Protein AF-A0A1V5NNB0-F1 (afdb_monomer)

Structure (mmCIF, N/CA/C/O backbone):
data_AF-A0A1V5NNB0-F1
#
_entry.id   AF-A0A1V5NNB0-F1
#
loop_
_atom_site.group_PDB
_atom_site.id
_atom_site.type_symbol
_atom_site.label_atom_id
_atom_site.label_alt_id
_atom_site.label_comp_id
_atom_site.label_asym_id
_atom_site.label_entity_id
_atom_site.label_seq_id
_atom_site.pdbx_PDB_ins_code
_atom_site.Cartn_x
_atom_site.Cartn_y
_atom_site.Cartn_z
_atom_site.occupancy
_atom_site.B_iso_or_equiv
_atom_site.auth_seq_id
_atom_site.auth_comp_id
_atom_site.auth_asym_id
_atom_site.auth_atom_id
_atom_site.pdbx_PDB_model_num
ATOM 1 N N . MET A 1 1 ? -24.017 -7.285 4.206 1.00 85.38 1 MET A N 1
ATOM 2 C CA . MET A 1 1 ? -22.818 -6.507 3.854 1.00 85.38 1 MET A CA 1
ATOM 3 C C . MET A 1 1 ? -21.627 -7.205 4.463 1.00 85.38 1 MET A C 1
ATOM 5 O O . MET A 1 1 ? -21.495 -7.181 5.685 1.00 85.38 1 MET A O 1
ATOM 9 N N . ARG A 1 2 ? -20.822 -7.849 3.623 1.00 92.88 2 ARG A N 1
ATOM 10 C CA . ARG A 1 2 ? -19.530 -8.406 4.016 1.00 92.88 2 ARG A CA 1
ATOM 11 C C . ARG A 1 2 ? -18.474 -7.315 3.900 1.00 92.88 2 ARG A C 1
ATOM 13 O O . ARG A 1 2 ? -18.692 -6.285 3.254 1.00 92.88 2 ARG A O 1
ATOM 20 N N . LYS A 1 3 ? -17.352 -7.498 4.588 1.00 95.81 3 LYS A N 1
ATOM 21 C CA . LYS A 1 3 ? -16.285 -6.494 4.645 1.00 95.81 3 LYS A CA 1
ATOM 22 C C . LYS A 1 3 ? -14.949 -7.146 4.348 1.00 95.81 3 LYS A C 1
ATOM 24 O O . LYS A 1 3 ? -14.578 -8.117 5.007 1.00 95.81 3 LYS A O 1
ATOM 29 N N . HIS A 1 4 ? -14.269 -6.604 3.351 1.00 97.38 4 HIS A N 1
ATOM 30 C CA . HIS A 1 4 ? -13.020 -7.115 2.814 1.00 97.38 4 HIS A CA 1
ATOM 31 C C . HIS A 1 4 ? -11.938 -6.049 2.960 1.00 97.38 4 HIS A C 1
ATOM 33 O O . HIS A 1 4 ? -12.233 -4.857 2.851 1.00 97.38 4 HIS A O 1
ATOM 39 N N . ALA A 1 5 ? -10.696 -6.457 3.193 1.00 98.12 5 ALA A N 1
ATOM 40 C CA . ALA A 1 5 ? -9.580 -5.531 3.254 1.00 98.12 5 ALA A CA 1
ATOM 41 C C . ALA A 1 5 ? -8.303 -6.090 2.625 1.00 98.12 5 ALA A C 1
ATOM 43 O O . ALA A 1 5 ? -8.012 -7.277 2.760 1.00 98.12 5 ALA A O 1
ATOM 44 N N . LEU A 1 6 ? -7.539 -5.201 1.991 1.00 98.50 6 LEU A N 1
ATOM 45 C CA . LEU A 1 6 ? -6.146 -5.411 1.611 1.00 98.50 6 LEU A CA 1
ATOM 46 C C . LEU A 1 6 ? -5.277 -4.420 2.379 1.00 98.50 6 LEU A C 1
ATOM 48 O O . LEU A 1 6 ? -5.518 -3.215 2.317 1.00 98.50 6 LEU A O 1
ATOM 52 N N . LEU A 1 7 ? -4.268 -4.918 3.084 1.00 98.56 7 LEU A N 1
ATOM 53 C CA . LEU A 1 7 ? -3.353 -4.108 3.875 1.00 98.56 7 LEU A CA 1
ATOM 54 C C . LEU A 1 7 ? -1.922 -4.299 3.411 1.00 98.56 7 LEU A C 1
ATOM 56 O O . LEU A 1 7 ? -1.435 -5.419 3.323 1.00 98.56 7 LEU A O 1
ATOM 60 N N . ILE A 1 8 ? -1.239 -3.197 3.152 1.00 98.62 8 ILE A N 1
ATOM 61 C CA . ILE A 1 8 ? 0.119 -3.190 2.626 1.00 98.62 8 ILE A CA 1
ATOM 62 C C . ILE A 1 8 ? 0.973 -2.364 3.578 1.00 98.62 8 ILE A C 1
ATOM 64 O O . ILE A 1 8 ? 0.665 -1.204 3.847 1.00 98.62 8 ILE A O 1
ATOM 68 N N . GLY A 1 9 ? 2.030 -2.970 4.108 1.00 97.06 9 GLY A N 1
ATOM 69 C CA . GLY A 1 9 ? 2.993 -2.297 4.976 1.00 97.06 9 GLY A CA 1
ATOM 70 C C . GLY A 1 9 ? 4.410 -2.604 4.528 1.00 97.06 9 GLY A C 1
ATOM 71 O O . GLY A 1 9 ? 4.769 -3.775 4.420 1.00 97.06 9 GLY A O 1
ATOM 72 N N . ILE A 1 10 ? 5.212 -1.573 4.264 1.00 95.44 10 ILE A N 1
ATOM 73 C CA . ILE A 1 10 ? 6.567 -1.747 3.725 1.00 95.44 10 ILE A CA 1
ATOM 74 C C . ILE A 1 10 ? 7.571 -1.003 4.596 1.00 95.44 10 ILE A C 1
ATOM 76 O O . ILE A 1 10 ? 7.711 0.219 4.510 1.00 95.44 10 ILE A O 1
ATOM 80 N N . ASP A 1 11 ? 8.295 -1.763 5.417 1.00 91.06 11 ASP A N 1
ATOM 81 C CA . ASP A 1 11 ? 9.476 -1.263 6.120 1.00 91.06 11 ASP A CA 1
ATOM 82 C C . ASP A 1 11 ? 10.709 -1.359 5.226 1.00 91.06 11 ASP A C 1
ATOM 84 O O . ASP A 1 11 ? 11.511 -0.422 5.158 1.00 91.06 11 ASP A O 1
ATOM 88 N N . GLN A 1 12 ? 10.839 -2.497 4.536 1.00 90.38 12 GLN A N 1
ATOM 89 C CA . GLN A 1 12 ? 12.017 -2.812 3.748 1.00 90.38 12 GLN A CA 1
ATOM 90 C C . GLN A 1 12 ? 11.765 -2.708 2.246 1.00 90.38 12 GLN A C 1
ATOM 92 O O . GLN A 1 12 ? 10.934 -3.437 1.709 1.00 90.38 12 GLN A O 1
ATOM 97 N N . TYR A 1 13 ? 12.531 -1.850 1.578 1.00 88.81 13 TYR A N 1
ATOM 98 C CA . TYR A 1 13 ? 12.573 -1.726 0.119 1.00 88.81 13 TYR A CA 1
ATOM 99 C C . TYR A 1 13 ? 13.801 -2.467 -0.404 1.00 88.81 13 TYR A C 1
ATOM 101 O O . TYR A 1 13 ? 14.886 -2.320 0.165 1.00 88.81 13 TYR A O 1
ATOM 109 N N . GLU A 1 14 ? 13.635 -3.240 -1.478 1.00 89.94 14 GLU A N 1
ATOM 110 C CA . GLU A 1 14 ? 14.703 -4.000 -2.137 1.00 89.94 14 GLU A CA 1
ATOM 111 C C . GLU A 1 14 ? 15.848 -3.078 -2.581 1.00 89.94 14 GLU A C 1
ATOM 113 O O . GLU A 1 14 ? 17.023 -3.374 -2.353 1.00 89.94 14 GLU A O 1
ATOM 118 N N . ASP A 1 15 ? 15.511 -1.923 -3.163 1.00 84.69 15 ASP A N 1
ATOM 119 C CA . ASP A 1 15 ? 16.493 -0.909 -3.526 1.00 84.69 15 ASP A CA 1
ATOM 120 C C . ASP A 1 15 ? 16.943 -0.124 -2.283 1.00 84.69 15 ASP A C 1
ATOM 122 O O . ASP A 1 15 ? 16.218 0.703 -1.722 1.00 84.69 15 ASP A O 1
ATOM 126 N N . LEU A 1 16 ? 18.192 -0.353 -1.868 1.00 84.31 16 LEU A N 1
ATOM 127 C CA . LEU A 1 16 ? 18.811 0.335 -0.735 1.00 84.31 16 LEU A CA 1
ATOM 128 C C . LEU A 1 16 ? 19.005 1.842 -0.967 1.00 84.31 16 LEU A C 1
ATOM 130 O O . LEU A 1 16 ? 19.399 2.526 -0.021 1.00 84.31 16 LEU A O 1
ATOM 134 N N . GLY A 1 17 ? 18.752 2.374 -2.164 1.00 81.31 17 GLY A N 1
ATOM 135 C CA . GLY A 1 17 ? 18.638 3.813 -2.398 1.00 81.31 17 GLY A CA 1
ATOM 136 C C . GLY A 1 17 ? 17.450 4.437 -1.662 1.00 81.31 17 GLY A C 1
ATOM 137 O O . GLY A 1 17 ? 17.543 5.585 -1.238 1.00 81.31 17 GLY A O 1
ATOM 138 N N . ILE A 1 18 ? 16.390 3.656 -1.421 1.00 85.75 18 ILE A N 1
ATOM 139 C CA . ILE A 1 18 ? 15.206 4.083 -0.673 1.00 85.75 18 ILE A CA 1
ATOM 140 C C . ILE A 1 18 ? 15.476 3.947 0.830 1.00 85.75 18 ILE A C 1
ATOM 142 O O . ILE A 1 18 ? 15.945 2.912 1.329 1.00 85.75 18 ILE A O 1
ATOM 146 N N . GLN A 1 19 ? 15.187 5.002 1.588 1.00 85.31 19 GLN A N 1
ATOM 147 C CA . GLN A 1 19 ? 15.266 4.970 3.042 1.00 85.31 19 GLN A CA 1
ATOM 148 C C . GLN A 1 19 ? 14.300 3.923 3.614 1.00 85.31 19 GLN A C 1
ATOM 150 O O . GLN A 1 19 ? 13.126 3.882 3.274 1.00 85.31 19 GLN A O 1
ATOM 155 N N . GLN A 1 20 ? 14.786 3.082 4.521 1.00 87.56 20 GLN A N 1
ATOM 156 C CA . GLN A 1 20 ? 13.976 2.023 5.124 1.00 87.56 20 GLN A CA 1
ATOM 157 C C . GLN A 1 20 ? 13.136 2.596 6.276 1.00 87.56 20 GLN A C 1
ATOM 159 O O . GLN A 1 20 ? 13.621 3.447 7.033 1.00 87.56 20 GLN A O 1
ATOM 164 N N . LEU A 1 21 ? 11.900 2.123 6.417 1.00 88.00 21 LEU A N 1
ATOM 165 C CA . LEU A 1 21 ? 10.987 2.482 7.506 1.00 88.00 21 LEU A CA 1
ATOM 166 C C . LEU A 1 21 ? 11.071 1.437 8.632 1.00 88.00 21 LEU A C 1
ATOM 168 O O . LEU A 1 21 ? 11.787 0.438 8.520 1.00 88.00 21 LEU A O 1
ATOM 172 N N . ARG A 1 22 ? 10.428 1.697 9.777 1.00 87.88 22 ARG A N 1
ATOM 173 C CA . ARG A 1 22 ? 10.499 0.791 10.949 1.00 87.88 22 ARG A CA 1
ATOM 174 C C . ARG A 1 22 ? 9.150 0.450 11.569 1.00 87.88 22 ARG A C 1
ATOM 176 O O . ARG A 1 22 ? 9.131 -0.277 12.578 1.00 87.88 22 ARG A O 1
ATOM 183 N N . GLY A 1 23 ? 8.076 1.036 11.046 1.00 89.56 23 GLY A N 1
ATOM 184 C CA . GLY A 1 23 ? 6.738 0.921 11.604 1.00 89.56 23 GLY A CA 1
ATOM 185 C C . GLY A 1 23 ? 5.614 0.685 10.607 1.00 89.56 23 GLY A C 1
ATOM 186 O O . GLY A 1 23 ? 4.521 0.372 11.058 1.00 89.56 23 GLY A O 1
ATOM 187 N N . ALA A 1 24 ? 5.852 0.752 9.301 1.00 93.88 24 ALA A N 1
ATOM 188 C CA . ALA A 1 24 ? 4.821 0.548 8.291 1.00 93.88 24 ALA A CA 1
ATOM 189 C C . ALA A 1 24 ? 4.280 -0.893 8.290 1.00 93.88 24 ALA A C 1
ATOM 191 O O . ALA A 1 24 ? 3.073 -1.115 8.186 1.00 93.88 24 ALA A O 1
ATOM 192 N N . GLU A 1 25 ? 5.148 -1.886 8.494 1.00 95.25 25 GLU A N 1
ATOM 193 C CA . GLU A 1 25 ? 4.726 -3.289 8.634 1.00 95.25 25 GLU A CA 1
ATOM 194 C C . GLU A 1 25 ? 3.919 -3.546 9.913 1.00 95.25 25 GLU A C 1
ATOM 196 O O . GLU A 1 25 ? 2.987 -4.358 9.918 1.00 95.25 25 GLU A O 1
ATOM 201 N N . ASN A 1 26 ? 4.262 -2.852 11.003 1.00 94.12 26 ASN A N 1
ATOM 202 C CA . ASN A 1 26 ? 3.499 -2.916 12.249 1.00 94.12 26 ASN A CA 1
ATOM 203 C C . ASN A 1 26 ? 2.159 -2.194 12.112 1.00 94.12 26 ASN A C 1
ATOM 205 O O . ASN A 1 26 ? 1.161 -2.669 12.647 1.00 94.12 26 ASN A O 1
ATOM 209 N N . ASP A 1 27 ? 2.131 -1.077 11.389 1.00 95.88 27 ASP A N 1
ATOM 210 C CA . ASP A 1 27 ? 0.919 -0.321 11.110 1.00 95.88 27 ASP A CA 1
ATOM 211 C C . ASP A 1 27 ? -0.090 -1.189 10.339 1.00 95.88 27 ASP A C 1
ATOM 213 O O . ASP A 1 27 ? -1.230 -1.344 10.782 1.00 95.88 27 ASP A O 1
ATOM 217 N N . ALA A 1 28 ? 0.349 -1.849 9.259 1.00 96.88 28 ALA A N 1
ATOM 218 C CA . ALA A 1 28 ? -0.485 -2.785 8.502 1.00 96.88 28 ALA A CA 1
ATOM 219 C C . ALA A 1 28 ? -0.984 -3.955 9.367 1.00 96.88 28 ALA A C 1
ATOM 221 O O . ALA A 1 28 ? -2.166 -4.288 9.326 1.00 96.88 28 ALA A O 1
ATOM 222 N N . HIS A 1 29 ? -0.122 -4.537 10.206 1.00 95.38 29 HIS A N 1
ATOM 223 C CA . HIS A 1 29 ? -0.515 -5.618 11.116 1.00 95.38 29 HIS A CA 1
ATOM 224 C C . HIS A 1 29 ? -1.604 -5.191 12.109 1.00 95.38 29 HIS A C 1
ATOM 226 O O . HIS A 1 29 ? -2.564 -5.922 12.339 1.00 95.38 29 HIS A O 1
ATOM 232 N N . GLU A 1 30 ? -1.471 -4.012 12.707 1.00 95.62 30 GLU A N 1
ATOM 233 C CA . GLU A 1 30 ? -2.428 -3.508 13.696 1.00 95.62 30 GLU A CA 1
ATOM 234 C C . GLU A 1 30 ? -3.762 -3.138 13.075 1.00 95.62 30 GLU A C 1
ATOM 236 O O . GLU A 1 30 ? -4.814 -3.437 13.641 1.00 95.62 30 GLU A O 1
ATOM 241 N N . MET A 1 31 ? -3.725 -2.531 11.892 1.00 98.12 31 MET A N 1
ATOM 242 C CA . MET A 1 31 ? -4.930 -2.287 11.121 1.00 98.12 31 MET A CA 1
ATOM 243 C C . MET A 1 31 ? -5.629 -3.598 10.757 1.00 98.12 31 MET A C 1
ATOM 245 O O . MET A 1 31 ? -6.831 -3.712 10.985 1.00 98.12 31 MET A O 1
ATOM 249 N N . ALA A 1 32 ? -4.895 -4.611 10.283 1.00 97.69 32 ALA A N 1
ATOM 250 C CA . ALA A 1 32 ? -5.462 -5.912 9.924 1.00 97.69 32 ALA A CA 1
ATOM 251 C C . ALA A 1 32 ? -6.123 -6.559 11.144 1.00 97.69 32 ALA A C 1
ATOM 253 O O . ALA A 1 32 ? -7.301 -6.917 11.113 1.00 97.69 32 ALA A O 1
ATOM 254 N N . PHE A 1 33 ? -5.390 -6.612 12.259 1.00 96.06 33 PHE A N 1
ATOM 255 C CA . PHE A 1 33 ? -5.876 -7.183 13.506 1.00 96.06 33 PHE A CA 1
ATOM 256 C C . PHE A 1 33 ? -7.131 -6.465 14.019 1.00 96.06 33 PHE A C 1
ATOM 258 O O . PHE A 1 33 ? -8.103 -7.121 14.400 1.00 96.06 33 PHE A O 1
ATOM 265 N N . MET A 1 34 ? -7.149 -5.130 13.995 1.00 97.88 34 MET A N 1
ATOM 266 C CA . MET A 1 34 ? -8.308 -4.332 14.400 1.00 97.88 34 MET A CA 1
ATOM 267 C C . MET A 1 34 ? -9.505 -4.567 13.464 1.00 97.88 34 MET A C 1
ATOM 269 O O . MET A 1 34 ? -10.622 -4.792 13.945 1.00 97.88 34 MET A O 1
ATOM 273 N N . LEU A 1 35 ? -9.293 -4.574 12.144 1.00 97.94 35 LEU A N 1
ATOM 274 C CA . LEU A 1 35 ? -10.362 -4.787 11.168 1.00 97.94 35 LEU A CA 1
ATOM 275 C C . LEU A 1 35 ? -10.993 -6.179 11.320 1.00 97.94 35 LEU A C 1
ATOM 277 O O . LEU A 1 35 ? -12.221 -6.289 11.374 1.00 97.94 35 LEU A O 1
ATOM 281 N N . GLU A 1 36 ? -10.187 -7.229 11.478 1.00 96.31 36 GLU A N 1
ATOM 282 C CA . GLU A 1 36 ? -10.666 -8.597 11.713 1.00 96.31 36 GLU A CA 1
ATOM 283 C C . GLU A 1 36 ? -11.372 -8.737 13.068 1.00 96.31 36 GLU A C 1
ATOM 285 O O . GLU A 1 36 ? -12.526 -9.167 13.167 1.00 96.31 36 GLU A O 1
ATOM 290 N N . ARG A 1 37 ? -10.676 -8.395 14.158 1.00 95.25 37 ARG A N 1
ATOM 291 C CA . ARG A 1 37 ? -11.103 -8.758 15.517 1.00 95.25 37 ARG A CA 1
ATOM 292 C C . ARG A 1 37 ? -12.173 -7.832 16.054 1.00 95.25 37 ARG A C 1
ATOM 294 O O . ARG A 1 37 ? -13.122 -8.316 16.682 1.00 95.25 37 ARG A O 1
ATOM 301 N N . THR A 1 38 ? -12.027 -6.537 15.807 1.00 94.56 38 THR A N 1
ATOM 302 C CA . THR A 1 38 ? -12.906 -5.501 16.347 1.00 94.56 38 THR A CA 1
ATOM 303 C C . THR A 1 38 ? -14.008 -5.188 15.353 1.00 94.56 38 THR A C 1
ATOM 305 O O . THR A 1 38 ? -15.183 -5.338 15.686 1.00 94.56 38 THR A O 1
ATOM 308 N N . CYS A 1 39 ? -13.649 -4.852 14.114 1.00 95.75 39 CYS A N 1
ATOM 309 C CA . CYS A 1 39 ? -14.629 -4.481 13.097 1.00 95.75 39 CYS A CA 1
ATOM 310 C C . CYS A 1 39 ? -15.305 -5.680 12.427 1.00 95.75 39 CYS A C 1
ATOM 312 O O . CYS A 1 39 ? -16.295 -5.466 11.740 1.00 95.75 39 CYS A O 1
ATOM 314 N N . LYS A 1 40 ? -14.867 -6.927 12.640 1.00 95.75 40 LYS A N 1
ATOM 315 C CA . LYS A 1 40 ? -15.477 -8.131 12.035 1.00 95.75 40 LYS A CA 1
ATOM 316 C C . LYS A 1 40 ? -15.432 -8.115 10.504 1.00 95.75 40 LYS A C 1
ATOM 318 O O . LYS A 1 40 ? -16.435 -8.390 9.849 1.00 95.75 40 LYS A O 1
ATOM 323 N N . PHE A 1 41 ? -14.295 -7.724 9.934 1.00 96.38 41 PHE A N 1
ATOM 324 C CA . PHE A 1 41 ? -14.021 -7.972 8.521 1.00 96.38 41 PHE A CA 1
ATOM 325 C C . PHE A 1 41 ? -13.858 -9.476 8.296 1.00 96.38 41 PHE A C 1
ATOM 327 O O . PHE A 1 41 ? -13.273 -10.169 9.125 1.00 96.38 41 PHE A O 1
ATOM 334 N N . GLU A 1 42 ? -14.438 -9.975 7.208 1.00 94.31 42 GLU A N 1
ATOM 335 C CA . GLU A 1 42 ? -14.508 -11.410 6.911 1.00 94.31 42 GLU A CA 1
ATOM 336 C C . GLU A 1 42 ? -13.271 -11.885 6.158 1.00 94.31 42 GLU A C 1
ATOM 338 O O . GLU A 1 42 ? -12.745 -12.952 6.459 1.00 94.31 42 GLU A O 1
ATOM 343 N N . GLN A 1 43 ? -12.799 -11.073 5.210 1.00 94.50 43 GLN A N 1
ATOM 344 C CA . GLN A 1 43 ? -11.626 -11.371 4.403 1.00 94.50 43 GLN A CA 1
ATOM 345 C C . GLN A 1 43 ? -10.618 -10.239 4.550 1.00 94.50 43 GLN A C 1
ATOM 347 O O . GLN A 1 43 ? -10.844 -9.133 4.063 1.00 94.50 43 GLN A O 1
ATOM 352 N N . VAL A 1 44 ? -9.509 -10.512 5.223 1.00 96.19 44 VAL A N 1
ATOM 353 C CA . VAL A 1 44 ? -8.437 -9.544 5.435 1.00 96.19 44 VAL A CA 1
ATOM 354 C C . VAL A 1 44 ? -7.151 -10.158 4.917 1.00 96.19 44 VAL A C 1
ATOM 356 O O . VAL A 1 44 ? -6.693 -11.187 5.405 1.00 96.19 44 VAL A O 1
ATOM 359 N N . GLU A 1 45 ? -6.602 -9.547 3.876 1.00 97.31 45 GLU A N 1
ATOM 360 C CA . GLU A 1 45 ? -5.334 -9.943 3.285 1.00 97.31 45 GLU A CA 1
ATOM 361 C C . GLU A 1 45 ? -4.281 -8.890 3.612 1.00 97.31 45 GLU A C 1
ATOM 363 O O . GLU A 1 45 ? -4.547 -7.689 3.542 1.00 97.31 45 GLU A O 1
ATOM 368 N N . MET A 1 46 ? -3.087 -9.330 3.997 1.00 97.50 46 MET A N 1
ATOM 369 C CA . MET A 1 46 ? -2.002 -8.442 4.389 1.00 97.50 46 MET A CA 1
ATOM 370 C C . MET A 1 46 ? -0.719 -8.833 3.665 1.00 97.50 46 MET A C 1
ATOM 372 O O . MET A 1 46 ? -0.298 -9.981 3.748 1.00 97.50 46 MET A O 1
ATOM 376 N N . LEU A 1 47 ? -0.083 -7.855 3.025 1.00 96.62 47 LEU A N 1
ATOM 377 C CA . LEU A 1 47 ? 1.201 -7.983 2.349 1.00 96.62 47 LEU A CA 1
ATOM 378 C C . LEU A 1 47 ? 2.253 -7.162 3.100 1.00 96.62 47 LEU A C 1
ATOM 380 O O . LEU A 1 47 ? 2.044 -5.980 3.393 1.00 96.62 47 LEU A O 1
ATOM 384 N N . ARG A 1 48 ? 3.387 -7.789 3.424 1.00 89.56 48 ARG A N 1
ATOM 385 C CA . ARG A 1 48 ? 4.517 -7.146 4.114 1.00 89.56 48 ARG A CA 1
ATOM 386 C C . ARG A 1 48 ? 5.848 -7.574 3.518 1.00 89.56 48 ARG A C 1
ATOM 388 O O . ARG A 1 48 ? 5.958 -8.661 2.950 1.00 89.56 48 ARG A O 1
ATOM 395 N N . GLY A 1 49 ? 6.871 -6.736 3.681 1.00 80.69 49 GLY A N 1
ATOM 396 C CA . GLY A 1 49 ? 8.206 -7.003 3.153 1.00 80.69 49 GLY A CA 1
ATOM 397 C C . GLY A 1 49 ? 8.155 -7.397 1.674 1.00 80.69 49 GLY A C 1
ATOM 398 O O . GLY A 1 49 ? 7.530 -6.713 0.871 1.00 80.69 49 GLY A O 1
ATOM 399 N N . ARG A 1 50 ? 8.752 -8.543 1.330 1.00 83.19 50 ARG A N 1
ATOM 400 C CA . ARG A 1 50 ? 8.849 -9.046 -0.054 1.00 83.19 50 ARG A CA 1
ATOM 401 C C . ARG A 1 50 ? 7.506 -9.329 -0.731 1.00 83.19 50 ARG A C 1
ATOM 403 O O . ARG A 1 50 ? 7.428 -9.266 -1.951 1.00 83.19 50 ARG A O 1
ATOM 410 N N . GLU A 1 51 ? 6.464 -9.639 0.038 1.00 88.38 51 GLU A N 1
ATOM 411 C CA . GLU A 1 51 ? 5.124 -9.921 -0.501 1.00 88.38 51 GLU A CA 1
ATOM 412 C C . GLU A 1 51 ? 4.418 -8.644 -0.971 1.00 88.38 51 GLU A C 1
ATOM 414 O O . GLU A 1 51 ? 3.549 -8.695 -1.837 1.00 88.38 51 GLU A O 1
ATOM 419 N N . ALA A 1 52 ? 4.812 -7.485 -0.434 1.00 94.25 52 ALA A N 1
ATOM 420 C CA . ALA A 1 52 ? 4.318 -6.170 -0.833 1.00 94.25 52 ALA A CA 1
ATOM 421 C C . ALA A 1 52 ? 5.028 -5.635 -2.096 1.00 94.25 52 ALA A C 1
ATOM 423 O O . ALA A 1 52 ? 5.273 -4.434 -2.221 1.00 94.25 52 ALA A O 1
ATOM 424 N N . CYS A 1 53 ? 5.386 -6.534 -3.015 1.00 92.38 53 CYS A N 1
ATOM 425 C CA . CYS A 1 53 ? 5.882 -6.215 -4.350 1.00 92.38 53 CYS A CA 1
ATOM 426 C C . CYS A 1 53 ? 4.724 -5.926 -5.315 1.00 92.38 53 CYS A C 1
ATOM 428 O O . CYS A 1 53 ? 3.573 -6.285 -5.044 1.00 92.38 53 CYS A O 1
ATOM 430 N N . PHE A 1 54 ? 5.013 -5.312 -6.462 1.00 88.69 54 PHE A N 1
ATOM 431 C CA . PHE A 1 54 ? 3.987 -4.924 -7.435 1.00 88.69 54 PHE A CA 1
ATOM 432 C C . PHE A 1 54 ? 3.085 -6.082 -7.865 1.00 88.69 54 PHE A C 1
ATOM 434 O O . PHE A 1 54 ? 1.861 -5.971 -7.778 1.00 88.69 54 PHE A O 1
ATOM 441 N N . SER A 1 55 ? 3.661 -7.229 -8.232 1.00 84.19 55 SER A N 1
ATOM 442 C CA . SER A 1 55 ? 2.861 -8.410 -8.577 1.00 84.19 55 SER A CA 1
ATOM 443 C C . SER A 1 55 ? 2.040 -8.932 -7.401 1.00 84.19 55 SER A C 1
ATOM 445 O O . SER A 1 55 ? 0.880 -9.276 -7.587 1.00 84.19 55 SER A O 1
ATOM 447 N N . GLY A 1 56 ? 2.603 -8.945 -6.188 1.00 87.88 56 GLY A N 1
ATOM 448 C CA . GLY A 1 56 ? 1.893 -9.417 -4.999 1.00 87.88 56 GLY A CA 1
ATOM 449 C C . GLY A 1 56 ? 0.648 -8.581 -4.701 1.00 87.88 56 GLY A C 1
ATOM 450 O O . GLY A 1 56 ? -0.417 -9.133 -4.419 1.00 87.88 56 GLY A O 1
ATOM 451 N N . VAL A 1 57 ? 0.760 -7.256 -4.844 1.00 93.12 57 VAL A N 1
ATOM 452 C CA . VAL A 1 57 ? -0.360 -6.320 -4.681 1.00 93.12 57 VAL A CA 1
ATOM 453 C C . VAL A 1 57 ? -1.441 -6.546 -5.739 1.00 93.12 57 VAL A C 1
ATOM 455 O O . VAL A 1 57 ? -2.619 -6.615 -5.386 1.00 93.12 57 VAL A O 1
ATOM 458 N N . LEU A 1 58 ? -1.069 -6.693 -7.016 1.00 88.94 58 LEU A N 1
ATOM 459 C CA . LEU A 1 58 ? -2.043 -6.945 -8.085 1.00 88.94 58 LEU A CA 1
ATOM 460 C C . LEU A 1 58 ? -2.754 -8.291 -7.915 1.00 88.94 58 LEU A C 1
ATOM 462 O O . LEU A 1 58 ? -3.980 -8.346 -8.014 1.00 88.94 58 LEU A O 1
ATOM 466 N N . ASP A 1 59 ? -2.012 -9.347 -7.585 1.00 89.00 59 ASP A N 1
ATOM 467 C CA . ASP A 1 59 ? -2.583 -10.676 -7.368 1.00 89.00 59 ASP A CA 1
ATOM 468 C C . ASP A 1 59 ? -3.564 -10.675 -6.181 1.00 89.00 59 ASP A C 1
ATOM 470 O O . ASP A 1 59 ? -4.601 -11.342 -6.221 1.00 89.00 59 ASP A O 1
ATOM 474 N N . ALA A 1 60 ? -3.261 -9.924 -5.116 1.00 92.50 60 ALA A N 1
ATOM 475 C CA . ALA A 1 60 ? -4.148 -9.769 -3.963 1.00 92.50 60 ALA A CA 1
ATOM 476 C C . ALA A 1 60 ? -5.431 -9.004 -4.318 1.00 92.50 60 ALA A C 1
ATOM 478 O O . ALA A 1 60 ? -6.530 -9.424 -3.950 1.00 92.50 60 ALA A O 1
ATOM 479 N N . LEU A 1 61 ? -5.313 -7.912 -5.082 1.00 90.31 61 LEU A N 1
ATOM 480 C CA . LEU A 1 61 ? -6.470 -7.170 -5.588 1.00 90.31 61 LEU A CA 1
ATOM 481 C C . LEU A 1 61 ? -7.365 -8.064 -6.457 1.00 90.31 61 LEU A C 1
ATOM 483 O O . LEU A 1 61 ? -8.581 -8.064 -6.267 1.00 90.31 61 LEU A O 1
ATOM 487 N N . GLU A 1 62 ? -6.784 -8.876 -7.344 1.00 88.50 62 GLU A N 1
ATOM 488 C CA . GLU A 1 62 ? -7.542 -9.808 -8.185 1.00 88.50 62 GLU A CA 1
ATOM 489 C C . GLU A 1 62 ? -8.237 -10.903 -7.359 1.00 88.50 62 GLU A C 1
ATOM 491 O O . GLU A 1 62 ? -9.413 -11.205 -7.581 1.00 88.50 62 GLU A O 1
ATOM 496 N N . ARG A 1 63 ? -7.546 -11.488 -6.369 1.00 89.25 63 ARG A N 1
ATOM 497 C CA . ARG A 1 63 ? -8.147 -12.480 -5.459 1.00 89.25 63 ARG A CA 1
ATOM 498 C C . ARG A 1 63 ? -9.347 -11.908 -4.714 1.00 89.25 63 ARG A C 1
ATOM 500 O O . ARG A 1 63 ? -10.384 -12.570 -4.639 1.00 89.25 63 ARG A O 1
ATOM 507 N N . LEU A 1 64 ? -9.217 -10.696 -4.178 1.00 90.00 64 LEU A N 1
ATOM 508 C CA . LEU A 1 64 ? -10.280 -10.037 -3.421 1.00 90.00 64 LEU A CA 1
ATOM 509 C C . LEU A 1 64 ? -11.450 -9.633 -4.321 1.00 90.00 64 LEU A C 1
ATOM 511 O O . LEU A 1 64 ? -12.598 -9.803 -3.907 1.00 90.00 64 LEU A O 1
ATOM 515 N N . ALA A 1 65 ? -11.181 -9.207 -5.562 1.00 87.69 65 ALA A N 1
ATOM 516 C CA . ALA A 1 65 ? -12.205 -8.879 -6.556 1.00 87.69 65 ALA A CA 1
ATOM 517 C C . ALA A 1 65 ? -13.229 -10.009 -6.730 1.00 87.69 65 ALA A C 1
ATOM 519 O O . ALA A 1 65 ? -14.433 -9.764 -6.706 1.00 87.69 65 ALA A O 1
ATOM 520 N N . ARG A 1 66 ? -12.758 -11.262 -6.825 1.00 85.38 66 ARG A N 1
ATOM 521 C CA . ARG A 1 66 ? -13.599 -12.452 -7.069 1.00 85.38 66 ARG A CA 1
ATOM 522 C C . ARG A 1 66 ? -14.606 -12.747 -5.951 1.00 85.38 66 ARG A C 1
ATOM 524 O O . ARG A 1 66 ? -15.558 -13.490 -6.175 1.00 85.38 66 ARG A O 1
ATOM 531 N N . GLY A 1 67 ? -14.377 -12.230 -4.743 1.00 81.44 67 GLY A N 1
ATOM 532 C CA . GLY A 1 67 ? -15.228 -12.481 -3.577 1.00 81.44 67 GLY A CA 1
ATOM 533 C C . GLY A 1 67 ? -16.244 -11.380 -3.279 1.00 81.44 67 GLY A C 1
ATOM 534 O O . GLY A 1 67 ? -17.165 -11.619 -2.493 1.00 81.44 67 GLY A O 1
ATOM 535 N N . LEU A 1 68 ? -16.079 -10.196 -3.870 1.00 91.19 68 LEU A N 1
ATOM 536 C CA . LEU A 1 68 ? -16.858 -9.003 -3.547 1.00 91.19 68 LEU A CA 1
ATOM 537 C C . LEU A 1 68 ? -18.244 -9.030 -4.194 1.00 91.19 68 LEU A C 1
ATOM 539 O O . LEU A 1 68 ? -18.417 -9.487 -5.315 1.00 91.19 68 LEU A O 1
ATOM 543 N N . GLN A 1 69 ? -19.240 -8.514 -3.478 1.00 91.31 69 GLN A N 1
ATOM 544 C CA . GLN A 1 69 ? -20.595 -8.284 -3.976 1.00 91.31 69 GLN A CA 1
ATOM 545 C C . GLN A 1 69 ? -20.983 -6.814 -3.840 1.00 91.31 69 GLN A C 1
ATOM 547 O O . GLN A 1 69 ? -20.393 -6.056 -3.076 1.00 91.31 69 GLN A O 1
ATOM 552 N N . ARG A 1 70 ? -22.040 -6.423 -4.554 1.00 90.06 70 ARG A N 1
ATOM 553 C CA . ARG A 1 70 ? -22.539 -5.043 -4.669 1.00 90.06 70 ARG A CA 1
ATOM 554 C C . ARG A 1 70 ? -22.636 -4.253 -3.365 1.00 90.06 70 ARG A C 1
ATOM 556 O O . ARG A 1 70 ? -22.262 -3.080 -3.349 1.00 90.06 70 ARG A O 1
ATOM 563 N N . ASP A 1 71 ? -23.127 -4.885 -2.305 1.00 89.94 71 ASP A N 1
ATOM 564 C CA . ASP A 1 71 ? -23.372 -4.237 -1.012 1.00 89.94 71 ASP A CA 1
ATOM 565 C C . ASP A 1 71 ? -22.212 -4.399 -0.022 1.00 89.94 71 ASP A C 1
ATOM 567 O O . ASP A 1 71 ? -22.350 -4.010 1.137 1.00 89.94 71 ASP A O 1
ATOM 571 N N . ASP A 1 72 ? -21.094 -4.992 -0.446 1.00 93.75 72 ASP A N 1
ATOM 572 C CA . ASP A 1 72 ? -19.915 -5.174 0.393 1.00 93.75 72 ASP A CA 1
ATOM 573 C C . ASP A 1 72 ? -19.111 -3.868 0.522 1.00 93.75 72 ASP A C 1
ATOM 575 O O . ASP A 1 72 ? -19.242 -2.929 -0.272 1.00 93.75 72 ASP A O 1
ATOM 579 N N . LEU A 1 73 ? -18.282 -3.810 1.564 1.00 95.12 73 LEU A N 1
ATOM 580 C CA . LEU A 1 73 ? -17.301 -2.751 1.784 1.00 95.12 73 LEU A CA 1
ATOM 581 C C . LEU A 1 73 ? -15.903 -3.312 1.540 1.00 95.12 73 LEU A C 1
ATOM 583 O O . LEU A 1 73 ? -15.518 -4.296 2.175 1.00 95.12 73 LEU A O 1
ATOM 587 N N . PHE A 1 74 ? -15.132 -2.641 0.692 1.00 97.12 74 PHE A N 1
ATOM 588 C CA . PHE A 1 74 ? -13.712 -2.914 0.516 1.00 97.12 74 PHE A CA 1
ATOM 589 C C . PHE A 1 74 ? -12.859 -1.799 1.135 1.00 97.12 74 PHE A C 1
ATOM 591 O O . PHE A 1 74 ? -13.124 -0.616 0.919 1.00 97.12 74 PHE A O 1
ATOM 598 N N . VAL A 1 75 ? -11.834 -2.174 1.903 1.00 98.25 75 VAL A N 1
ATOM 599 C CA . VAL A 1 75 ? -10.840 -1.253 2.472 1.00 98.25 75 VAL A CA 1
ATOM 600 C C . VAL A 1 75 ? -9.456 -1.594 1.930 1.00 98.25 75 VAL A C 1
ATOM 602 O O . VAL A 1 75 ? -8.946 -2.686 2.147 1.00 98.25 75 VAL A O 1
ATOM 605 N N . PHE A 1 76 ? -8.815 -0.638 1.276 1.00 98.44 76 PHE A N 1
ATOM 606 C CA . PHE A 1 76 ? -7.404 -0.698 0.921 1.00 98.44 76 PHE A CA 1
ATOM 607 C C . PHE A 1 76 ? -6.622 0.164 1.906 1.00 98.44 76 PHE A C 1
ATOM 609 O O . PHE A 1 76 ? -6.887 1.359 2.012 1.00 98.44 76 PHE A O 1
ATOM 616 N N . TYR A 1 77 ? -5.666 -0.414 2.619 1.00 98.62 77 TYR A N 1
ATOM 617 C CA . TYR A 1 77 ? -4.782 0.306 3.528 1.00 98.62 77 TYR A CA 1
ATOM 618 C C . TYR A 1 77 ? -3.337 0.185 3.051 1.00 98.62 77 TYR A C 1
ATOM 620 O O . TYR A 1 77 ? -2.854 -0.920 2.812 1.00 98.62 77 TYR A O 1
ATOM 628 N N . PHE A 1 78 ? -2.636 1.310 2.955 1.00 98.00 78 PHE A N 1
ATOM 629 C CA . PHE A 1 78 ? -1.227 1.361 2.585 1.00 98.00 78 PHE A CA 1
ATOM 630 C C . PHE A 1 78 ? -0.436 2.168 3.612 1.00 98.00 78 PHE A C 1
ATOM 632 O O . PHE A 1 78 ? -0.802 3.303 3.906 1.00 98.00 78 PHE A O 1
ATOM 639 N N . SER A 1 79 ? 0.668 1.610 4.108 1.00 96.31 79 SER A N 1
ATOM 640 C CA . SER A 1 79 ? 1.666 2.308 4.917 1.00 96.31 79 SER A CA 1
ATOM 641 C C . SER A 1 79 ? 3.043 2.117 4.299 1.00 96.31 79 SER A C 1
ATOM 643 O O . SER A 1 79 ? 3.495 0.989 4.089 1.00 96.31 79 SER A O 1
ATOM 645 N N . GLY A 1 80 ? 3.709 3.224 3.987 1.00 93.25 80 GLY A N 1
ATOM 646 C CA . GLY A 1 80 ? 4.976 3.190 3.270 1.00 93.25 80 GLY A CA 1
ATOM 647 C C . GLY A 1 80 ? 5.411 4.563 2.778 1.00 93.25 80 GLY A C 1
ATOM 648 O O . GLY A 1 80 ? 4.999 5.601 3.301 1.00 93.25 80 GLY A O 1
ATOM 649 N N . HIS A 1 81 ? 6.266 4.563 1.764 1.00 91.19 81 HIS A N 1
ATOM 650 C CA . HIS A 1 81 ? 6.755 5.767 1.112 1.00 91.19 81 HIS A CA 1
ATOM 651 C C . HIS A 1 81 ? 5.843 6.200 -0.028 1.00 91.19 81 HIS A C 1
ATOM 653 O O . HIS A 1 81 ? 5.263 5.375 -0.733 1.00 91.19 81 HIS A O 1
ATOM 659 N N . GLY A 1 82 ? 5.758 7.516 -0.211 1.00 89.56 82 GLY A N 1
ATOM 660 C CA . GLY A 1 82 ? 5.096 8.143 -1.348 1.00 89.56 82 GLY A CA 1
ATOM 661 C C . GLY A 1 82 ? 6.077 9.027 -2.112 1.00 89.56 82 GLY A C 1
ATOM 662 O O . GLY A 1 82 ? 6.989 9.591 -1.506 1.00 89.56 82 GLY A O 1
ATOM 663 N N . TYR A 1 83 ? 5.891 9.159 -3.423 1.00 87.94 83 TYR A N 1
ATOM 664 C CA . TYR A 1 83 ? 6.721 10.001 -4.286 1.00 87.94 83 TYR A CA 1
ATOM 665 C C . TYR A 1 83 ? 5.866 10.814 -5.256 1.00 87.94 83 TYR A C 1
ATOM 667 O O . TYR A 1 83 ? 5.039 10.261 -5.978 1.00 87.94 83 TYR A O 1
ATOM 675 N N . ASP A 1 84 ? 6.091 12.125 -5.302 1.00 86.62 84 ASP A N 1
ATOM 676 C CA . ASP A 1 84 ? 5.452 13.005 -6.278 1.00 86.62 84 ASP A CA 1
ATOM 677 C C . ASP A 1 84 ? 6.247 13.001 -7.585 1.00 86.62 84 ASP A C 1
ATOM 679 O O . ASP A 1 84 ? 7.316 13.602 -7.692 1.00 86.62 84 ASP A O 1
ATOM 683 N N . HIS A 1 85 ? 5.696 12.347 -8.605 1.00 84.56 85 HIS A N 1
ATOM 684 C CA . HIS A 1 85 ? 6.263 12.319 -9.944 1.00 84.56 85 HIS A CA 1
ATOM 685 C C . HIS A 1 85 ? 5.594 13.353 -10.854 1.00 84.56 85 HIS A C 1
ATOM 687 O O . HIS A 1 85 ? 4.369 13.394 -10.980 1.00 84.56 85 HIS A O 1
ATOM 693 N N . ALA A 1 86 ? 6.395 14.121 -11.598 1.00 75.06 86 ALA A N 1
ATOM 694 C CA . ALA A 1 86 ? 5.907 15.206 -12.456 1.00 75.06 86 ALA A CA 1
ATOM 695 C C . ALA A 1 86 ? 4.824 14.762 -13.467 1.00 75.06 86 ALA A C 1
ATOM 697 O O . ALA A 1 86 ? 3.806 15.430 -13.625 1.00 75.06 86 ALA A O 1
ATOM 698 N N . GLN A 1 87 ? 5.031 13.624 -14.140 1.00 77.19 87 GLN A N 1
ATOM 699 C CA . GLN A 1 87 ? 4.103 13.090 -15.154 1.00 77.19 87 GLN A CA 1
ATOM 700 C C . GLN A 1 87 ? 3.127 12.012 -14.637 1.00 77.19 87 GLN A C 1
ATOM 702 O O . GLN A 1 87 ? 1.939 12.019 -14.976 1.00 77.19 87 GLN A O 1
ATOM 707 N N . GLN A 1 88 ? 3.613 11.060 -13.834 1.00 76.88 88 GLN A N 1
ATOM 708 C CA . GLN A 1 88 ? 2.816 9.942 -13.334 1.00 76.88 88 GLN A CA 1
ATOM 709 C C . GLN A 1 88 ? 1.965 10.266 -12.099 1.00 76.88 88 GLN A C 1
ATOM 711 O O . GLN A 1 88 ? 1.075 9.486 -11.770 1.00 76.88 88 GLN A O 1
ATOM 716 N N . GLY A 1 89 ? 2.159 11.437 -11.487 1.00 87.31 89 GLY A N 1
ATOM 717 C CA . GLY A 1 89 ? 1.384 11.852 -10.328 1.00 87.31 89 GLY A CA 1
ATOM 718 C C . GLY A 1 89 ? 1.964 11.335 -9.014 1.00 87.31 89 GLY A C 1
ATOM 719 O O . GLY A 1 89 ? 3.161 11.070 -8.924 1.00 87.31 89 GLY A O 1
ATOM 720 N N . HIS A 1 90 ? 1.127 11.217 -7.988 1.00 90.81 90 HIS A N 1
ATOM 721 C CA . HIS A 1 90 ? 1.545 10.693 -6.692 1.00 90.81 90 HIS A CA 1
ATOM 722 C C . HIS A 1 90 ? 1.608 9.168 -6.722 1.00 90.81 90 HIS A C 1
ATOM 724 O O . HIS A 1 90 ? 0.639 8.495 -7.083 1.00 90.81 90 HIS A O 1
ATOM 730 N N . LEU A 1 91 ? 2.764 8.631 -6.351 1.00 92.25 91 LEU A N 1
ATOM 731 C CA . LEU A 1 91 ? 3.094 7.215 -6.416 1.00 92.25 91 LEU A CA 1
ATOM 732 C C . LEU A 1 91 ? 3.220 6.648 -5.007 1.00 92.25 91 LEU A C 1
ATOM 734 O O . LEU A 1 91 ? 3.913 7.229 -4.176 1.00 92.25 91 LEU A O 1
ATOM 738 N N . LEU A 1 92 ? 2.617 5.489 -4.764 1.00 94.56 92 LEU A N 1
ATOM 739 C CA . LEU A 1 92 ? 2.897 4.662 -3.595 1.00 94.56 92 LEU A CA 1
ATOM 740 C C . LEU A 1 92 ? 4.032 3.700 -3.959 1.00 94.56 92 LEU A C 1
ATOM 742 O O . LEU A 1 92 ? 3.948 2.999 -4.973 1.00 94.56 92 LEU A O 1
ATOM 746 N N . LEU A 1 93 ? 5.105 3.700 -3.171 1.00 94.44 93 LEU A N 1
ATOM 747 C CA . LEU A 1 93 ? 6.277 2.871 -3.450 1.00 94.44 93 LEU A CA 1
ATOM 748 C C . LEU A 1 93 ? 6.087 1.473 -2.864 1.00 94.44 93 LEU A C 1
ATOM 750 O O . LEU A 1 93 ? 5.671 1.327 -1.718 1.00 94.44 93 LEU A O 1
ATOM 754 N N . LEU A 1 94 ? 6.406 0.453 -3.650 1.00 95.69 94 LEU A N 1
ATOM 755 C CA . LEU A 1 94 ? 6.301 -0.957 -3.290 1.00 95.69 94 LEU A CA 1
ATOM 756 C C . LEU A 1 94 ? 7.675 -1.540 -2.951 1.00 95.69 94 LEU A C 1
ATOM 758 O O . LEU A 1 94 ? 8.702 -0.889 -3.140 1.00 95.69 94 LEU A O 1
ATOM 762 N N . HIS A 1 95 ? 7.704 -2.767 -2.432 1.00 94.50 95 HIS A N 1
ATOM 763 C CA . HIS A 1 95 ? 8.946 -3.415 -2.007 1.00 94.50 95 HIS A CA 1
ATOM 764 C C . HIS A 1 95 ? 10.029 -3.427 -3.098 1.00 94.50 95 HIS A C 1
ATOM 766 O O . HIS A 1 95 ? 11.185 -3.122 -2.819 1.00 94.50 95 HIS A O 1
ATOM 772 N N . ASP A 1 96 ? 9.644 -3.750 -4.329 1.00 90.62 96 ASP A N 1
ATOM 773 C CA . ASP A 1 96 ? 10.501 -3.905 -5.508 1.00 90.62 96 ASP A CA 1
ATOM 774 C C . ASP A 1 96 ? 10.627 -2.618 -6.344 1.00 90.62 96 ASP A C 1
ATOM 776 O O . ASP A 1 96 ? 11.163 -2.634 -7.457 1.00 90.62 96 ASP A O 1
ATOM 780 N N . THR A 1 97 ? 10.168 -1.480 -5.807 1.00 88.75 97 THR A N 1
ATOM 781 C CA . THR A 1 97 ? 10.379 -0.174 -6.429 1.00 88.75 97 THR A CA 1
ATOM 782 C C . THR A 1 97 ? 11.870 0.110 -6.596 1.00 88.75 97 THR A C 1
ATOM 784 O O . THR A 1 97 ? 12.670 -0.003 -5.666 1.00 88.75 97 THR A O 1
ATOM 787 N N . VAL A 1 98 ? 12.236 0.571 -7.791 1.00 84.44 98 VAL A N 1
ATOM 788 C CA . VAL A 1 98 ? 13.621 0.866 -8.157 1.00 84.44 98 VAL A CA 1
ATOM 789 C C . VAL A 1 98 ? 13.902 2.365 -8.047 1.00 84.44 98 VAL A C 1
ATOM 791 O O . VAL A 1 98 ? 13.444 3.158 -8.870 1.00 84.44 98 VAL A O 1
ATOM 794 N N . HIS A 1 99 ? 14.732 2.756 -7.079 1.00 83.69 99 HIS A N 1
ATOM 795 C CA . HIS A 1 99 ? 15.011 4.158 -6.757 1.00 83.69 99 HIS A CA 1
ATOM 796 C C . HIS A 1 99 ? 15.559 4.939 -7.956 1.00 83.69 99 HIS A C 1
ATOM 798 O O . HIS A 1 99 ? 15.080 6.020 -8.288 1.00 83.69 99 HIS A O 1
ATOM 804 N N . ARG A 1 100 ? 16.540 4.361 -8.662 1.00 77.50 100 ARG A N 1
ATOM 805 C CA . ARG A 1 100 ? 17.216 5.020 -9.796 1.00 77.50 100 ARG A CA 1
ATOM 806 C C . ARG A 1 100 ? 16.294 5.346 -10.976 1.00 77.50 100 ARG A C 1
ATOM 808 O O . ARG A 1 100 ? 16.676 6.166 -11.804 1.00 77.50 100 ARG A O 1
ATOM 815 N N . THR A 1 101 ? 15.133 4.695 -11.088 1.00 76.00 101 THR A N 1
ATOM 816 C CA . THR A 1 101 ? 14.177 4.966 -12.171 1.00 76.00 101 THR A CA 1
ATOM 817 C C . THR A 1 101 ? 13.007 5.832 -11.716 1.00 76.00 101 THR A C 1
ATOM 819 O O . THR A 1 101 ? 12.278 6.327 -12.568 1.00 76.00 101 THR A O 1
ATOM 822 N N . LEU A 1 102 ? 12.856 6.096 -10.410 1.00 78.50 102 LEU A N 1
ATOM 823 C CA . LEU A 1 102 ? 11.731 6.860 -9.863 1.00 78.50 102 LEU A CA 1
ATOM 824 C C . LEU A 1 102 ? 11.563 8.247 -10.472 1.00 78.50 102 LEU A C 1
ATOM 826 O O . LEU A 1 102 ? 10.439 8.699 -10.554 1.00 78.50 102 LEU A O 1
ATOM 830 N N . ALA A 1 103 ? 12.626 8.937 -10.881 1.00 73.31 103 ALA A N 1
ATOM 831 C CA . ALA A 1 103 ? 12.503 10.296 -11.416 1.00 73.31 103 ALA A CA 1
ATOM 832 C C . ALA A 1 103 ? 12.155 10.350 -12.916 1.00 73.31 103 ALA A C 1
ATOM 834 O O . ALA A 1 103 ? 11.671 11.376 -13.389 1.00 73.31 103 ALA A O 1
ATOM 835 N N . SER A 1 104 ? 12.455 9.287 -13.668 1.00 68.88 104 SER A N 1
ATOM 836 C CA . SER A 1 104 ? 12.361 9.267 -15.134 1.00 68.88 104 SER A CA 1
ATOM 837 C C . SER A 1 104 ? 11.333 8.264 -15.645 1.00 68.88 104 SER A C 1
ATOM 839 O O . SER A 1 104 ? 10.476 8.612 -16.450 1.00 68.88 104 SER A O 1
ATOM 841 N N . MET A 1 105 ? 11.408 7.024 -15.164 1.00 70.75 105 MET A N 1
ATOM 842 C CA . MET A 1 105 ? 10.561 5.909 -15.575 1.00 70.75 105 MET A CA 1
ATOM 843 C C . MET A 1 105 ? 10.242 5.030 -14.353 1.00 70.75 105 MET A C 1
ATOM 845 O O . MET A 1 105 ? 10.853 3.970 -14.161 1.00 70.75 105 MET A O 1
ATOM 849 N N . PRO A 1 106 ? 9.335 5.488 -13.470 1.00 74.69 106 PRO A N 1
ATOM 850 C CA . PRO A 1 106 ? 8.909 4.710 -12.316 1.00 74.69 106 PRO A CA 1
ATOM 851 C C . PRO A 1 106 ? 8.436 3.320 -12.737 1.00 74.69 106 PRO A C 1
ATOM 853 O O . PRO A 1 106 ? 7.595 3.190 -13.624 1.00 74.69 106 PRO A O 1
ATOM 856 N N . ASN A 1 107 ? 8.976 2.297 -12.081 1.00 73.69 107 ASN A N 1
ATOM 857 C CA . ASN A 1 107 ? 8.628 0.897 -12.293 1.00 73.69 107 ASN A CA 1
ATOM 858 C C . ASN A 1 107 ? 8.296 0.261 -10.946 1.00 73.69 107 ASN A C 1
ATOM 860 O O . ASN A 1 107 ? 8.899 0.632 -9.938 1.00 73.69 107 ASN A O 1
ATOM 864 N N . GLU A 1 108 ? 7.385 -0.715 -10.957 1.00 85.50 108 GLU A N 1
ATOM 865 C CA . GLU A 1 108 ? 6.954 -1.446 -9.757 1.00 85.50 108 GLU A CA 1
ATOM 866 C C . GLU A 1 108 ? 6.484 -0.483 -8.644 1.00 85.50 108 GLU A C 1
ATOM 868 O O . GLU A 1 108 ? 6.905 -0.540 -7.490 1.00 85.50 108 GLU A O 1
ATOM 873 N N . VAL A 1 109 ? 5.642 0.475 -9.034 1.00 90.44 109 VAL A N 1
ATOM 874 C CA . VAL A 1 109 ? 5.031 1.509 -8.187 1.00 90.44 109 VAL A CA 1
ATOM 875 C C . VAL A 1 109 ? 3.526 1.507 -8.404 1.00 90.44 109 VAL A C 1
ATOM 877 O O . VAL A 1 109 ? 3.044 1.044 -9.438 1.00 90.44 109 VAL A O 1
ATOM 880 N N . LEU A 1 110 ? 2.776 2.088 -7.473 1.00 93.56 110 LEU A N 1
ATOM 881 C CA . LEU A 1 110 ? 1.328 2.206 -7.591 1.00 93.56 110 LEU A CA 1
ATOM 882 C C . LEU A 1 110 ? 0.912 3.683 -7.670 1.00 93.56 110 LEU A C 1
ATOM 884 O O . LEU A 1 110 ? 0.808 4.345 -6.635 1.00 93.56 110 LEU A O 1
ATOM 888 N N . PRO A 1 111 ? 0.668 4.235 -8.875 1.00 92.88 111 PRO A N 1
ATOM 889 C CA . PRO A 1 111 ? 0.105 5.574 -9.006 1.00 92.88 111 PRO A CA 1
ATOM 890 C C . PRO A 1 111 ? -1.270 5.651 -8.334 1.00 92.88 111 PRO A C 1
ATOM 892 O O . PRO A 1 111 ? -2.157 4.855 -8.645 1.00 92.88 111 PRO A O 1
ATOM 895 N N . VAL A 1 112 ? -1.488 6.640 -7.461 1.00 91.81 112 VAL A N 1
ATOM 896 C CA . VAL A 1 112 ? -2.762 6.806 -6.734 1.00 91.81 112 VAL A CA 1
ATOM 897 C C . VAL A 1 112 ? -3.940 6.953 -7.692 1.00 91.81 112 VAL A C 1
ATOM 899 O O . VAL A 1 112 ? -4.995 6.361 -7.475 1.00 91.81 112 VAL A O 1
ATOM 902 N N . ARG A 1 113 ? -3.750 7.663 -8.808 1.00 86.75 113 ARG A N 1
ATOM 903 C CA . ARG A 1 113 ? -4.779 7.818 -9.848 1.00 86.75 113 ARG A CA 1
ATOM 904 C C . ARG A 1 113 ? -5.229 6.489 -10.475 1.00 86.75 113 ARG A C 1
ATOM 906 O O . ARG A 1 113 ? -6.385 6.376 -10.870 1.00 86.75 113 ARG A O 1
ATOM 913 N N . SER A 1 114 ? -4.352 5.484 -10.517 1.00 87.12 114 SER A N 1
ATOM 914 C CA . SER A 1 114 ? -4.642 4.169 -11.101 1.00 87.12 114 SER A CA 1
ATOM 915 C C . SER A 1 114 ? -5.350 3.222 -10.131 1.00 87.12 114 SER A C 1
ATOM 917 O O . SER A 1 114 ? -5.895 2.209 -10.556 1.00 87.12 114 SER A O 1
ATOM 919 N N . LEU A 1 115 ? -5.449 3.554 -8.836 1.00 90.44 115 LEU A N 1
ATOM 920 C CA . LEU A 1 115 ? -6.210 2.751 -7.864 1.00 90.44 115 LEU A CA 1
ATOM 921 C C . LEU A 1 115 ? -7.679 2.560 -8.269 1.00 90.44 115 LEU A C 1
ATOM 923 O O . LEU A 1 115 ? -8.270 1.510 -8.007 1.00 90.44 115 LEU A O 1
ATOM 927 N N . LYS A 1 116 ? -8.262 3.547 -8.957 1.00 86.88 116 LYS A N 1
ATOM 928 C CA . LYS A 1 116 ? -9.616 3.445 -9.513 1.00 86.88 116 LYS A CA 1
ATOM 929 C C . LYS A 1 116 ? -9.702 2.399 -10.629 1.00 86.88 116 LYS A C 1
ATOM 931 O O . LYS A 1 116 ? -10.679 1.662 -10.702 1.00 86.88 116 LYS A O 1
ATOM 936 N N . GLU A 1 117 ? -8.673 2.296 -11.467 1.00 85.12 117 GLU A N 1
ATOM 937 C CA . GLU A 1 117 ? -8.601 1.330 -12.572 1.00 85.12 117 GLU A CA 1
ATOM 938 C C . GLU A 1 117 ? -8.493 -0.096 -12.022 1.00 85.12 117 GLU A C 1
ATOM 940 O O . GLU A 1 117 ? -9.279 -0.962 -12.401 1.00 85.12 117 GLU A O 1
ATOM 945 N N . TYR A 1 118 ? -7.621 -0.316 -11.032 1.00 84.81 118 TYR A N 1
ATOM 946 C CA . TYR A 1 118 ? -7.459 -1.626 -10.388 1.00 84.81 118 TYR A CA 1
ATOM 947 C C . TYR A 1 118 ? -8.705 -2.115 -9.644 1.00 84.81 118 TYR A C 1
ATOM 949 O O . TYR A 1 118 ? -8.871 -3.315 -9.438 1.00 84.81 118 TYR A O 1
ATOM 957 N N . THR A 1 119 ? -9.589 -1.200 -9.251 1.00 85.94 119 THR A N 1
ATOM 958 C CA . THR A 1 119 ? -10.837 -1.533 -8.556 1.00 85.94 119 THR A CA 1
ATOM 959 C C . THR A 1 119 ? -12.064 -1.521 -9.462 1.00 85.94 119 THR A C 1
ATOM 961 O O . THR A 1 119 ? -13.125 -1.938 -9.020 1.00 85.94 119 THR A O 1
ATOM 964 N N . THR A 1 120 ? -11.934 -1.143 -10.740 1.00 82.44 120 THR A N 1
ATOM 965 C CA . THR A 1 120 ? -13.070 -1.060 -11.682 1.00 82.44 120 THR A CA 1
ATOM 966 C C . THR A 1 120 ? -13.770 -2.409 -11.892 1.00 82.44 120 THR A C 1
ATOM 968 O O . THR A 1 120 ? -14.962 -2.448 -12.186 1.00 82.44 120 THR A O 1
ATOM 971 N N . GLY A 1 121 ? -13.046 -3.521 -11.733 1.00 80.44 121 GLY A N 1
ATOM 972 C CA . GLY A 1 121 ? -13.604 -4.874 -11.816 1.00 80.44 121 GLY A CA 1
ATOM 973 C C . GLY A 1 121 ? -14.297 -5.362 -10.540 1.00 80.44 121 GLY A C 1
ATOM 974 O O . GLY A 1 121 ? -14.704 -6.519 -10.491 1.00 80.44 121 GLY A O 1
ATOM 975 N N . PHE A 1 122 ? -14.383 -4.544 -9.488 1.00 89.06 122 PHE A N 1
ATOM 976 C CA . PHE A 1 122 ? -14.990 -4.964 -8.230 1.00 89.06 122 PHE A CA 1
ATOM 977 C C . PHE A 1 122 ? -16.509 -4.815 -8.330 1.00 89.06 122 PHE A C 1
ATOM 979 O O . PHE A 1 122 ? -17.019 -3.790 -8.772 1.00 89.06 122 PHE A O 1
ATOM 986 N N . ASP A 1 123 ? -17.263 -5.797 -7.844 1.00 86.88 123 ASP A N 1
ATOM 987 C CA . ASP A 1 123 ? -18.722 -5.653 -7.809 1.00 86.88 123 ASP A CA 1
ATOM 988 C C . ASP A 1 123 ? -19.182 -4.702 -6.693 1.00 86.88 123 ASP A C 1
ATOM 990 O O . ASP A 1 123 ? -20.261 -4.110 -6.786 1.00 86.88 123 ASP A O 1
ATOM 994 N N . CYS A 1 124 ? -18.384 -4.531 -5.630 1.00 87.62 124 CYS A N 1
ATOM 995 C CA . CYS A 1 124 ? -18.764 -3.736 -4.466 1.00 87.62 124 CYS A CA 1
ATOM 996 C C . CYS A 1 124 ? -18.840 -2.237 -4.754 1.00 87.62 124 CYS A C 1
ATOM 998 O O . CYS A 1 124 ? -17.959 -1.644 -5.377 1.00 87.62 124 CYS A O 1
ATOM 1000 N N . ARG A 1 125 ? -19.871 -1.580 -4.217 1.00 86.12 125 ARG A N 1
ATOM 1001 C CA . ARG A 1 125 ? -20.043 -0.136 -4.390 1.00 86.12 125 ARG A CA 1
ATOM 1002 C C . ARG A 1 125 ? -19.161 0.678 -3.460 1.00 86.12 125 ARG A C 1
ATOM 1004 O O . ARG A 1 125 ? -18.652 1.693 -3.901 1.00 86.12 125 ARG A O 1
ATOM 1011 N N . LYS A 1 126 ? -18.981 0.292 -2.195 1.00 92.50 126 LYS A N 1
ATOM 1012 C CA . LYS A 1 126 ? -18.255 1.129 -1.226 1.00 92.50 126 LYS A CA 1
ATOM 1013 C C . LYS A 1 126 ? -16.787 0.732 -1.142 1.00 92.50 126 LYS A C 1
ATOM 1015 O O . LYS A 1 126 ? -16.479 -0.389 -0.742 1.00 92.50 126 LYS A O 1
ATOM 1020 N N . ILE A 1 127 ? -15.901 1.672 -1.464 1.00 94.69 127 ILE A N 1
ATOM 1021 C CA . ILE A 1 127 ? -14.449 1.478 -1.417 1.00 94.69 127 ILE A CA 1
ATOM 1022 C C . ILE A 1 127 ? -13.817 2.576 -0.568 1.00 94.69 127 ILE A C 1
ATOM 1024 O O . ILE A 1 127 ? -14.070 3.761 -0.783 1.00 94.69 127 ILE A O 1
ATOM 1028 N N . VAL A 1 128 ? -12.971 2.184 0.380 1.00 96.94 128 VAL A N 1
ATOM 1029 C CA . VAL A 1 128 ? -12.185 3.107 1.199 1.00 96.94 128 VAL A CA 1
ATOM 1030 C C . VAL A 1 128 ? -10.704 2.894 0.917 1.00 96.94 128 VAL A C 1
ATOM 1032 O O . VAL A 1 128 ? -10.194 1.802 1.140 1.00 96.94 128 VAL A O 1
ATOM 1035 N N . PHE A 1 129 ? -10.003 3.942 0.491 1.00 97.56 129 PHE A N 1
ATOM 1036 C CA . PHE A 1 129 ? -8.542 3.964 0.425 1.00 97.56 129 PHE A CA 1
ATOM 1037 C C . PHE A 1 129 ? -7.993 4.709 1.640 1.00 97.56 129 PHE A C 1
ATOM 1039 O O . PHE A 1 129 ? -8.306 5.876 1.844 1.00 97.56 129 PHE A O 1
ATOM 1046 N N . MET A 1 130 ? -7.172 4.051 2.448 1.00 98.06 130 MET A N 1
ATOM 1047 C CA . MET A 1 130 ? -6.482 4.625 3.598 1.00 98.06 130 MET A CA 1
ATOM 1048 C C . MET A 1 130 ? -4.985 4.698 3.283 1.00 98.06 130 MET A C 1
ATOM 1050 O O . MET A 1 130 ? -4.331 3.663 3.164 1.00 98.06 130 MET A O 1
ATOM 1054 N N . LEU A 1 131 ? -4.452 5.906 3.112 1.00 96.88 131 LEU A N 1
ATOM 1055 C CA . LEU A 1 131 ? -3.090 6.145 2.634 1.00 96.88 131 LEU A CA 1
ATOM 1056 C C . LEU A 1 131 ? -2.237 6.775 3.743 1.00 96.88 131 LEU A C 1
ATOM 1058 O O . LEU A 1 131 ? -2.344 7.968 4.027 1.00 96.88 131 LEU A O 1
ATOM 1062 N N . ASP A 1 132 ? -1.378 5.968 4.362 1.00 93.81 132 ASP A N 1
ATOM 1063 C CA . ASP A 1 132 ? -0.351 6.377 5.325 1.00 93.81 132 ASP A CA 1
ATOM 1064 C C . ASP A 1 132 ? 1.031 6.466 4.644 1.00 93.81 132 ASP A C 1
ATOM 1066 O O . ASP A 1 132 ? 1.995 5.775 4.993 1.00 93.81 132 ASP A O 1
ATOM 1070 N N . ALA A 1 133 ? 1.082 7.313 3.612 1.00 80.62 133 ALA A N 1
ATOM 1071 C CA . ALA A 1 133 ? 2.256 7.656 2.809 1.00 80.62 133 ALA A CA 1
ATOM 1072 C C . ALA A 1 133 ? 2.524 9.173 2.910 1.00 80.62 133 ALA A C 1
ATOM 1074 O O . ALA A 1 133 ? 1.607 9.906 3.264 1.00 80.62 133 ALA A O 1
ATOM 1075 N N . CYS A 1 134 ? 3.752 9.631 2.612 1.00 71.12 134 CYS A N 1
ATOM 1076 C CA . CYS A 1 134 ? 4.331 10.981 2.872 1.00 71.12 134 CYS A CA 1
ATOM 1077 C C . CYS A 1 134 ? 5.209 11.062 4.131 1.00 71.12 134 CYS A C 1
ATOM 1079 O O . CYS A 1 134 ? 4.946 11.821 5.068 1.00 71.12 134 CYS A O 1
ATOM 1081 N N . ARG A 1 135 ? 6.279 10.259 4.135 1.00 66.69 135 ARG A N 1
ATOM 1082 C CA . ARG A 1 135 ? 7.323 10.229 5.167 1.00 66.69 135 ARG A CA 1
ATOM 1083 C C . ARG A 1 135 ? 8.621 10.843 4.606 1.00 66.69 135 ARG A C 1
ATOM 1085 O O . ARG A 1 135 ? 8.913 10.708 3.423 1.00 66.69 135 ARG A O 1
ATOM 1092 N N . SER A 1 136 ? 9.389 11.533 5.451 1.00 58.84 136 SER A N 1
ATOM 1093 C CA . SER A 1 136 ? 10.654 12.210 5.094 1.00 58.84 136 SER A CA 1
ATOM 1094 C C . SER A 1 136 ? 11.881 11.286 5.058 1.00 58.84 136 SER A C 1
ATOM 1096 O O . SER A 1 136 ? 11.912 10.308 5.805 1.00 58.84 136 SER A O 1
ATOM 1098 N N . PRO A 1 137 ? 12.972 11.742 4.410 1.00 58.47 137 PRO A N 1
ATOM 1099 C CA . PRO A 1 137 ? 13.137 11.796 2.960 1.00 58.47 137 PRO A CA 1
ATOM 1100 C C . PRO A 1 137 ? 13.341 10.393 2.358 1.00 58.47 137 PRO A C 1
ATOM 1102 O O . PRO A 1 137 ? 13.763 9.453 3.023 1.00 58.47 137 PRO A O 1
ATOM 1105 N N . LEU A 1 138 ? 13.051 10.264 1.065 1.00 61.25 138 LEU A N 1
ATOM 1106 C CA . LEU A 1 138 ? 13.257 9.022 0.311 1.00 61.25 138 LEU A CA 1
ATOM 1107 C C . LEU A 1 138 ? 14.743 8.674 0.145 1.00 61.25 138 LEU A C 1
ATOM 1109 O O . LEU A 1 138 ? 15.103 7.500 0.176 1.00 61.25 138 LEU A O 1
ATOM 1113 N N . ASP A 1 139 ? 15.588 9.699 0.000 1.00 59.47 139 ASP A N 1
ATOM 1114 C CA . ASP A 1 139 ? 17.027 9.601 -0.245 1.00 59.47 139 ASP A CA 1
ATOM 1115 C C . ASP A 1 139 ? 17.836 9.483 1.056 1.00 59.47 139 ASP A C 1
ATOM 1117 O O . ASP A 1 139 ? 17.803 10.377 1.902 1.00 59.47 139 ASP A O 1
ATOM 1121 N N . LYS A 1 140 ? 18.698 8.462 1.160 1.00 54.25 140 LYS A N 1
ATOM 1122 C CA . LYS A 1 140 ? 19.628 8.301 2.302 1.00 54.25 140 LYS A CA 1
ATOM 1123 C C . LYS A 1 140 ? 20.700 9.402 2.415 1.00 54.25 140 LYS A C 1
ATOM 1125 O O . LYS A 1 140 ? 21.261 9.582 3.493 1.00 54.25 140 LYS A O 1
ATOM 1130 N N . ASN A 1 141 ? 20.996 10.117 1.322 1.00 43.00 141 ASN A N 1
ATOM 1131 C CA . ASN A 1 141 ? 22.135 11.046 1.209 1.00 43.00 141 ASN A CA 1
ATOM 1132 C C . ASN A 1 141 ? 21.751 12.534 1.101 1.00 43.00 141 ASN A C 1
ATOM 1134 O O . ASN A 1 141 ? 22.636 13.372 0.920 1.00 43.00 141 ASN A O 1
ATOM 1138 N N . ARG A 1 142 ? 20.464 12.894 1.194 1.00 42.12 142 ARG A N 1
ATOM 1139 C CA . ARG A 1 142 ? 20.015 14.296 1.163 1.00 42.12 142 ARG A CA 1
ATOM 1140 C C . ARG A 1 142 ? 19.446 14.732 2.508 1.00 42.12 142 ARG A C 1
ATOM 1142 O O . ARG A 1 142 ? 18.617 14.052 3.104 1.00 42.12 142 ARG A O 1
ATOM 1149 N N . SER A 1 143 ? 19.880 15.903 2.970 1.00 34.66 143 SER A N 1
ATOM 1150 C CA . SER A 1 143 ? 19.308 16.575 4.134 1.00 34.66 143 SER A CA 1
ATOM 1151 C C . SER A 1 143 ? 17.941 17.177 3.795 1.00 34.66 143 SER A C 1
ATOM 1153 O O . SER A 1 143 ? 17.863 18.109 3.005 1.00 34.66 143 SER A O 1
ATOM 1155 N N . VAL A 1 144 ? 16.906 16.612 4.421 1.00 41.75 144 VAL A N 1
ATOM 1156 C CA . VAL A 1 144 ? 15.641 17.205 4.901 1.00 41.75 144 VAL A CA 1
ATOM 1157 C C . VAL A 1 144 ? 15.109 18.436 4.149 1.00 41.75 144 VAL A C 1
ATOM 1159 O O . VAL A 1 144 ? 15.020 19.517 4.721 1.00 41.75 144 VAL A O 1
ATOM 1162 N N . ASP A 1 145 ? 14.615 18.235 2.931 1.00 38.47 145 ASP A N 1
ATOM 1163 C CA . ASP A 1 145 ? 13.376 18.902 2.528 1.00 38.47 145 ASP A CA 1
ATOM 1164 C C . ASP A 1 145 ? 12.268 17.870 2.732 1.00 38.47 145 ASP A C 1
ATOM 1166 O O . ASP A 1 145 ? 12.193 16.859 2.032 1.00 38.47 145 ASP A O 1
ATOM 1170 N N . ALA A 1 146 ? 11.507 18.044 3.813 1.00 47.91 146 ALA A N 1
ATOM 1171 C CA . ALA A 1 146 ? 10.502 17.088 4.249 1.00 47.91 146 ALA A CA 1
ATOM 1172 C C . ALA A 1 146 ? 9.504 16.826 3.113 1.00 47.91 146 ALA A C 1
ATOM 1174 O O . ALA A 1 146 ? 8.823 17.748 2.659 1.00 47.91 146 ALA A O 1
ATOM 1175 N N . VAL A 1 147 ? 9.420 15.573 2.654 1.00 55.53 147 VAL A N 1
ATOM 1176 C CA . VAL A 1 147 ? 8.417 15.152 1.670 1.00 55.53 147 VAL A CA 1
ATOM 1177 C C . VAL A 1 147 ? 7.060 15.230 2.366 1.00 55.53 147 VAL A C 1
ATOM 1179 O O . VAL A 1 147 ? 6.641 14.318 3.077 1.00 55.53 147 VAL A O 1
ATOM 1182 N N . SER A 1 148 ? 6.421 16.387 2.233 1.00 64.81 148 SER A N 1
ATOM 1183 C CA . SER A 1 148 ? 5.044 16.621 2.651 1.00 64.81 148 SER A CA 1
ATOM 1184 C C . SER A 1 148 ? 4.084 16.088 1.592 1.00 64.81 148 SER A C 1
ATOM 1186 O O . SER A 1 148 ? 4.480 15.815 0.457 1.00 64.81 148 SER A O 1
ATOM 1188 N N . LEU A 1 149 ? 2.813 15.935 1.955 1.00 72.81 149 LEU A N 1
ATOM 1189 C CA . LEU A 1 149 ? 1.753 15.677 0.986 1.00 72.81 149 LEU A CA 1
ATOM 1190 C C . LEU A 1 149 ? 1.634 16.890 0.049 1.00 72.81 149 LEU A C 1
ATOM 1192 O O . LEU A 1 149 ? 1.038 17.906 0.410 1.00 72.81 149 LEU A O 1
ATOM 1196 N N . GLY A 1 150 ? 2.271 16.810 -1.118 1.00 81.75 150 GLY A N 1
ATOM 1197 C CA . GLY A 1 150 ? 2.383 17.914 -2.064 1.00 81.75 150 GLY A CA 1
ATOM 1198 C C . GLY A 1 150 ? 1.115 18.153 -2.884 1.00 81.75 150 GLY A C 1
ATOM 1199 O O . GLY A 1 150 ? 0.153 17.386 -2.845 1.00 81.75 150 GLY A O 1
ATOM 1200 N N . ALA A 1 151 ? 1.130 19.219 -3.689 1.00 85.62 151 ALA A N 1
ATOM 1201 C CA . ALA A 1 151 ? 0.011 19.577 -4.568 1.00 85.62 151 ALA A CA 1
ATOM 1202 C C . ALA A 1 151 ? -0.327 18.471 -5.591 1.00 85.62 151 ALA A C 1
ATOM 1204 O O . ALA A 1 151 ? -1.483 18.323 -5.989 1.00 85.62 151 ALA A O 1
ATOM 1205 N N . THR A 1 152 ? 0.669 17.679 -6.005 1.00 86.56 152 THR A N 1
ATOM 1206 C CA . THR A 1 152 ? 0.476 16.521 -6.890 1.00 86.56 152 THR A CA 1
ATOM 1207 C C . THR A 1 152 ? -0.364 15.448 -6.202 1.00 86.56 152 THR A C 1
ATOM 1209 O O . THR A 1 152 ? -1.364 15.004 -6.768 1.00 86.56 152 THR A O 1
ATOM 1212 N N . ALA A 1 153 ? -0.008 15.085 -4.967 1.00 88.31 153 ALA A N 1
ATOM 1213 C CA . ALA A 1 153 ? -0.785 14.159 -4.154 1.00 88.31 153 ALA A CA 1
ATOM 1214 C C . ALA A 1 153 ? -2.196 14.680 -3.885 1.00 88.31 153 ALA A C 1
ATOM 1216 O O . ALA A 1 153 ? -3.162 13.953 -4.106 1.00 88.31 153 ALA A O 1
ATOM 1217 N N . GLU A 1 154 ? -2.332 15.952 -3.496 1.00 92.00 154 GLU A N 1
ATOM 1218 C CA . GLU A 1 154 ? -3.637 16.572 -3.256 1.00 92.00 154 GLU A CA 1
ATOM 1219 C C . GLU A 1 154 ? -4.559 16.452 -4.479 1.00 92.00 154 GLU A C 1
ATOM 1221 O O . GLU A 1 154 ? -5.712 16.027 -4.363 1.00 92.00 154 GLU A O 1
ATOM 1226 N N . ARG A 1 155 ? -4.049 16.794 -5.667 1.00 92.06 155 ARG A N 1
ATOM 1227 C CA . ARG A 1 155 ? -4.797 16.689 -6.923 1.00 92.06 155 ARG A CA 1
ATOM 1228 C C . ARG A 1 155 ? -5.227 15.251 -7.200 1.00 92.06 155 ARG A C 1
ATOM 1230 O O . ARG A 1 155 ? -6.393 15.016 -7.510 1.00 92.06 155 ARG A O 1
ATOM 1237 N N . ASP A 1 156 ? -4.304 14.300 -7.110 1.00 91.94 156 ASP A N 1
ATOM 1238 C CA . ASP A 1 156 ? -4.570 12.912 -7.487 1.00 91.94 156 ASP A CA 1
ATOM 1239 C C . ASP A 1 156 ? -5.519 12.218 -6.499 1.00 91.94 156 ASP A C 1
ATOM 1241 O O . ASP A 1 156 ? -6.382 11.449 -6.922 1.00 91.94 156 ASP A O 1
ATOM 1245 N N . ILE A 1 157 ? -5.440 12.551 -5.207 1.00 93.38 157 ILE A N 1
ATOM 1246 C CA . ILE A 1 157 ? -6.393 12.102 -4.181 1.00 93.38 157 ILE A CA 1
ATOM 1247 C C . ILE A 1 157 ? -7.798 12.627 -4.485 1.00 93.38 157 ILE A C 1
ATOM 1249 O O . ILE A 1 157 ? -8.753 11.848 -4.479 1.00 93.38 157 ILE A O 1
ATOM 1253 N N . LYS A 1 158 ? -7.938 13.918 -4.820 1.00 93.06 158 LYS A N 1
ATOM 1254 C CA . LYS A 1 158 ? -9.233 14.494 -5.219 1.00 93.06 158 LYS A CA 1
ATOM 1255 C C . LYS A 1 158 ? -9.787 13.838 -6.484 1.00 93.06 158 LYS A C 1
ATOM 1257 O O . LYS A 1 158 ? -10.987 13.596 -6.558 1.00 93.06 158 LYS A O 1
ATOM 1262 N N . LEU A 1 159 ? -8.937 13.514 -7.461 1.00 91.50 159 LEU A N 1
ATOM 1263 C CA . LEU A 1 159 ? -9.346 12.815 -8.686 1.00 91.50 159 LEU A CA 1
ATOM 1264 C C . LEU A 1 159 ? -9.778 11.366 -8.421 1.00 91.50 159 LEU A C 1
ATOM 1266 O O . LEU A 1 159 ? -10.778 10.922 -8.985 1.00 91.50 159 LEU A O 1
ATOM 1270 N N . LEU A 1 160 ? -9.069 10.642 -7.550 1.00 91.44 160 LEU A N 1
ATOM 1271 C CA . LEU A 1 160 ? -9.449 9.293 -7.121 1.00 91.44 160 LEU A CA 1
ATOM 1272 C C . LEU A 1 160 ? -10.803 9.303 -6.397 1.00 91.44 160 LEU A C 1
ATOM 1274 O O . LEU A 1 160 ? -11.661 8.460 -6.656 1.00 91.44 160 LEU A O 1
ATOM 1278 N N . ALA A 1 161 ? -10.994 10.282 -5.515 1.00 90.88 161 ALA A N 1
ATOM 1279 C CA . ALA A 1 161 ? -12.204 10.472 -4.729 1.00 90.88 161 ALA A CA 1
ATOM 1280 C C . ALA A 1 161 ? -13.395 11.019 -5.539 1.00 90.88 161 ALA A C 1
ATOM 1282 O O . ALA A 1 161 ? -14.547 10.894 -5.114 1.00 90.88 161 ALA A O 1
ATOM 1283 N N . ALA A 1 162 ? -13.142 11.632 -6.699 1.00 87.56 162 ALA A N 1
ATOM 1284 C CA . ALA A 1 162 ? -14.182 12.212 -7.530 1.00 87.56 162 ALA A CA 1
ATOM 1285 C C . ALA A 1 162 ? -15.134 11.128 -8.057 1.00 87.56 162 ALA A C 1
ATOM 1287 O O . ALA A 1 162 ? -14.750 10.192 -8.778 1.00 87.56 162 ALA A O 1
ATOM 1288 N N . ARG A 1 163 ? -16.423 11.300 -7.747 1.00 71.88 163 ARG A N 1
ATOM 1289 C CA . ARG A 1 163 ? -17.488 10.544 -8.405 1.00 71.88 163 ARG A CA 1
ATOM 1290 C C . ARG A 1 163 ? -17.524 10.928 -9.881 1.00 71.88 163 ARG A C 1
ATOM 1292 O O . ARG A 1 163 ? -17.602 12.101 -10.227 1.00 71.88 163 ARG A O 1
ATOM 1299 N N . SER A 1 164 ? -17.493 9.921 -10.740 1.00 64.50 164 SER A N 1
ATOM 1300 C CA . SER A 1 164 ? -17.796 10.055 -12.163 1.00 64.50 164 SER A CA 1
ATOM 1301 C C . SER A 1 164 ? -19.090 9.304 -12.438 1.00 64.50 164 SER A C 1
ATOM 1303 O O . SER A 1 164 ? -19.246 8.206 -11.912 1.00 64.50 164 SER A O 1
ATOM 1305 N N . ASP A 1 165 ? -19.968 9.823 -13.296 1.00 57.53 165 ASP A N 1
ATOM 1306 C CA . ASP A 1 165 ? -21.247 9.165 -13.626 1.00 57.53 165 ASP A CA 1
ATOM 1307 C C . ASP A 1 165 ? -21.069 7.743 -14.198 1.00 57.53 165 ASP A C 1
ATOM 1309 O O . ASP A 1 165 ? -21.947 6.896 -14.064 1.00 57.53 165 ASP A O 1
ATOM 1313 N N . ALA A 1 166 ? -19.899 7.453 -14.776 1.00 56.59 166 ALA A N 1
ATOM 1314 C CA . ALA A 1 166 ? -19.516 6.126 -15.261 1.00 56.59 166 ALA A CA 1
ATOM 1315 C C . ALA A 1 166 ? -19.056 5.142 -14.158 1.00 56.59 166 ALA A C 1
ATOM 1317 O O . ALA A 1 166 ? -18.946 3.948 -14.413 1.00 56.59 166 ALA A O 1
ATOM 1318 N N . SER A 1 167 ? -18.761 5.620 -12.943 1.00 62.38 167 SER A N 1
ATOM 1319 C CA . SER A 1 167 ? -18.255 4.810 -11.826 1.00 62.38 167 SER A CA 1
ATOM 1320 C C . SER A 1 167 ? -19.399 4.421 -10.900 1.00 62.38 167 SER A C 1
ATOM 1322 O O . SER A 1 167 ? -19.983 5.275 -10.237 1.00 62.38 167 SER A O 1
ATOM 1324 N N . LEU A 1 168 ? -19.671 3.119 -10.783 1.00 69.38 168 LEU A N 1
ATOM 1325 C CA . LEU A 1 168 ? -20.610 2.594 -9.785 1.00 69.38 168 LEU A CA 1
ATOM 1326 C C . LEU A 1 168 ? -20.049 2.639 -8.354 1.00 69.38 168 LEU A C 1
ATOM 1328 O O . LEU A 1 168 ? -20.811 2.437 -7.403 1.00 69.38 168 LEU A O 1
ATOM 1332 N N . HIS A 1 169 ? -18.746 2.900 -8.203 1.00 83.94 169 HIS A N 1
ATOM 1333 C CA . HIS A 1 169 ? -18.084 2.966 -6.909 1.00 83.94 169 HIS A CA 1
ATOM 1334 C C . HIS A 1 169 ? -18.304 4.304 -6.210 1.00 83.94 169 HIS A C 1
ATOM 1336 O O . HIS A 1 169 ? -18.124 5.385 -6.774 1.00 83.94 169 HIS A O 1
ATOM 1342 N N . ASP A 1 170 ? -18.632 4.189 -4.935 1.00 89.38 170 ASP A N 1
ATOM 1343 C CA . ASP A 1 170 ? -18.621 5.224 -3.930 1.00 89.38 170 ASP A CA 1
ATOM 1344 C C . ASP A 1 170 ? -17.282 5.181 -3.185 1.00 89.38 170 ASP A C 1
ATOM 1346 O O . ASP A 1 170 ? -17.095 4.390 -2.255 1.00 89.38 170 ASP A O 1
ATOM 1350 N N . ILE A 1 171 ? -16.333 5.990 -3.659 1.00 92.44 171 ILE A N 1
ATOM 1351 C CA . ILE A 1 171 ? -14.955 6.011 -3.167 1.00 92.44 171 ILE A CA 1
ATOM 1352 C C . ILE A 1 171 ? -14.816 7.045 -2.048 1.00 92.44 171 ILE A C 1
ATOM 1354 O O . ILE A 1 171 ? -15.262 8.188 -2.169 1.00 92.44 171 ILE A O 1
ATOM 1358 N N . GLN A 1 172 ? -14.153 6.646 -0.968 1.00 94.75 172 GLN A N 1
ATOM 1359 C CA . GLN A 1 172 ? -13.702 7.524 0.103 1.00 94.75 172 GLN A CA 1
ATOM 1360 C C . GLN A 1 172 ? -12.192 7.347 0.280 1.00 94.75 172 GLN A C 1
ATOM 1362 O O . GLN A 1 172 ? -11.708 6.225 0.397 1.00 94.75 172 GLN A O 1
ATOM 1367 N N . VAL A 1 173 ? -11.439 8.441 0.303 1.00 95.94 173 VAL A N 1
ATOM 1368 C CA . VAL A 1 173 ? -9.987 8.421 0.518 1.00 95.94 173 VAL A CA 1
ATOM 1369 C C . VAL A 1 173 ? -9.686 9.081 1.858 1.00 95.94 173 VAL A C 1
ATOM 1371 O O . VAL A 1 173 ? -10.219 10.148 2.151 1.00 95.94 173 VAL A O 1
ATOM 1374 N N . LEU A 1 174 ? -8.866 8.441 2.686 1.00 96.75 174 LEU A N 1
ATOM 1375 C CA . LEU A 1 174 ? -8.401 8.939 3.975 1.00 96.75 174 LEU A CA 1
ATOM 1376 C C . LEU A 1 174 ? -6.874 8.903 4.017 1.00 96.75 174 LEU A C 1
ATOM 1378 O O . LEU A 1 174 ? -6.272 7.834 4.046 1.00 96.75 174 LEU A O 1
ATOM 1382 N N . CYS A 1 175 ? -6.250 10.067 4.073 1.00 96.31 175 CYS A N 1
ATOM 1383 C CA . CYS A 1 175 ? -4.810 10.228 4.184 1.00 96.31 175 CYS A CA 1
ATOM 1384 C C . CYS A 1 175 ? -4.402 10.467 5.637 1.00 96.31 175 CYS A C 1
ATOM 1386 O O . CYS A 1 175 ? -5.130 11.103 6.405 1.00 96.31 175 CYS A O 1
ATOM 1388 N N . SER A 1 176 ? -3.222 9.975 6.017 1.00 95.06 176 SER A N 1
ATOM 1389 C CA . SER A 1 176 ? -2.716 10.111 7.385 1.00 95.06 176 SER A CA 1
ATOM 1390 C C . SER A 1 176 ? -2.282 11.534 7.748 1.00 95.06 176 SER A C 1
ATOM 1392 O O . SER A 1 176 ? -2.184 11.851 8.935 1.00 95.06 176 SER A O 1
ATOM 1394 N N . CYS A 1 177 ? -2.046 12.400 6.762 1.00 92.56 177 CYS A N 1
ATOM 1395 C CA . CYS A 1 177 ? -1.750 13.819 6.937 1.00 92.56 177 CYS A CA 1
ATOM 1396 C C . CYS A 1 177 ? -2.513 14.683 5.916 1.00 92.56 177 CYS A C 1
ATOM 1398 O O . CYS A 1 177 ? -3.040 14.180 4.923 1.00 92.56 177 CYS A O 1
ATOM 1400 N N . SER A 1 178 ? -2.591 15.990 6.176 1.00 92.69 178 SER A N 1
ATOM 1401 C CA . SER A 1 178 ? -3.216 16.961 5.272 1.00 92.69 178 SER A CA 1
ATOM 1402 C C . S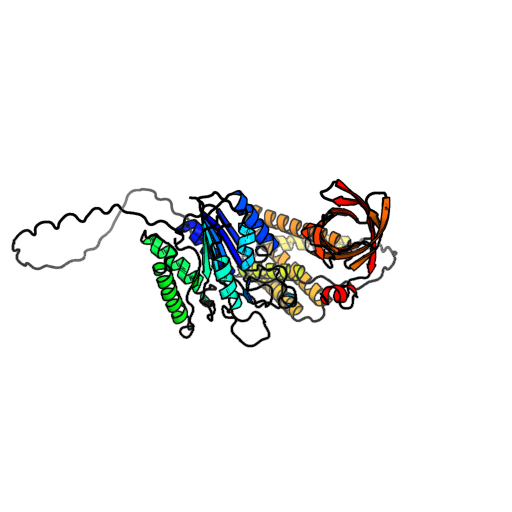ER A 1 178 ? -2.216 17.492 4.244 1.00 92.69 178 SER A C 1
ATOM 1404 O O . SER A 1 178 ? -1.007 17.378 4.468 1.00 92.69 178 SER A O 1
ATOM 1406 N N . PRO A 1 179 ? -2.679 18.119 3.145 1.00 89.75 179 PRO A N 1
ATOM 1407 C CA . PRO A 1 179 ? -1.789 18.765 2.187 1.00 89.75 179 PRO A CA 1
ATOM 1408 C C . PRO A 1 179 ? -0.828 19.739 2.882 1.00 89.75 179 PRO A C 1
ATOM 1410 O O . PRO A 1 179 ? -1.219 20.487 3.781 1.00 89.75 179 PRO A O 1
ATOM 1413 N N . GLY A 1 180 ? 0.449 19.681 2.511 1.00 85.69 180 GLY A N 1
ATOM 1414 C CA . GLY A 1 180 ? 1.535 20.441 3.135 1.00 85.69 180 GLY A CA 1
ATOM 1415 C C . GLY A 1 180 ? 2.020 19.908 4.491 1.00 85.69 180 GLY A C 1
ATOM 1416 O O . GLY A 1 180 ? 2.931 20.491 5.074 1.00 85.69 180 GLY A O 1
ATOM 1417 N N . GLN A 1 181 ? 1.459 18.808 5.004 1.00 89.06 181 GLN A N 1
ATOM 1418 C CA . GLN A 1 181 ? 1.908 18.146 6.237 1.00 89.06 181 GLN A CA 1
ATOM 1419 C C . GLN A 1 181 ? 2.612 16.815 5.949 1.00 89.06 181 GLN A C 1
ATOM 1421 O O . GLN A 1 181 ? 2.565 16.289 4.838 1.00 89.06 181 GLN A O 1
ATOM 1426 N N . GLN A 1 182 ? 3.248 16.255 6.977 1.00 87.62 182 GLN A N 1
ATOM 1427 C CA . GLN A 1 182 ? 3.992 14.997 6.914 1.00 87.62 182 GLN A CA 1
ATOM 1428 C C . GLN A 1 182 ? 3.355 13.939 7.826 1.00 87.62 182 GLN A C 1
ATOM 1430 O O . GLN A 1 182 ? 2.811 14.271 8.881 1.00 87.62 182 GLN A O 1
ATOM 1435 N N . ALA A 1 183 ? 3.480 12.667 7.449 1.00 89.25 183 ALA A N 1
ATOM 1436 C CA . ALA A 1 183 ? 3.230 11.535 8.329 1.00 89.25 183 ALA A CA 1
ATOM 1437 C C . ALA A 1 183 ? 4.459 11.222 9.211 1.00 89.25 183 ALA A C 1
ATOM 1439 O O . ALA A 1 183 ? 5.601 11.199 8.734 1.00 89.25 183 ALA A O 1
ATOM 1440 N N . PHE A 1 184 ? 4.239 10.965 10.506 1.00 89.38 184 PHE A N 1
ATOM 1441 C CA . PHE A 1 184 ? 5.306 10.722 11.486 1.00 89.38 184 PHE A CA 1
ATOM 1442 C C . PHE A 1 184 ? 5.273 9.313 12.088 1.00 89.38 184 PHE A C 1
ATOM 1444 O O . PHE A 1 184 ? 4.210 8.770 12.396 1.00 89.38 184 PHE A O 1
ATOM 1451 N N . GLU A 1 185 ? 6.463 8.749 12.328 1.00 88.19 185 GLU A N 1
ATOM 1452 C CA . GLU A 1 185 ? 6.653 7.554 13.157 1.00 88.19 185 GLU A CA 1
ATOM 1453 C C . GLU A 1 185 ? 6.907 7.919 14.618 1.00 88.19 185 GLU A C 1
ATOM 1455 O O . GLU A 1 185 ? 7.740 8.765 14.939 1.00 88.19 185 GLU A O 1
ATOM 1460 N N . ILE A 1 186 ? 6.269 7.181 15.518 1.00 87.88 186 ILE A N 1
ATOM 1461 C CA . ILE A 1 186 ? 6.603 7.158 16.935 1.00 87.88 186 ILE A CA 1
ATOM 1462 C C . ILE A 1 186 ? 7.618 6.032 17.138 1.00 87.88 186 ILE A C 1
ATOM 1464 O O . ILE A 1 186 ? 7.258 4.878 17.387 1.00 87.88 186 ILE A O 1
ATOM 1468 N N . HIS A 1 187 ? 8.908 6.356 17.015 1.00 83.12 187 HIS A N 1
ATOM 1469 C CA . HIS A 1 187 ? 9.988 5.360 17.007 1.00 83.12 187 HIS A CA 1
ATOM 1470 C C . HIS A 1 187 ? 9.974 4.371 18.187 1.00 83.12 187 HIS A C 1
ATOM 1472 O O . HIS A 1 187 ? 10.105 3.174 17.924 1.00 83.12 187 HIS A O 1
ATOM 1478 N N . PRO A 1 188 ? 9.750 4.783 19.457 1.00 80.62 188 PRO A N 1
ATOM 1479 C CA . PRO A 1 188 ? 9.678 3.834 20.574 1.00 80.62 188 PRO A CA 1
ATOM 1480 C C . PRO A 1 188 ? 8.534 2.821 20.448 1.00 80.62 188 PRO A C 1
ATOM 1482 O O . PRO A 1 188 ? 8.593 1.741 21.029 1.00 80.62 188 PRO A O 1
ATOM 1485 N N . LYS A 1 189 ? 7.481 3.165 19.697 1.00 82.88 189 LYS A N 1
ATOM 1486 C CA . LYS A 1 189 ? 6.332 2.297 19.421 1.00 82.88 189 LYS A CA 1
ATOM 1487 C C . LYS A 1 189 ? 6.485 1.515 18.119 1.00 82.88 189 LYS A C 1
ATOM 1489 O O . LYS A 1 189 ? 5.728 0.571 17.921 1.00 82.88 189 LYS A O 1
ATOM 1494 N N . ARG A 1 190 ? 7.449 1.893 17.265 1.00 88.50 190 ARG A N 1
ATOM 1495 C CA . ARG A 1 190 ? 7.651 1.355 15.912 1.00 88.50 190 ARG A CA 1
ATOM 1496 C C . ARG A 1 190 ? 6.358 1.363 15.090 1.00 88.50 190 ARG A C 1
ATOM 1498 O O . ARG A 1 190 ? 5.988 0.336 14.529 1.00 88.50 190 ARG A O 1
ATOM 1505 N N . ARG A 1 191 ? 5.644 2.491 15.101 1.00 89.31 191 ARG A N 1
ATOM 1506 C CA . ARG A 1 191 ? 4.331 2.690 14.459 1.00 89.31 191 ARG A CA 1
ATOM 1507 C C . ARG A 1 191 ? 4.160 4.134 14.004 1.00 89.31 191 ARG A C 1
ATOM 1509 O O . ARG A 1 191 ? 4.765 5.028 14.599 1.00 89.31 191 ARG A O 1
ATOM 1516 N N . GLY A 1 192 ? 3.318 4.372 13.008 1.00 92.69 192 GLY A N 1
ATOM 1517 C CA . GLY A 1 192 ? 2.845 5.693 12.613 1.00 92.69 192 GLY A CA 1
ATOM 1518 C C . GLY A 1 192 ? 1.912 6.312 13.658 1.00 92.69 192 GLY A C 1
ATOM 1519 O O . GLY A 1 192 ? 1.108 5.619 14.286 1.00 92.69 192 GLY A O 1
ATOM 1520 N N . ALA A 1 193 ? 1.993 7.632 13.840 1.00 94.88 193 ALA A N 1
ATOM 1521 C CA . ALA A 1 193 ? 1.120 8.363 14.761 1.00 94.88 193 ALA A CA 1
ATOM 1522 C C . ALA A 1 193 ? -0.362 8.232 14.374 1.00 94.88 193 ALA A C 1
ATOM 1524 O O . ALA A 1 193 ? -1.209 8.025 15.243 1.00 94.88 193 ALA A O 1
ATOM 1525 N N . PHE A 1 194 ? -0.660 8.293 13.071 1.00 96.94 194 PHE A N 1
ATOM 1526 C CA . PHE A 1 194 ? -2.008 8.099 12.538 1.00 96.94 194 PHE A CA 1
ATOM 1527 C C . PHE A 1 194 ? -2.558 6.720 12.881 1.00 96.94 194 PHE A C 1
ATOM 1529 O O . PHE A 1 194 ? -3.611 6.617 13.507 1.00 96.94 194 PHE A O 1
ATOM 1536 N N . THR A 1 195 ? -1.831 5.665 12.516 1.00 96.94 195 THR A N 1
ATOM 1537 C CA . THR A 1 195 ? -2.307 4.295 12.705 1.00 96.94 195 THR A CA 1
ATOM 1538 C C . THR A 1 195 ? -2.492 3.966 14.182 1.00 96.94 195 THR A C 1
ATOM 1540 O O . THR A 1 195 ? -3.526 3.415 14.551 1.00 96.94 195 THR A O 1
ATOM 1543 N N . LEU A 1 196 ? -1.559 4.387 15.046 1.00 96.38 196 LEU A N 1
ATOM 1544 C CA . LEU A 1 196 ? -1.670 4.186 16.491 1.00 96.38 196 LEU A CA 1
ATOM 1545 C C . LEU A 1 196 ? -2.891 4.901 17.099 1.00 96.38 196 LEU A C 1
ATOM 1547 O O . LEU A 1 196 ? -3.598 4.311 17.915 1.00 96.38 196 LEU A O 1
ATOM 1551 N N . ALA A 1 197 ? -3.151 6.150 16.701 1.00 98.12 197 ALA A N 1
ATOM 1552 C CA . ALA A 1 197 ? -4.322 6.897 17.158 1.00 98.12 197 ALA A CA 1
ATOM 1553 C C . ALA A 1 197 ? -5.628 6.284 16.638 1.00 98.12 197 ALA A C 1
ATOM 1555 O O . ALA A 1 197 ? -6.588 6.112 17.392 1.00 98.12 197 ALA A O 1
ATOM 1556 N N . PHE A 1 198 ? -5.662 5.949 15.346 1.00 98.50 198 PHE A N 1
ATOM 1557 C CA . PHE A 1 198 ? -6.845 5.426 14.681 1.00 98.50 198 PHE A CA 1
ATOM 1558 C C . PHE A 1 198 ? -7.273 4.096 15.301 1.00 98.50 198 PHE A C 1
ATOM 1560 O O . PHE A 1 198 ? -8.412 3.979 15.750 1.00 98.50 198 PHE A O 1
ATOM 1567 N N . THR A 1 199 ? -6.379 3.102 15.368 1.00 97.94 199 THR A N 1
ATOM 1568 C CA . THR A 1 199 ? -6.735 1.775 15.894 1.00 97.94 199 THR A CA 1
ATOM 1569 C C . THR A 1 199 ? -7.116 1.844 17.371 1.00 97.94 199 THR A C 1
ATOM 1571 O O . THR A 1 199 ? -8.138 1.274 17.753 1.00 97.94 199 THR A O 1
ATOM 1574 N N . GLY A 1 200 ? -6.387 2.624 18.178 1.00 97.44 200 GLY A N 1
ATOM 1575 C CA . GLY A 1 200 ? -6.702 2.831 19.593 1.00 97.44 200 GLY A CA 1
ATOM 1576 C C . GLY A 1 200 ? -8.098 3.420 19.819 1.00 97.44 200 GLY A C 1
ATOM 1577 O O . GLY A 1 200 ? -8.839 2.948 20.687 1.00 97.44 200 GLY A O 1
ATOM 1578 N N . LEU A 1 201 ? -8.503 4.401 19.005 1.00 98.06 201 LEU A N 1
ATOM 1579 C CA . LEU A 1 201 ? -9.844 4.985 19.079 1.00 98.06 201 LEU A CA 1
ATOM 1580 C C . LEU A 1 201 ? -10.934 4.034 18.592 1.00 98.06 201 LEU A C 1
ATOM 1582 O O . LEU A 1 201 ? -11.995 3.986 19.214 1.00 98.06 201 LEU A O 1
ATOM 1586 N N . VAL A 1 202 ? -10.691 3.258 17.530 1.00 97.69 202 VAL A N 1
ATOM 1587 C CA . VAL A 1 202 ? -11.651 2.235 17.089 1.00 97.69 202 VAL A CA 1
ATOM 1588 C C . VAL A 1 202 ? -11.889 1.207 18.191 1.00 97.69 202 VAL A C 1
ATOM 1590 O O . VAL A 1 202 ? -13.038 0.919 18.521 1.00 97.69 202 VAL A O 1
ATOM 1593 N N . GLU A 1 203 ? -10.831 0.691 18.817 1.00 96.25 203 GLU A N 1
ATOM 1594 C CA . GLU A 1 203 ? -10.952 -0.269 19.920 1.00 96.25 203 GLU A CA 1
ATOM 1595 C C . GLU A 1 203 ? -11.639 0.327 21.150 1.00 96.25 203 GLU A C 1
ATOM 1597 O O . GLU A 1 203 ? -12.421 -0.347 21.828 1.00 96.25 203 GLU A O 1
ATOM 1602 N N . GLN A 1 204 ? -11.364 1.594 21.460 1.00 96.44 204 GLN A N 1
ATOM 1603 C CA . GLN A 1 204 ? -12.062 2.299 22.525 1.00 96.44 204 GLN A CA 1
ATOM 1604 C C . GLN A 1 204 ? -13.562 2.410 22.224 1.00 96.44 204 GLN A C 1
ATOM 1606 O O . GLN A 1 204 ? -14.381 1.997 23.044 1.00 96.44 204 GLN A O 1
ATOM 1611 N N . TRP A 1 205 ? -13.930 2.929 21.052 1.00 96.75 205 TRP A N 1
ATOM 1612 C CA . TRP A 1 205 ? -15.329 3.143 20.680 1.00 96.75 205 TRP A CA 1
ATOM 1613 C C . TRP A 1 205 ? -16.087 1.819 20.571 1.00 96.75 205 TRP A C 1
ATOM 1615 O O . TRP A 1 205 ? -17.234 1.731 21.008 1.00 96.75 205 TRP A O 1
ATOM 1625 N N . ALA A 1 206 ? -15.426 0.761 20.099 1.00 94.81 206 ALA A N 1
ATOM 1626 C CA . ALA A 1 206 ? -15.977 -0.586 20.088 1.00 94.81 206 ALA A CA 1
ATOM 1627 C C . ALA A 1 206 ? -16.288 -1.106 21.502 1.00 94.81 206 ALA A C 1
ATOM 1629 O O . ALA A 1 206 ? -17.372 -1.645 21.728 1.00 94.81 206 ALA A O 1
ATOM 1630 N N . ARG A 1 207 ? -15.386 -0.908 22.479 1.00 95.56 207 ARG A N 1
ATOM 1631 C CA . ARG A 1 207 ? -15.641 -1.259 23.893 1.00 95.56 207 ARG A CA 1
ATOM 1632 C C . ARG A 1 207 ? -16.798 -0.461 24.493 1.00 95.56 207 ARG A C 1
ATOM 1634 O O . ARG A 1 207 ? -17.537 -0.988 25.320 1.00 95.56 207 ARG A O 1
ATOM 1641 N N . GLU A 1 208 ? -16.966 0.783 24.059 1.00 95.12 208 GLU A N 1
ATOM 1642 C CA . GLU A 1 208 ? -18.087 1.651 24.435 1.00 95.12 208 GLU A CA 1
ATOM 1643 C C . GLU A 1 208 ? -19.394 1.297 23.690 1.00 95.12 208 GLU A C 1
ATOM 1645 O O . GLU A 1 208 ? -20.446 1.856 23.995 1.00 95.12 208 GLU A O 1
ATOM 1650 N N . GLY A 1 209 ? -19.359 0.364 22.729 1.00 93.44 209 GLY A N 1
ATOM 1651 C CA . GLY A 1 209 ? -20.509 -0.026 21.907 1.00 93.44 209 GLY A CA 1
ATOM 1652 C C . GLY A 1 209 ? -20.935 1.028 20.880 1.00 93.44 209 GLY A C 1
ATOM 1653 O O . GLY A 1 209 ? -22.064 0.980 20.390 1.00 93.44 209 GLY A O 1
ATOM 1654 N N . ARG A 1 210 ? -20.060 1.988 20.571 1.00 94.88 210 ARG A N 1
ATOM 1655 C CA . ARG A 1 210 ? -20.320 3.107 19.659 1.00 94.88 210 ARG A CA 1
ATOM 1656 C C . ARG A 1 210 ? -20.062 2.710 18.212 1.00 94.88 210 ARG A C 1
ATOM 1658 O O . ARG A 1 210 ? -19.197 1.889 17.923 1.00 94.88 210 ARG A O 1
ATOM 1665 N N . GLU A 1 211 ? -20.801 3.341 17.305 1.00 95.25 211 GLU A N 1
ATOM 1666 C CA . GLU A 1 211 ? -20.542 3.225 15.871 1.00 95.25 211 GLU A CA 1
ATOM 1667 C C . GLU A 1 211 ? -19.202 3.868 15.513 1.00 95.25 211 GLU A C 1
ATOM 1669 O O . GLU A 1 211 ? -18.909 4.984 15.942 1.00 95.25 211 GLU A O 1
ATOM 1674 N N . VAL A 1 212 ? -18.422 3.186 14.678 1.00 96.19 212 VAL A N 1
ATOM 1675 C CA . VAL A 1 212 ? -17.211 3.719 14.057 1.00 96.19 212 VAL A CA 1
ATOM 1676 C C . VAL A 1 212 ? -17.498 3.952 12.581 1.00 96.19 212 VAL A C 1
ATOM 1678 O O . VAL A 1 212 ? -17.428 3.035 11.759 1.00 96.19 212 VAL A O 1
ATOM 1681 N N . ALA A 1 213 ? -17.806 5.203 12.259 1.00 95.75 213 ALA A N 1
ATOM 1682 C CA . ALA A 1 213 ? -17.965 5.703 10.902 1.00 95.75 213 ALA A CA 1
ATOM 1683 C C . ALA A 1 213 ? -16.925 6.791 10.621 1.00 95.75 213 ALA A C 1
ATOM 1685 O O . ALA A 1 213 ? -16.605 7.581 11.514 1.00 95.75 213 ALA A O 1
ATOM 1686 N N . LEU A 1 214 ? -16.431 6.869 9.380 1.00 95.19 214 LEU A N 1
ATOM 1687 C CA . LEU A 1 214 ? -15.422 7.841 8.925 1.00 95.19 214 LEU A CA 1
ATOM 1688 C C . LEU A 1 214 ? -15.993 9.269 8.770 1.00 95.19 214 LEU A C 1
ATOM 1690 O O . LEU A 1 214 ? -15.937 9.903 7.712 1.00 95.19 214 LEU A O 1
ATOM 1694 N N . THR A 1 215 ? -16.588 9.759 9.852 1.00 95.06 215 THR A N 1
ATOM 1695 C CA . THR A 1 215 ? -17.173 11.090 10.023 1.00 95.06 215 THR A CA 1
ATOM 1696 C C . THR A 1 215 ? -16.116 12.098 10.453 1.00 95.06 215 THR A C 1
ATOM 1698 O O . THR A 1 215 ? -15.101 11.730 11.044 1.00 95.06 215 THR A O 1
ATOM 1701 N N . ASP A 1 216 ? -16.385 13.385 10.243 1.00 93.62 216 ASP A N 1
ATOM 1702 C CA . ASP A 1 216 ? -15.486 14.454 10.701 1.00 93.62 216 ASP A CA 1
ATOM 1703 C C . ASP A 1 216 ? -15.374 14.464 12.230 1.00 93.62 216 ASP A C 1
ATOM 1705 O O . ASP A 1 216 ? -14.320 14.758 12.783 1.00 93.62 216 ASP A O 1
ATOM 1709 N N . THR A 1 217 ? -16.433 14.049 12.935 1.00 94.94 217 THR A N 1
ATOM 1710 C CA . THR A 1 217 ? -16.397 13.863 14.388 1.00 94.94 217 THR A CA 1
ATOM 1711 C C . THR A 1 217 ? -15.408 12.776 14.796 1.00 94.94 217 THR A C 1
ATOM 1713 O O . THR A 1 217 ? -14.604 12.998 15.700 1.00 94.94 217 THR A O 1
ATOM 1716 N N . PHE A 1 218 ? -15.442 11.600 14.161 1.00 96.81 218 PHE A N 1
ATOM 1717 C CA . PHE A 1 218 ? -14.482 10.538 14.464 1.00 96.81 218 PHE A CA 1
ATOM 1718 C C . PHE A 1 218 ? -13.054 10.975 14.109 1.00 96.81 218 PHE A C 1
ATOM 1720 O O . PHE A 1 218 ? -12.167 10.900 14.957 1.00 96.81 218 PHE A O 1
ATOM 1727 N N . LEU A 1 219 ? -12.850 11.534 12.913 1.00 96.94 219 LEU A N 1
ATOM 1728 C CA . LEU A 1 219 ? -11.536 11.991 12.453 1.00 96.94 219 LEU A CA 1
ATOM 1729 C C . LEU A 1 219 ? -10.969 13.140 13.300 1.00 96.94 219 LEU A C 1
ATOM 1731 O O . LEU A 1 219 ? -9.773 13.151 13.569 1.00 96.94 219 LEU A O 1
ATOM 1735 N N . GLY A 1 220 ? -11.805 14.038 13.824 1.00 97.50 220 GLY A N 1
ATOM 1736 C CA . GLY A 1 220 ? -11.376 15.066 14.777 1.00 97.50 220 GLY A CA 1
ATOM 1737 C C . GLY A 1 220 ? -10.936 14.498 16.135 1.00 97.50 220 GLY A C 1
ATOM 1738 O O . GLY A 1 220 ? -10.103 15.093 16.819 1.00 97.50 220 GLY A O 1
ATOM 1739 N N . ASN A 1 221 ? -11.447 13.328 16.542 1.00 98.19 221 ASN A N 1
ATOM 1740 C CA . ASN A 1 221 ? -10.910 12.614 17.706 1.00 98.19 221 ASN A CA 1
ATOM 1741 C C . ASN A 1 221 ? -9.579 11.931 17.374 1.00 98.19 221 ASN A C 1
ATOM 1743 O O . ASN A 1 221 ? -8.672 11.981 18.202 1.00 98.19 221 ASN A O 1
ATOM 1747 N N . VAL A 1 222 ? -9.444 11.368 16.166 1.00 98.06 222 VAL A N 1
ATOM 1748 C CA . VAL A 1 222 ? -8.168 10.825 15.668 1.00 98.06 222 VAL A CA 1
ATOM 1749 C C . VAL A 1 222 ? -7.096 11.912 15.657 1.00 98.06 222 VAL A C 1
ATOM 1751 O O . VAL A 1 222 ? -6.038 11.708 16.239 1.00 98.06 222 VAL A O 1
ATOM 1754 N N . GLU A 1 223 ? -7.388 13.098 15.122 1.00 97.81 223 GLU A N 1
ATOM 1755 C CA . GLU A 1 223 ? -6.479 14.254 15.136 1.00 97.81 223 GLU A CA 1
ATOM 1756 C C . GLU A 1 223 ? -6.028 14.638 16.555 1.00 97.81 223 GLU A C 1
ATOM 1758 O O . GLU A 1 223 ? -4.842 14.884 16.800 1.00 97.81 223 GLU A O 1
ATOM 1763 N N . ARG A 1 224 ? -6.962 14.671 17.514 1.00 97.94 224 ARG A N 1
ATOM 1764 C CA . ARG A 1 224 ? -6.646 15.000 18.911 1.00 97.94 224 ARG A CA 1
ATOM 1765 C C . ARG A 1 224 ? -5.721 13.958 19.538 1.00 97.94 224 ARG A C 1
ATOM 1767 O O . ARG A 1 224 ? -4.764 14.331 20.214 1.00 97.94 224 ARG A O 1
ATOM 1774 N N . GLU A 1 225 ? -5.987 12.676 19.305 1.00 97.69 225 GLU A N 1
ATOM 1775 C CA . GLU A 1 225 ? -5.156 11.590 19.830 1.00 97.69 225 GLU A CA 1
ATOM 1776 C C . GLU A 1 225 ? -3.782 11.546 19.150 1.00 97.69 225 GLU A C 1
ATOM 1778 O O . GLU A 1 225 ? -2.777 11.367 19.830 1.00 97.69 225 GLU A O 1
ATOM 1783 N N . MET A 1 226 ? -3.703 11.816 17.844 1.00 96.25 226 MET A N 1
ATOM 1784 C CA . MET A 1 226 ? -2.427 11.990 17.139 1.00 96.25 226 MET A CA 1
ATOM 1785 C C . MET A 1 226 ? -1.609 13.125 17.755 1.00 96.25 226 MET A C 1
ATOM 1787 O O . MET A 1 226 ? -0.435 12.937 18.061 1.00 96.25 226 MET A O 1
ATOM 1791 N N . SER A 1 227 ? -2.234 14.280 17.998 1.00 96.44 227 SER A N 1
ATOM 1792 C CA . SER A 1 227 ? -1.573 15.437 18.614 1.00 96.44 227 SER A CA 1
ATOM 1793 C C . SER A 1 227 ? -1.046 15.109 20.016 1.00 96.44 227 SER A C 1
ATOM 1795 O O . SER A 1 227 ? 0.083 15.466 20.354 1.00 96.44 227 SER A O 1
ATOM 1797 N N . ARG A 1 228 ? -1.832 14.373 20.816 1.00 96.69 228 ARG A N 1
ATOM 1798 C CA . ARG A 1 228 ? -1.413 13.880 22.136 1.00 96.69 228 ARG A CA 1
ATOM 1799 C C . ARG A 1 228 ? -0.216 12.938 22.025 1.00 96.69 228 ARG A C 1
ATOM 1801 O O . ARG A 1 228 ? 0.783 13.150 22.700 1.00 96.69 228 ARG A O 1
ATOM 1808 N N . LEU A 1 229 ? -0.292 11.937 21.149 1.00 95.56 229 LEU A N 1
ATOM 1809 C CA . LEU A 1 229 ? 0.767 10.949 20.954 1.00 95.56 229 LEU A CA 1
ATOM 1810 C C . LEU A 1 229 ? 2.078 11.578 20.473 1.00 95.56 229 LEU A C 1
ATOM 1812 O O . LEU A 1 229 ? 3.140 11.191 20.958 1.00 95.56 229 LEU A O 1
ATOM 1816 N N . LEU A 1 230 ? 2.015 12.540 19.550 1.00 94.00 230 LEU A N 1
ATOM 1817 C CA . LEU A 1 230 ? 3.191 13.280 19.091 1.00 94.00 230 LEU A CA 1
ATOM 1818 C C . LEU A 1 230 ? 3.814 14.083 20.240 1.00 94.00 230 LEU A C 1
ATOM 1820 O O . LEU A 1 230 ? 5.021 13.989 20.459 1.00 94.00 230 LEU A O 1
ATOM 1824 N N . CYS A 1 231 ? 3.002 14.798 21.025 1.00 94.81 231 CYS A N 1
ATOM 1825 C CA . CYS A 1 231 ? 3.466 15.534 22.203 1.00 94.81 231 CYS A CA 1
ATOM 1826 C C . CYS A 1 231 ? 4.143 14.612 23.234 1.00 94.81 231 CYS A C 1
ATOM 1828 O O . CYS A 1 231 ? 5.289 14.852 23.617 1.00 94.81 231 CYS A O 1
ATOM 1830 N N . ASP A 1 232 ? 3.486 13.504 23.595 1.00 94.94 232 ASP A N 1
ATOM 1831 C CA . ASP A 1 232 ? 3.964 12.523 24.581 1.00 94.94 232 ASP A CA 1
ATOM 1832 C C . ASP A 1 232 ? 5.309 11.877 24.186 1.00 94.94 232 ASP A C 1
ATOM 1834 O O . ASP A 1 232 ? 6.023 11.354 25.042 1.00 94.94 232 ASP A O 1
ATOM 1838 N N . HIS A 1 233 ? 5.669 11.910 22.898 1.00 93.06 233 HIS A N 1
ATOM 1839 C CA . HIS A 1 233 ? 6.904 11.324 22.368 1.00 93.06 233 HIS A CA 1
ATOM 1840 C C . HIS A 1 233 ? 7.894 12.370 21.830 1.00 93.06 233 HIS A C 1
ATOM 1842 O O . HIS A 1 233 ? 8.784 12.027 21.052 1.00 93.06 233 HIS A O 1
ATOM 1848 N N . GLY A 1 234 ? 7.775 13.632 22.259 1.00 91.44 234 GLY A N 1
ATOM 1849 C CA . GLY A 1 234 ? 8.762 14.678 21.965 1.00 91.44 234 GLY A CA 1
ATOM 1850 C C . GLY A 1 234 ? 8.674 15.280 20.559 1.00 91.44 234 GLY A C 1
ATOM 1851 O O . GLY A 1 234 ? 9.631 15.901 20.108 1.00 91.44 234 GLY A O 1
ATOM 1852 N N . LEU A 1 235 ? 7.540 15.112 19.875 1.00 90.19 235 LEU A N 1
ATOM 1853 C CA . LEU A 1 235 ? 7.226 15.669 18.552 1.00 90.19 235 LEU A CA 1
ATOM 1854 C C . LEU A 1 235 ? 6.093 16.711 18.634 1.00 90.19 235 LEU A C 1
ATOM 1856 O O . LEU A 1 235 ? 5.309 16.859 17.701 1.00 90.19 235 LEU A O 1
ATOM 1860 N N . GLY A 1 236 ? 5.956 17.409 19.766 1.00 87.94 236 GLY A N 1
ATOM 1861 C CA . GLY A 1 236 ? 4.853 18.352 20.009 1.00 87.94 236 GLY A CA 1
ATOM 1862 C C . GLY A 1 236 ? 4.846 19.594 19.105 1.00 87.94 236 GLY A C 1
ATOM 1863 O O . GLY A 1 236 ? 3.820 20.258 18.997 1.00 87.94 236 GLY A O 1
ATOM 1864 N N . ASP A 1 237 ? 5.964 19.897 18.441 1.00 88.31 237 ASP A N 1
ATOM 1865 C CA . ASP A 1 237 ? 6.085 20.932 17.406 1.00 88.31 237 ASP A CA 1
ATOM 1866 C C . ASP A 1 237 ? 5.591 20.459 16.027 1.00 88.31 237 ASP A C 1
ATOM 1868 O O . ASP A 1 237 ? 5.452 21.261 15.102 1.00 88.31 237 ASP A O 1
ATOM 1872 N N . LYS A 1 238 ? 5.355 19.153 15.860 1.00 87.50 238 LYS A N 1
ATOM 1873 C CA . LYS A 1 238 ? 4.891 18.566 14.605 1.00 87.50 238 LYS A CA 1
ATOM 1874 C C . LYS A 1 238 ? 3.373 18.601 14.521 1.00 87.50 238 LYS A C 1
ATOM 1876 O O . LYS A 1 238 ? 2.655 18.340 15.484 1.00 87.50 238 LYS A O 1
ATOM 1881 N N . HIS A 1 239 ? 2.883 18.872 13.318 1.00 88.12 239 HIS A N 1
ATOM 1882 C CA . HIS A 1 239 ? 1.460 18.893 13.019 1.00 88.12 239 HIS A CA 1
ATOM 1883 C C . HIS A 1 239 ? 1.135 17.839 11.968 1.00 88.12 239 HIS A C 1
ATOM 1885 O O . HIS A 1 239 ? 1.687 17.853 10.869 1.00 88.12 239 HIS A O 1
ATOM 1891 N N . GLN A 1 240 ? 0.217 16.945 12.320 1.00 92.38 240 GLN A N 1
ATOM 1892 C CA . GLN A 1 240 ? -0.295 15.910 11.437 1.00 92.38 240 GLN A CA 1
ATOM 1893 C C . GLN A 1 240 ? -1.797 15.774 11.677 1.00 92.38 240 GLN A C 1
ATOM 1895 O O . GLN A 1 240 ? -2.224 15.485 12.794 1.00 92.38 240 GLN A O 1
ATOM 1900 N N . ARG A 1 241 ? -2.593 16.004 10.634 1.00 94.19 241 ARG A N 1
ATOM 1901 C CA . ARG A 1 241 ? -4.054 15.925 10.677 1.00 94.19 241 ARG A CA 1
ATOM 1902 C C . ARG A 1 241 ? -4.554 14.987 9.585 1.00 94.19 241 ARG A C 1
ATOM 1904 O O . ARG A 1 241 ? -4.158 15.182 8.436 1.00 94.19 241 ARG A O 1
ATOM 1911 N N . PRO A 1 242 ? -5.414 14.007 9.897 1.00 95.62 242 PRO A N 1
ATOM 1912 C CA . PRO A 1 242 ? -5.967 13.136 8.875 1.00 95.62 242 PRO A CA 1
ATOM 1913 C C . PRO A 1 242 ? -6.820 13.950 7.896 1.00 95.62 242 PRO A C 1
ATOM 1915 O O . PRO A 1 242 ? -7.594 14.812 8.312 1.00 95.62 242 PRO A O 1
ATOM 1918 N N . TRP A 1 243 ? -6.698 13.664 6.603 1.00 94.88 243 TRP A N 1
ATOM 1919 C CA . TRP A 1 243 ? -7.448 14.353 5.552 1.00 94.88 243 TRP A CA 1
ATOM 1920 C C . TRP A 1 243 ? -8.313 13.367 4.779 1.00 94.88 243 TRP A C 1
ATOM 1922 O O . TRP A 1 243 ? -7.851 12.301 4.385 1.00 94.88 243 TRP A O 1
ATOM 1932 N N . LYS A 1 244 ? -9.588 13.707 4.594 1.00 95.00 244 LYS A N 1
ATOM 1933 C CA . LYS A 1 244 ? -10.584 12.859 3.939 1.00 95.00 244 LYS A CA 1
ATOM 1934 C C . LYS A 1 244 ? -11.125 13.549 2.692 1.00 95.00 244 LYS A C 1
ATOM 1936 O O . LYS A 1 244 ? -11.515 14.708 2.768 1.00 95.00 244 LYS A O 1
ATOM 1941 N N . GLU A 1 245 ? -11.267 12.783 1.616 1.00 94.25 245 GLU A N 1
ATOM 1942 C CA . GLU A 1 245 ? -11.945 13.171 0.376 1.00 94.25 245 GLU A CA 1
ATOM 1943 C C . GLU A 1 245 ? -12.943 12.089 -0.073 1.00 94.25 245 GLU A C 1
ATOM 1945 O O . GLU A 1 245 ? -12.829 10.918 0.302 1.00 94.25 245 GLU A O 1
ATOM 1950 N N . GLY A 1 246 ? -13.923 12.466 -0.898 1.00 88.00 246 GLY A N 1
ATOM 1951 C CA . GLY A 1 246 ? -14.846 11.527 -1.552 1.00 88.00 246 GLY A CA 1
ATOM 1952 C C . GLY A 1 246 ? -16.253 11.506 -0.966 1.00 88.00 246 GLY A C 1
ATOM 1953 O O . GLY A 1 246 ? -16.805 12.557 -0.647 1.00 88.00 246 GLY A O 1
ATOM 1954 N N . SER A 1 247 ? -16.865 10.317 -0.902 1.00 74.00 247 SER A N 1
ATOM 1955 C CA . SER A 1 247 ? -18.296 10.132 -0.604 1.00 74.00 247 SER A CA 1
ATOM 1956 C C . SER A 1 247 ? -18.834 10.990 0.545 1.00 74.00 247 SER A C 1
ATOM 1958 O O . SER A 1 247 ? -18.284 11.019 1.647 1.00 74.00 247 SER A O 1
ATOM 1960 N N . ALA A 1 248 ? -19.999 11.602 0.312 1.00 67.50 248 ALA A N 1
ATOM 1961 C CA . ALA A 1 248 ? -20.766 12.293 1.346 1.00 67.50 248 ALA A CA 1
ATOM 1962 C C . ALA A 1 248 ? -21.343 11.330 2.403 1.00 67.50 248 ALA A C 1
ATOM 1964 O O . ALA A 1 248 ? -21.647 11.754 3.518 1.00 67.50 248 ALA A O 1
ATOM 1965 N N . SER A 1 249 ? -21.508 10.041 2.073 1.00 84.38 249 SER A N 1
ATOM 1966 C CA . SER A 1 249 ? -21.940 9.022 3.032 1.00 84.38 249 SER A CA 1
ATOM 1967 C C . SER A 1 249 ? -20.704 8.388 3.676 1.00 84.38 249 SER A C 1
ATOM 1969 O O . SER A 1 249 ? -19.965 7.683 2.989 1.00 84.38 249 SER A O 1
ATOM 1971 N N . PRO A 1 250 ? -20.460 8.599 4.981 1.00 87.75 250 PRO A N 1
ATOM 1972 C CA . PRO A 1 250 ? -19.278 8.052 5.631 1.00 87.75 250 PRO A CA 1
ATOM 1973 C C . PRO A 1 250 ? -19.325 6.521 5.625 1.00 87.75 250 PRO A C 1
ATOM 1975 O O . PRO A 1 250 ? -20.346 5.911 5.960 1.00 87.75 250 PRO A O 1
ATOM 1978 N N . ALA A 1 251 ? -18.209 5.884 5.276 1.00 92.62 251 ALA A N 1
ATOM 1979 C CA . ALA A 1 251 ? -18.072 4.445 5.432 1.00 92.62 251 ALA A CA 1
ATOM 1980 C C . ALA A 1 251 ? -18.136 4.061 6.919 1.00 92.62 251 ALA A C 1
ATOM 1982 O O . ALA A 1 251 ? -17.456 4.653 7.762 1.00 92.62 251 ALA A O 1
ATOM 1983 N N . VAL A 1 252 ? -18.959 3.058 7.233 1.00 95.12 252 VAL A N 1
ATOM 1984 C CA . VAL A 1 252 ? -19.119 2.506 8.583 1.00 95.12 252 VAL A CA 1
ATOM 1985 C C . VAL A 1 252 ? -18.245 1.261 8.701 1.00 95.12 252 VAL A C 1
ATOM 1987 O O . VAL A 1 252 ? -18.511 0.249 8.054 1.00 95.12 252 VAL A O 1
ATOM 1990 N N . LEU A 1 253 ? -17.201 1.329 9.527 1.00 95.81 253 LEU A N 1
ATOM 1991 C CA . LEU A 1 253 ? -16.293 0.207 9.783 1.00 95.81 253 LEU A CA 1
ATOM 1992 C C . LEU A 1 253 ? -16.879 -0.758 10.820 1.00 95.81 253 LEU A C 1
ATOM 1994 O O . LEU A 1 253 ? -16.802 -1.978 10.651 1.00 95.81 253 LEU A O 1
ATOM 1998 N N . LEU A 1 254 ? -17.523 -0.215 11.856 1.00 94.44 254 LEU A N 1
ATOM 1999 C CA . LEU A 1 254 ? -18.198 -0.965 12.915 1.00 94.44 254 LEU A CA 1
ATOM 2000 C C . LEU A 1 254 ? -19.564 -0.321 13.203 1.00 94.44 254 LEU A C 1
ATOM 2002 O O . LEU A 1 254 ? -19.587 0.838 13.614 1.00 94.44 254 LEU A O 1
ATOM 2006 N N . PRO A 1 255 ? -20.692 -1.030 13.019 1.00 90.31 255 PRO A N 1
ATOM 2007 C CA . PRO A 1 255 ? -21.996 -0.509 13.414 1.00 90.31 255 PRO A CA 1
ATOM 2008 C C . PRO A 1 255 ? -22.085 -0.385 14.939 1.00 90.31 255 PRO A C 1
ATOM 2010 O O . PRO A 1 255 ? -21.562 -1.226 15.672 1.00 90.31 255 PRO A O 1
ATOM 2013 N N . GLY A 1 256 ? -22.760 0.655 15.426 1.00 84.31 256 GLY A N 1
ATOM 2014 C CA . GLY A 1 256 ? -23.012 0.812 16.857 1.00 84.31 256 GLY A CA 1
ATOM 2015 C C . GLY A 1 256 ? -23.996 -0.236 17.372 1.00 84.31 256 GLY A C 1
ATOM 2016 O O . GLY A 1 256 ? -24.921 -0.643 16.667 1.00 84.31 256 GLY A O 1
ATOM 2017 N N . ASN A 1 257 ? -23.846 -0.637 18.634 1.00 79.56 257 ASN A N 1
ATOM 2018 C CA . ASN A 1 257 ? -24.893 -1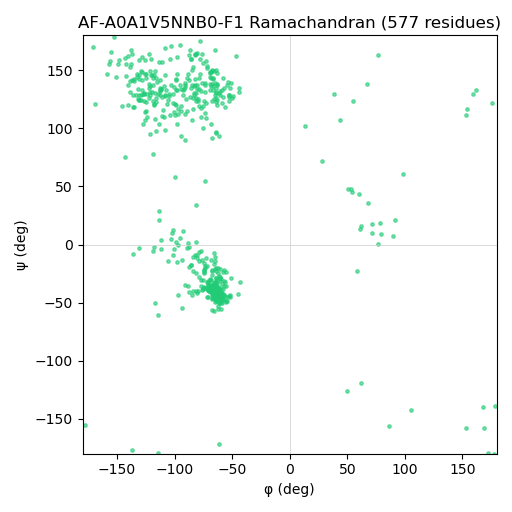.396 19.303 1.00 79.56 257 ASN A CA 1
ATOM 2019 C C . ASN A 1 257 ? -26.009 -0.419 19.668 1.00 79.56 257 ASN A C 1
ATOM 2021 O O . ASN A 1 257 ? -25.919 0.289 20.672 1.00 79.56 257 ASN A O 1
ATOM 2025 N N . ILE A 1 258 ? -27.083 -0.388 18.879 1.00 50.28 258 ILE A N 1
ATOM 2026 C CA . ILE A 1 258 ? -28.329 0.235 19.323 1.00 50.28 258 ILE A CA 1
ATOM 2027 C C . ILE A 1 258 ? -28.816 -0.593 20.519 1.00 50.28 258 ILE A C 1
ATOM 2029 O O . ILE A 1 258 ? -29.475 -1.618 20.354 1.00 50.28 258 ILE A O 1
ATOM 2033 N N . ARG A 1 259 ? -28.505 -0.170 21.750 1.00 44.94 259 ARG A N 1
ATOM 2034 C CA . ARG A 1 259 ? -29.409 -0.487 22.857 1.00 44.94 259 ARG A CA 1
ATOM 2035 C C . ARG A 1 259 ? -30.712 0.236 22.515 1.00 44.94 259 ARG A C 1
ATOM 2037 O O . ARG A 1 259 ? -30.646 1.447 22.288 1.00 44.94 259 ARG A O 1
ATOM 2044 N N . PRO A 1 260 ? -31.873 -0.444 22.447 1.00 38.50 260 PRO A N 1
ATOM 2045 C CA . PRO A 1 260 ? -33.141 0.263 22.400 1.00 38.50 260 PRO A CA 1
ATOM 2046 C C . PRO A 1 260 ? -33.116 1.285 23.532 1.00 38.50 260 PRO A C 1
ATOM 2048 O O . PRO A 1 260 ? -32.777 0.932 24.666 1.00 38.50 260 PRO A O 1
ATOM 2051 N N . SER A 1 261 ? -33.393 2.548 23.220 1.00 38.09 261 SER A N 1
ATOM 2052 C CA . SER A 1 261 ? -33.615 3.552 24.249 1.00 38.09 261 SER A CA 1
ATOM 2053 C C . SER A 1 261 ? -34.827 3.090 25.054 1.00 38.09 261 SER A C 1
ATOM 2055 O O . SER A 1 261 ? -35.972 3.311 24.670 1.00 38.09 261 SER A O 1
ATOM 2057 N N . VAL A 1 262 ? -34.589 2.373 26.150 1.00 40.91 262 VAL A N 1
ATOM 2058 C CA . VAL A 1 262 ? -35.551 2.343 27.240 1.00 40.91 262 VAL A CA 1
ATOM 2059 C C . VAL A 1 262 ? -35.483 3.758 27.780 1.00 40.91 262 VAL A C 1
ATOM 2061 O O . VAL A 1 262 ? -34.481 4.140 28.389 1.00 40.91 262 VAL A O 1
ATOM 2064 N N . ALA A 1 263 ? -36.497 4.561 27.451 1.00 40.38 263 ALA A N 1
ATOM 2065 C CA . ALA A 1 263 ? -36.691 5.856 28.077 1.00 40.38 263 ALA A CA 1
ATOM 2066 C C . ALA A 1 263 ? -36.476 5.671 29.589 1.00 40.38 263 ALA A C 1
ATOM 2068 O O . ALA A 1 263 ? -37.010 4.702 30.145 1.00 40.38 263 ALA A O 1
ATOM 2069 N N . PRO A 1 264 ? -35.662 6.514 30.250 1.00 44.25 264 PRO A N 1
ATOM 2070 C CA . PRO A 1 264 ? -35.493 6.398 31.687 1.00 44.25 264 PRO A CA 1
ATOM 2071 C C . PRO A 1 264 ? -36.892 6.408 32.314 1.00 44.25 264 PRO A C 1
ATOM 2073 O O . PRO A 1 264 ? -37.700 7.270 31.947 1.00 44.25 264 PRO A O 1
ATOM 2076 N N . PRO A 1 265 ? -37.229 5.440 33.188 1.00 47.94 265 PRO A N 1
ATOM 2077 C CA . PRO A 1 265 ? -38.501 5.488 33.884 1.00 47.94 265 PRO A CA 1
ATOM 2078 C C . PRO A 1 265 ? -38.603 6.853 34.575 1.00 47.94 265 PRO A C 1
ATOM 2080 O O . PRO A 1 265 ? -37.584 7.350 35.074 1.00 47.94 265 PRO A O 1
ATOM 2083 N N . PRO A 1 266 ? -39.787 7.493 34.565 1.00 47.62 266 PRO A N 1
ATOM 2084 C CA . PRO A 1 266 ? -39.965 8.779 35.220 1.00 47.62 266 PRO A CA 1
ATOM 2085 C C . PRO A 1 266 ? -39.438 8.680 36.658 1.00 47.62 266 PRO A C 1
ATOM 2087 O O . PRO A 1 266 ? -39.631 7.637 37.295 1.00 47.62 266 PRO A O 1
ATOM 2090 N N . PRO A 1 267 ? -38.729 9.710 37.156 1.00 44.22 267 PRO A N 1
ATOM 2091 C CA . PRO A 1 267 ? -38.128 9.662 38.479 1.00 44.22 267 PRO A CA 1
ATOM 2092 C C . PRO A 1 267 ? -39.197 9.281 39.502 1.00 44.22 267 PRO A C 1
ATOM 2094 O O . PRO A 1 267 ? -40.275 9.878 39.539 1.00 44.22 267 PRO A O 1
ATOM 2097 N N . ALA A 1 268 ? -38.906 8.247 40.294 1.00 44.69 268 ALA A N 1
ATOM 2098 C CA . ALA A 1 268 ? -39.801 7.803 41.348 1.00 44.69 268 ALA A CA 1
ATOM 2099 C C . ALA A 1 268 ? -40.118 8.992 42.275 1.00 44.69 268 ALA A C 1
ATOM 2101 O O . ALA A 1 268 ? -39.202 9.757 42.604 1.00 44.69 268 ALA A O 1
ATOM 2102 N N . PRO A 1 269 ? -41.383 9.179 42.692 1.00 42.75 269 PRO A N 1
ATOM 2103 C CA . PRO A 1 269 ? -41.735 10.255 43.603 1.00 42.75 269 PRO A CA 1
ATOM 2104 C C . PRO A 1 269 ? -40.923 10.111 44.891 1.00 42.75 269 PRO A C 1
ATOM 2106 O O . PRO A 1 269 ? -40.891 9.047 45.510 1.00 42.75 269 PRO A O 1
ATOM 2109 N N . VAL A 1 270 ? -40.239 11.193 45.264 1.00 38.25 270 VAL A N 1
ATOM 2110 C CA . VAL A 1 270 ? -39.443 11.283 46.490 1.00 38.25 270 VAL A CA 1
ATOM 2111 C C . VAL A 1 270 ? -40.366 11.014 47.685 1.00 38.25 270 VAL A C 1
ATOM 2113 O O . VAL A 1 270 ? -41.340 11.751 47.859 1.00 38.25 270 VAL A O 1
ATOM 2116 N N . PRO A 1 271 ? -40.097 9.999 48.528 1.00 36.97 271 PRO A N 1
ATOM 2117 C CA . PRO A 1 271 ? -40.844 9.819 49.761 1.00 36.97 271 PRO A CA 1
ATOM 2118 C C . PRO A 1 271 ? -40.513 10.968 50.712 1.00 36.97 271 PRO A C 1
ATOM 2120 O O . PRO A 1 271 ? -39.350 11.204 51.051 1.00 36.97 271 PRO A O 1
ATOM 2123 N N . ALA A 1 272 ? -41.543 11.688 51.145 1.00 37.59 272 ALA A N 1
ATOM 2124 C CA . ALA A 1 272 ? -41.420 12.686 52.189 1.00 37.59 272 ALA A CA 1
ATOM 2125 C C . ALA A 1 272 ? -41.002 12.016 53.510 1.00 37.59 272 ALA A C 1
ATOM 2127 O O . ALA A 1 272 ? -41.708 11.158 54.028 1.00 37.59 272 ALA A O 1
ATOM 2128 N N . GLY A 1 273 ? -39.842 12.442 54.015 1.00 36.62 273 GLY A N 1
ATOM 2129 C CA . GLY A 1 273 ? -39.449 12.512 55.422 1.00 36.62 273 GLY A CA 1
ATOM 2130 C C . GLY A 1 273 ? -39.772 11.332 56.338 1.00 36.62 273 GLY A C 1
ATOM 2131 O O . GLY A 1 273 ? -40.870 11.246 56.876 1.00 36.62 273 GLY A O 1
ATOM 2132 N N . VAL A 1 274 ? -38.741 10.565 56.705 1.00 33.53 274 VAL A N 1
ATOM 2133 C CA . VAL A 1 274 ? -38.667 9.963 58.044 1.00 33.53 274 VAL A CA 1
ATOM 2134 C C . VAL A 1 274 ? -37.255 10.145 58.594 1.00 33.53 274 VAL A C 1
ATOM 2136 O O . VAL A 1 274 ? -36.271 9.692 58.015 1.00 33.53 274 VAL A O 1
ATOM 2139 N N . ALA A 1 275 ? -37.176 10.859 59.714 1.00 37.12 275 ALA A N 1
ATOM 2140 C CA . ALA A 1 275 ? -35.971 11.093 60.491 1.00 37.12 275 ALA A CA 1
ATOM 2141 C C . ALA A 1 275 ? -35.490 9.800 61.164 1.00 37.12 275 ALA A C 1
ATOM 2143 O O . ALA A 1 275 ? -36.290 9.105 61.790 1.00 37.12 275 ALA A O 1
ATOM 2144 N N . VAL A 1 276 ? -34.182 9.527 61.131 1.00 32.09 276 VAL A N 1
ATOM 2145 C CA . VAL A 1 276 ? -33.566 8.532 62.018 1.00 32.09 276 VAL A CA 1
ATOM 2146 C C . VAL A 1 276 ? -32.287 9.092 62.636 1.00 32.09 276 VAL A C 1
ATOM 2148 O O . VAL A 1 276 ? -31.423 9.651 61.966 1.00 32.09 276 VAL A O 1
ATOM 2151 N N . LYS A 1 277 ? -32.258 8.967 63.964 1.00 31.42 277 LYS A N 1
ATOM 2152 C CA . LYS A 1 277 ? -31.271 9.450 64.926 1.00 31.42 277 LYS A CA 1
ATOM 2153 C C . LYS A 1 277 ? -29.922 8.733 64.806 1.00 31.42 277 LYS A C 1
ATOM 2155 O O . LYS A 1 277 ? -29.849 7.542 64.531 1.00 31.42 277 LYS A O 1
ATOM 2160 N N . THR A 1 278 ? -28.885 9.496 65.122 1.00 30.62 278 THR A N 1
ATOM 2161 C CA . THR A 1 278 ? -27.504 9.111 65.420 1.00 30.62 278 THR A CA 1
ATOM 2162 C C . THR A 1 278 ? -27.394 8.126 66.586 1.00 30.62 278 THR A C 1
ATOM 2164 O O . THR A 1 278 ? -27.927 8.400 67.658 1.00 30.62 278 THR A O 1
ATOM 2167 N N . THR A 1 279 ? -26.581 7.077 66.430 1.00 30.61 279 THR A N 1
ATOM 2168 C CA . THR A 1 279 ? -25.853 6.420 67.532 1.00 30.61 279 THR A CA 1
ATOM 2169 C C . THR A 1 279 ? -24.546 5.792 67.032 1.00 30.61 279 THR A C 1
ATOM 2171 O O . THR A 1 279 ? -24.441 5.335 65.897 1.00 30.61 279 THR A O 1
ATOM 2174 N N . ALA A 1 280 ? -23.529 5.864 67.893 1.00 27.95 280 ALA A N 1
ATOM 2175 C CA . ALA A 1 280 ? -22.117 5.601 67.637 1.00 27.95 280 ALA A CA 1
ATOM 2176 C C . ALA A 1 280 ? -21.699 4.119 67.781 1.00 27.95 280 ALA A C 1
ATOM 2178 O O . ALA A 1 280 ? -22.426 3.300 68.338 1.00 27.95 280 ALA A O 1
ATOM 2179 N N . ALA A 1 281 ? -20.488 3.826 67.292 1.00 31.33 281 ALA A N 1
ATOM 2180 C CA . ALA A 1 281 ? -19.779 2.541 67.323 1.00 31.33 281 ALA A CA 1
ATOM 2181 C C . ALA A 1 281 ? -19.403 2.039 68.736 1.00 31.33 281 ALA A C 1
ATOM 2183 O O . ALA A 1 281 ? -19.357 2.825 69.685 1.00 31.33 281 ALA A O 1
ATOM 2184 N N . PRO A 1 282 ? -18.995 0.757 68.845 1.00 34.56 282 PRO A N 1
ATOM 2185 C CA . PRO A 1 282 ? -17.693 0.481 69.463 1.00 34.56 282 PRO A CA 1
ATOM 2186 C C . PRO A 1 282 ? -16.843 -0.599 68.754 1.00 34.56 282 PRO A C 1
ATOM 2188 O O . PRO A 1 282 ? -17.295 -1.324 67.871 1.00 34.56 282 PRO A O 1
ATOM 2191 N N . LEU A 1 283 ? -15.572 -0.641 69.166 1.00 27.59 283 LEU A N 1
ATOM 2192 C CA . LEU A 1 283 ? -14.423 -1.389 68.641 1.00 27.59 283 LEU A CA 1
ATOM 2193 C C . LEU A 1 283 ? -14.114 -2.716 69.393 1.00 27.59 283 LEU A C 1
ATOM 2195 O O . LEU A 1 283 ? -14.400 -2.813 70.583 1.00 27.59 283 LEU A O 1
ATOM 2199 N N . TYR A 1 284 ? -13.342 -3.593 68.708 1.00 27.78 284 TYR A N 1
ATOM 2200 C CA . TYR A 1 284 ? -12.422 -4.680 69.170 1.00 27.78 284 TYR A CA 1
ATOM 2201 C C . TYR A 1 284 ? -13.019 -6.023 69.683 1.00 27.78 284 TYR A C 1
ATOM 2203 O O . TYR A 1 284 ? -14.196 -6.029 70.029 1.00 27.78 284 TYR A O 1
ATOM 2211 N N . PRO A 1 285 ? -12.258 -7.161 69.804 1.00 40.34 285 PRO A N 1
ATOM 2212 C CA . PRO A 1 285 ? -10.817 -7.428 69.557 1.00 40.34 285 PRO A CA 1
ATOM 2213 C C . PRO A 1 285 ? -10.441 -8.751 68.807 1.00 40.34 285 PRO A C 1
ATOM 2215 O O . PRO A 1 285 ? -11.272 -9.550 68.390 1.00 40.34 285 PRO A O 1
ATOM 2218 N N . ILE A 1 286 ? -9.118 -8.933 68.683 1.00 35.41 286 ILE A N 1
ATOM 2219 C CA . ILE A 1 286 ? -8.279 -10.042 68.178 1.00 35.41 286 ILE A CA 1
ATOM 2220 C C . ILE A 1 286 ? -8.419 -11.346 69.003 1.00 35.41 286 ILE A C 1
ATOM 2222 O O . ILE A 1 286 ? -8.513 -11.282 70.226 1.00 35.41 286 ILE A O 1
ATOM 2226 N N . GLY A 1 287 ? -8.292 -12.523 68.364 1.00 28.33 287 GLY A N 1
ATOM 2227 C CA . GLY A 1 287 ? -8.078 -13.810 69.052 1.00 28.33 287 GLY A CA 1
ATOM 2228 C C . GLY A 1 287 ? -7.705 -14.981 68.125 1.00 28.33 287 GLY A C 1
ATOM 2229 O O . GLY A 1 287 ? -8.449 -15.322 67.213 1.00 28.33 287 GLY A O 1
ATOM 2230 N N . HIS A 1 288 ? -6.539 -15.584 68.373 1.00 29.06 288 HIS A N 1
ATOM 2231 C CA . HIS A 1 288 ? -5.970 -16.773 67.720 1.00 29.06 288 HIS A CA 1
ATOM 2232 C C . HIS A 1 288 ? -6.697 -18.082 68.103 1.00 29.06 288 HIS A C 1
ATOM 2234 O O . HIS A 1 288 ? -7.139 -18.198 69.241 1.00 29.06 288 HIS A O 1
ATOM 2240 N N . THR A 1 289 ? -6.710 -19.104 67.227 1.00 27.80 289 THR A N 1
ATOM 2241 C CA . THR A 1 289 ? -6.076 -20.446 67.417 1.00 27.80 289 THR A CA 1
ATOM 2242 C C . THR A 1 289 ? -6.618 -21.554 66.478 1.00 27.80 289 THR A C 1
ATOM 2244 O O . THR A 1 289 ? -7.815 -21.714 66.290 1.00 27.80 289 THR A O 1
ATOM 2247 N N . SER A 1 290 ? -5.655 -22.281 65.884 1.00 28.16 290 SER A N 1
ATOM 2248 C CA . SER A 1 290 ? -5.558 -23.708 65.481 1.00 28.16 290 SER A CA 1
ATOM 2249 C C . SER A 1 290 ? -6.722 -24.534 64.878 1.00 28.16 290 SER A C 1
ATOM 2251 O O . SER A 1 290 ? -7.782 -24.708 65.459 1.00 28.16 290 SER A O 1
ATOM 2253 N N . ALA A 1 291 ? -6.361 -25.169 63.751 1.00 25.64 291 ALA A N 1
ATOM 2254 C CA . ALA A 1 291 ? -6.971 -26.219 62.908 1.00 25.64 291 ALA A CA 1
ATOM 2255 C C . ALA A 1 291 ? -7.201 -27.599 63.630 1.00 25.64 291 ALA A C 1
ATOM 2257 O O . ALA A 1 291 ? -6.906 -27.633 64.825 1.00 25.64 291 ALA A O 1
ATOM 2258 N N . PRO A 1 292 ? -7.595 -28.754 62.988 1.00 39.66 292 PRO A N 1
ATOM 2259 C CA . PRO A 1 292 ? -7.647 -29.056 61.532 1.00 39.66 292 PRO A CA 1
ATOM 2260 C C . PRO A 1 292 ? -8.670 -30.120 60.968 1.00 39.66 292 PRO A C 1
ATOM 2262 O O . PRO A 1 292 ? -9.350 -30.809 61.715 1.00 39.66 292 PRO A O 1
ATOM 2265 N N . VAL A 1 293 ? -8.638 -30.289 59.618 1.00 28.98 293 VAL A N 1
ATOM 2266 C CA . VAL A 1 293 ? -9.024 -31.436 58.707 1.00 28.98 293 VAL A CA 1
ATOM 2267 C C . VAL A 1 293 ? -10.533 -31.810 58.613 1.00 28.98 293 VAL A C 1
ATOM 2269 O O . VAL A 1 293 ? -11.204 -31.831 59.626 1.00 28.98 293 VAL A O 1
ATOM 2272 N N . SER A 1 294 ? -11.227 -32.136 57.498 1.00 29.06 294 SER A N 1
ATOM 2273 C CA . SER A 1 294 ? -11.007 -32.645 56.115 1.00 29.06 294 SER A CA 1
ATOM 2274 C C . SER A 1 294 ? -12.264 -32.252 55.279 1.00 29.06 294 SER A C 1
ATOM 2276 O O . SER A 1 294 ? -13.341 -32.202 55.856 1.00 29.06 294 SER A O 1
ATOM 2278 N N . GLY A 1 295 ? -12.270 -31.928 53.977 1.00 27.95 295 GLY A N 1
ATOM 2279 C CA . GLY A 1 295 ? -11.963 -32.812 52.846 1.00 27.95 295 GLY A CA 1
ATOM 2280 C C . GLY A 1 295 ? -12.659 -32.363 51.531 1.00 27.95 295 GLY A C 1
ATOM 2281 O O . GLY A 1 295 ? -13.878 -32.375 51.443 1.00 27.95 295 GLY A O 1
ATOM 2282 N N . LYS A 1 296 ? -11.828 -32.011 50.532 1.00 28.36 296 LYS A N 1
ATOM 2283 C CA . LYS A 1 296 ? -11.930 -32.075 49.044 1.00 28.36 296 LYS A CA 1
ATOM 2284 C C . LYS A 1 296 ? -13.092 -31.449 48.229 1.00 28.36 296 LYS A C 1
ATOM 2286 O O . LYS A 1 296 ? -14.214 -31.933 48.228 1.00 28.36 296 LYS A O 1
ATOM 2291 N N . LEU A 1 297 ? -12.683 -30.577 47.292 1.00 26.62 297 LEU A N 1
ATOM 2292 C CA . LEU A 1 297 ? -13.201 -30.411 45.916 1.00 26.62 297 LEU A CA 1
ATOM 2293 C C . LEU A 1 297 ? -11.996 -30.192 44.961 1.00 26.62 297 LEU A C 1
ATOM 2295 O O . LEU A 1 297 ? -11.057 -29.502 45.364 1.00 26.62 297 LEU A O 1
ATOM 2299 N N . PRO A 1 298 ? -11.961 -30.758 43.735 1.00 32.22 298 PRO A N 1
ATOM 2300 C CA . PRO A 1 298 ? -10.827 -30.600 42.823 1.00 32.22 298 PRO A CA 1
ATOM 2301 C C . PRO A 1 298 ? -11.007 -29.420 41.848 1.00 32.22 298 PRO A C 1
ATOM 2303 O O . PRO A 1 298 ? -12.032 -29.307 41.179 1.00 32.22 298 PRO A O 1
ATOM 2306 N N . GLN A 1 299 ? -9.965 -28.593 41.698 1.00 31.00 299 GLN A N 1
ATOM 2307 C CA . GLN A 1 299 ? -9.760 -27.717 40.538 1.00 31.00 299 GLN A CA 1
ATOM 2308 C C . GLN A 1 299 ? -8.419 -28.035 39.863 1.00 31.00 299 GLN A C 1
ATOM 2310 O O . GLN A 1 299 ? -7.398 -28.243 40.517 1.00 31.00 299 GLN A O 1
ATOM 2315 N N . VAL A 1 300 ? -8.457 -28.081 38.533 1.00 30.17 300 VAL A N 1
ATOM 2316 C CA . VAL A 1 300 ? -7.347 -28.392 37.626 1.00 30.17 300 VAL A CA 1
ATOM 2317 C C . VAL A 1 300 ? -6.445 -27.165 37.466 1.00 30.17 300 VAL A C 1
ATOM 2319 O O . VAL A 1 300 ? -6.880 -26.126 36.970 1.00 30.17 300 VAL A O 1
ATOM 2322 N N . ALA A 1 301 ? -5.174 -27.289 37.855 1.00 30.28 301 ALA A N 1
ATOM 2323 C CA . ALA A 1 301 ? -4.152 -26.266 37.658 1.00 30.28 301 ALA A CA 1
ATOM 2324 C C . ALA A 1 301 ? -3.570 -26.316 36.231 1.00 30.28 301 ALA A C 1
ATOM 2326 O O . ALA A 1 301 ? -3.134 -27.365 35.756 1.00 30.28 301 ALA A O 1
ATOM 2327 N N . LYS A 1 302 ? -3.517 -25.158 35.559 1.00 33.91 302 LYS A N 1
ATOM 2328 C CA . LYS A 1 302 ? -2.724 -24.938 34.338 1.00 33.91 302 LYS A CA 1
ATOM 2329 C C . LYS A 1 302 ? -1.245 -24.769 34.711 1.00 33.91 302 LYS A C 1
ATOM 2331 O O . LYS A 1 302 ? -0.915 -23.985 35.596 1.00 33.91 302 LYS A O 1
ATOM 2336 N N . ALA A 1 303 ? -0.363 -25.482 34.013 1.00 28.19 303 ALA A N 1
ATOM 2337 C CA . ALA A 1 303 ? 1.089 -25.394 34.174 1.00 28.19 303 ALA A CA 1
ATOM 2338 C C . ALA A 1 303 ? 1.659 -24.031 33.703 1.00 28.19 303 ALA A C 1
ATOM 2340 O O . ALA A 1 303 ? 1.131 -23.449 32.750 1.00 28.19 303 ALA A O 1
ATOM 2341 N N . PRO A 1 304 ? 2.759 -23.529 34.301 1.00 33.56 304 PRO A N 1
ATOM 2342 C CA . PRO A 1 304 ? 3.384 -22.272 33.895 1.00 33.56 304 PRO A CA 1
ATOM 2343 C C . PRO A 1 304 ? 4.249 -22.453 32.635 1.00 33.56 304 PRO A C 1
ATOM 2345 O O . PRO A 1 304 ? 5.068 -23.370 32.548 1.00 33.56 304 PRO A O 1
ATOM 2348 N N . ARG A 1 305 ? 4.111 -21.548 31.657 1.00 35.44 305 ARG A N 1
ATOM 2349 C CA . ARG A 1 305 ? 5.025 -21.447 30.505 1.00 35.44 305 ARG A CA 1
ATOM 2350 C C . ARG A 1 305 ? 6.342 -20.803 30.962 1.00 35.44 305 ARG A C 1
ATOM 2352 O O . ARG A 1 305 ? 6.336 -19.667 31.425 1.00 35.44 305 ARG A O 1
ATOM 2359 N N . ARG A 1 306 ? 7.466 -21.518 30.837 1.00 33.69 306 ARG A N 1
ATOM 2360 C CA . ARG A 1 306 ? 8.818 -20.966 31.058 1.00 33.69 306 ARG A CA 1
ATOM 2361 C C . ARG A 1 306 ? 9.249 -20.106 29.853 1.00 33.69 306 ARG A C 1
ATOM 2363 O O . ARG A 1 306 ? 9.013 -20.540 28.726 1.00 33.69 306 ARG A O 1
ATOM 2370 N N . PRO A 1 307 ? 9.899 -18.943 30.053 1.00 35.38 307 PRO A N 1
ATOM 2371 C CA . PRO A 1 307 ? 10.442 -18.141 28.958 1.00 35.38 307 PRO A CA 1
ATOM 2372 C C . PRO A 1 307 ? 11.643 -18.838 28.299 1.00 35.38 307 PRO A C 1
ATOM 2374 O O . PRO A 1 307 ? 12.396 -19.569 28.949 1.00 35.38 307 PRO A O 1
ATOM 2377 N N . MET A 1 308 ? 11.808 -18.622 26.993 1.00 34.94 308 MET A N 1
ATOM 2378 C CA . MET A 1 308 ? 12.937 -19.132 26.212 1.00 34.94 308 MET A CA 1
ATOM 2379 C C . MET A 1 308 ? 14.233 -18.449 26.679 1.00 34.94 308 MET A C 1
ATOM 2381 O O . MET A 1 308 ? 14.255 -17.237 26.876 1.00 34.94 308 MET A O 1
ATOM 2385 N N . MET A 1 309 ? 15.302 -19.218 26.916 1.00 37.31 309 MET A N 1
ATOM 2386 C CA . MET A 1 309 ? 16.556 -18.666 27.443 1.00 37.31 309 MET A CA 1
ATOM 2387 C C . MET A 1 309 ? 17.262 -17.759 26.398 1.00 37.31 309 MET A C 1
ATOM 2389 O O . MET A 1 309 ? 17.280 -18.121 25.221 1.00 37.31 309 MET A O 1
ATOM 2393 N N . PRO A 1 310 ? 17.918 -16.652 26.810 1.00 36.50 310 PRO A N 1
ATOM 2394 C CA . PRO A 1 310 ? 18.460 -15.601 25.924 1.00 36.50 310 PRO A CA 1
ATOM 2395 C C . PRO A 1 310 ? 19.430 -16.064 24.822 1.00 36.50 310 PRO A C 1
ATOM 2397 O O . PRO A 1 310 ? 19.386 -15.558 23.706 1.00 36.50 310 PRO A O 1
ATOM 2400 N N . TRP A 1 311 ? 20.264 -17.067 25.102 1.00 37.38 311 TRP A N 1
ATOM 2401 C CA . TRP A 1 311 ? 21.187 -17.670 24.130 1.00 37.38 311 TRP A CA 1
ATOM 2402 C C . TRP A 1 311 ? 20.503 -18.298 22.904 1.00 37.38 311 TRP A C 1
ATOM 2404 O O . TRP A 1 311 ? 21.054 -18.229 21.814 1.00 37.38 311 TRP A O 1
ATOM 2414 N N . VAL A 1 312 ? 19.283 -18.837 23.034 1.00 37.72 312 VAL A N 1
ATOM 2415 C CA . VAL A 1 312 ? 18.548 -19.430 21.897 1.00 37.72 312 VAL A CA 1
ATOM 2416 C C . VAL A 1 312 ? 18.081 -18.344 20.926 1.00 37.72 312 VAL A C 1
ATOM 2418 O O . VAL A 1 312 ? 18.069 -18.555 19.719 1.00 37.72 312 VAL A O 1
ATOM 2421 N N . VAL A 1 313 ? 17.732 -17.163 21.440 1.00 39.16 313 VAL A N 1
ATOM 2422 C CA . VAL A 1 313 ? 17.320 -16.020 20.612 1.00 39.16 313 VAL A CA 1
ATOM 2423 C C . VAL A 1 313 ? 18.523 -15.448 19.863 1.00 39.16 313 VAL A C 1
ATOM 2425 O O . VAL A 1 313 ? 18.435 -15.239 18.659 1.00 39.16 313 VAL A O 1
ATOM 2428 N N . ALA A 1 314 ? 19.664 -15.273 20.536 1.00 40.84 314 ALA A N 1
ATOM 2429 C CA . ALA A 1 314 ? 20.900 -14.821 19.891 1.00 40.84 314 ALA A CA 1
ATOM 2430 C C . ALA A 1 314 ? 21.380 -15.804 18.803 1.00 40.84 314 ALA A C 1
ATOM 2432 O O . ALA A 1 314 ? 21.743 -15.388 17.708 1.00 40.84 314 ALA A O 1
ATOM 2433 N N . PHE A 1 315 ? 21.280 -17.108 19.073 1.00 42.75 315 PHE A N 1
ATOM 2434 C CA . PHE A 1 315 ? 21.618 -18.182 18.138 1.00 42.75 315 PHE A CA 1
ATOM 2435 C C . PHE A 1 315 ? 20.762 -18.171 16.862 1.00 42.75 315 PHE A C 1
ATOM 2437 O O . PHE A 1 315 ? 21.288 -18.259 15.755 1.00 42.75 315 PHE A O 1
ATOM 2444 N N . VAL A 1 316 ? 19.443 -18.015 17.002 1.00 43.72 316 VAL A N 1
ATOM 2445 C CA . VAL A 1 316 ? 18.519 -17.944 15.857 1.00 43.72 316 VAL A CA 1
ATOM 2446 C C . VAL A 1 316 ? 18.779 -16.692 15.016 1.00 43.72 316 VAL A C 1
ATOM 2448 O O . VAL A 1 316 ? 18.755 -16.763 13.790 1.00 43.72 316 VAL A O 1
ATOM 2451 N N . MET A 1 317 ? 19.094 -15.562 15.652 1.00 45.12 317 MET A N 1
ATOM 2452 C CA . MET A 1 317 ? 19.408 -14.319 14.942 1.00 45.12 317 MET A CA 1
ATOM 2453 C C . MET A 1 317 ? 20.732 -14.401 14.162 1.00 45.12 317 MET A C 1
ATOM 2455 O O . MET A 1 317 ? 20.798 -13.896 13.043 1.00 45.12 317 MET A O 1
ATOM 2459 N N . GLY A 1 318 ? 21.753 -15.087 14.694 1.00 44.53 318 GLY A N 1
ATOM 2460 C CA . GLY A 1 318 ? 23.011 -15.347 13.979 1.00 44.53 318 GLY A CA 1
ATOM 2461 C C . GLY A 1 318 ? 22.830 -16.249 12.751 1.00 44.53 318 GLY A C 1
ATOM 2462 O O . GLY A 1 318 ? 23.378 -15.970 11.685 1.00 44.53 318 GLY A O 1
ATOM 2463 N N . LEU A 1 319 ? 21.981 -17.279 12.861 1.00 47.91 319 LEU A N 1
ATOM 2464 C CA . LEU A 1 319 ? 21.664 -18.192 11.756 1.00 47.91 319 LEU A CA 1
ATOM 2465 C C . LEU A 1 319 ? 20.904 -17.485 10.618 1.00 47.91 319 LEU A C 1
ATOM 2467 O O . LEU A 1 319 ? 21.181 -17.715 9.441 1.00 47.91 319 LEU A O 1
ATOM 2471 N N . ILE A 1 320 ? 19.976 -16.590 10.974 1.00 47.69 320 ILE A N 1
ATOM 2472 C CA . ILE A 1 320 ? 19.229 -15.759 10.019 1.00 47.69 320 ILE A CA 1
ATOM 2473 C C . ILE A 1 320 ? 20.172 -14.793 9.289 1.00 47.69 320 ILE A C 1
ATOM 2475 O O . ILE A 1 320 ? 20.035 -14.613 8.082 1.00 47.69 320 ILE A O 1
ATOM 2479 N N . ALA A 1 321 ? 21.154 -14.214 9.985 1.00 45.00 321 ALA A N 1
ATOM 2480 C CA . ALA A 1 321 ? 22.136 -13.320 9.374 1.00 45.00 321 ALA A CA 1
ATOM 2481 C C . ALA A 1 321 ? 23.060 -14.043 8.373 1.00 45.00 321 ALA A C 1
ATOM 2483 O O . ALA A 1 321 ? 23.336 -13.506 7.302 1.00 45.00 321 ALA A O 1
ATOM 2484 N N . LEU A 1 322 ? 23.490 -15.274 8.678 1.00 44.09 322 LEU A N 1
ATOM 2485 C CA . LEU A 1 322 ? 24.308 -16.094 7.774 1.00 44.09 322 LEU A CA 1
ATOM 2486 C C . LEU A 1 322 ? 23.530 -16.518 6.515 1.00 44.09 322 LEU A C 1
ATOM 2488 O O . LEU A 1 322 ? 24.049 -16.421 5.404 1.00 44.09 322 LEU A O 1
ATOM 2492 N N . LEU A 1 323 ? 22.272 -16.944 6.682 1.00 45.72 323 LEU A N 1
ATOM 2493 C CA . LEU A 1 323 ? 21.376 -17.264 5.565 1.00 45.72 323 LEU A CA 1
ATOM 2494 C C . LEU A 1 323 ? 21.098 -16.032 4.701 1.00 45.72 323 LEU A C 1
ATOM 2496 O O . LEU A 1 323 ? 21.166 -16.117 3.478 1.00 45.72 323 LEU A O 1
ATOM 2500 N N . ALA A 1 324 ? 20.858 -14.876 5.320 1.00 44.03 324 ALA A N 1
ATOM 2501 C CA . ALA A 1 324 ? 20.696 -13.623 4.596 1.00 44.03 324 ALA A CA 1
ATOM 2502 C C . ALA A 1 324 ? 21.964 -13.244 3.811 1.00 44.03 324 ALA A C 1
ATOM 2504 O O . ALA A 1 324 ? 21.846 -12.829 2.662 1.00 44.03 324 ALA A O 1
ATOM 2505 N N . PHE A 1 325 ? 23.166 -13.428 4.372 1.00 43.09 325 PHE A N 1
ATOM 2506 C CA . PHE A 1 325 ? 24.436 -13.143 3.689 1.00 43.09 325 PHE A CA 1
ATOM 2507 C C . PHE A 1 325 ? 24.680 -14.044 2.466 1.00 43.09 325 PHE A C 1
ATOM 2509 O O . PHE A 1 325 ? 25.029 -13.543 1.397 1.00 43.09 325 PHE A O 1
ATOM 2516 N N . LEU A 1 326 ? 24.447 -15.356 2.594 1.00 42.69 326 LEU A N 1
ATOM 2517 C CA . LEU A 1 326 ? 24.581 -16.320 1.490 1.00 42.69 326 LEU A CA 1
ATOM 2518 C C . LEU A 1 326 ? 23.578 -16.069 0.351 1.00 42.69 326 LEU A C 1
ATOM 2520 O O . LEU A 1 326 ? 23.874 -16.368 -0.801 1.00 42.69 326 LEU A O 1
ATOM 2524 N N . LEU A 1 327 ? 22.413 -15.497 0.667 1.00 42.38 327 LEU A N 1
ATOM 2525 C CA . LEU A 1 327 ? 21.373 -15.149 -0.305 1.00 42.38 327 LEU A CA 1
ATOM 2526 C C . LEU A 1 327 ? 21.578 -13.771 -0.957 1.00 42.38 327 LEU A C 1
ATOM 2528 O O . LEU A 1 327 ? 20.967 -13.492 -1.985 1.00 42.38 327 LEU A O 1
ATOM 2532 N N . THR A 1 328 ? 22.403 -12.899 -0.369 1.00 37.03 328 THR A N 1
ATOM 2533 C CA . THR A 1 328 ? 22.580 -11.502 -0.819 1.00 37.03 328 THR A CA 1
ATOM 2534 C C . THR A 1 328 ? 23.897 -11.230 -1.538 1.00 37.03 328 THR A C 1
ATOM 2536 O O . THR A 1 328 ? 23.999 -10.212 -2.215 1.00 37.03 328 THR A O 1
ATOM 2539 N N . ASN A 1 329 ? 24.880 -12.133 -1.458 1.00 35.03 329 ASN A N 1
ATOM 2540 C CA . ASN A 1 329 ? 26.169 -11.991 -2.139 1.00 35.03 329 ASN A CA 1
ATOM 2541 C C . ASN A 1 329 ? 26.428 -13.177 -3.090 1.00 35.03 329 ASN A C 1
ATOM 2543 O O . ASN A 1 329 ? 26.933 -14.212 -2.646 1.00 35.03 329 ASN A O 1
ATOM 2547 N N . PRO A 1 330 ? 26.100 -13.065 -4.393 1.00 36.56 330 PRO A N 1
ATOM 2548 C CA . PRO A 1 330 ? 26.460 -14.079 -5.379 1.00 36.56 330 PRO A CA 1
ATOM 2549 C C . PRO A 1 330 ? 27.979 -14.092 -5.627 1.00 36.56 330 PRO A C 1
ATOM 2551 O O . PRO A 1 330 ? 28.607 -13.053 -5.815 1.00 36.56 330 PRO A O 1
ATOM 2554 N N . PHE A 1 331 ? 28.569 -15.289 -5.619 1.00 33.00 331 PHE A N 1
ATOM 2555 C CA . PHE A 1 331 ? 29.993 -15.528 -5.865 1.00 33.00 331 PHE A CA 1
ATOM 2556 C C . PHE A 1 331 ? 30.402 -15.188 -7.307 1.00 33.00 331 PHE A C 1
ATOM 2558 O O . PHE A 1 331 ? 29.882 -15.785 -8.247 1.00 33.00 331 PHE A O 1
ATOM 2565 N N . GLU A 1 332 ? 31.406 -14.325 -7.485 1.00 32.47 332 GLU A N 1
ATOM 2566 C CA . GLU A 1 332 ? 32.165 -14.228 -8.738 1.00 32.47 332 GLU A CA 1
ATOM 2567 C C . GLU A 1 332 ? 33.230 -15.336 -8.779 1.00 32.47 332 GLU A C 1
ATOM 2569 O O . GLU A 1 332 ? 34.046 -15.479 -7.867 1.00 32.47 332 GLU A O 1
ATOM 2574 N N . GLY A 1 333 ? 33.191 -16.169 -9.822 1.00 29.12 333 GLY A N 1
ATOM 2575 C CA . GLY A 1 333 ? 34.110 -17.291 -9.997 1.00 29.12 333 GLY A CA 1
ATOM 2576 C C . GLY A 1 333 ? 35.507 -16.842 -10.427 1.00 29.12 333 GLY A C 1
ATOM 2577 O O . GLY A 1 333 ? 35.661 -16.237 -11.487 1.00 29.12 333 GLY A O 1
ATOM 2578 N N . SER A 1 334 ? 36.533 -17.209 -9.653 1.00 24.36 334 SER A N 1
ATOM 2579 C CA . SER A 1 334 ? 37.921 -17.232 -10.120 1.00 24.36 334 SER A CA 1
ATOM 2580 C C . SER A 1 334 ? 38.272 -18.642 -10.620 1.00 24.36 334 SER A C 1
ATOM 2582 O O . SER A 1 334 ? 37.898 -19.660 -10.034 1.00 24.36 334 SER A O 1
ATOM 2584 N N . GLN A 1 335 ? 38.908 -18.695 -11.791 1.00 38.19 335 GLN A N 1
ATOM 2585 C CA . GLN A 1 335 ? 39.327 -19.918 -12.473 1.00 38.19 335 GLN A CA 1
ATOM 2586 C C . GLN A 1 335 ? 40.394 -20.663 -11.665 1.00 38.19 335 GLN A C 1
ATOM 2588 O O . GLN A 1 335 ? 41.355 -20.035 -11.226 1.00 38.19 335 GLN A O 1
ATOM 2593 N N . TYR A 1 336 ? 40.326 -21.998 -11.592 1.00 23.56 336 TYR A N 1
ATOM 2594 C CA . TYR A 1 336 ? 41.527 -22.791 -11.323 1.00 23.56 336 TYR A CA 1
ATOM 2595 C C . TYR A 1 336 ? 41.607 -24.084 -12.138 1.00 23.56 336 TYR A C 1
ATOM 2597 O O . TYR A 1 336 ? 40.626 -24.796 -12.349 1.00 23.56 336 TYR A O 1
ATOM 2605 N N . ASN A 1 337 ? 42.824 -24.309 -12.627 1.00 26.78 337 ASN A N 1
ATOM 2606 C CA . ASN A 1 337 ? 43.240 -25.289 -13.616 1.00 26.78 337 ASN A CA 1
ATOM 2607 C C . ASN A 1 337 ? 43.104 -26.749 -13.168 1.00 26.78 337 ASN A C 1
ATOM 2609 O O . ASN A 1 337 ? 43.327 -27.112 -12.017 1.00 26.78 337 ASN A O 1
ATOM 2613 N N . ARG A 1 338 ? 42.848 -27.582 -14.177 1.00 26.80 338 ARG A N 1
ATOM 2614 C CA . ARG A 1 338 ? 42.957 -29.043 -14.191 1.00 26.80 338 ARG A CA 1
ATOM 2615 C C . ARG A 1 338 ? 44.422 -29.465 -13.988 1.00 26.80 338 ARG A C 1
ATOM 2617 O O . ARG A 1 338 ? 45.280 -29.007 -14.740 1.00 26.80 338 ARG A O 1
ATOM 2624 N N . THR A 1 339 ? 44.694 -30.392 -13.072 1.00 29.64 339 THR A N 1
ATOM 2625 C CA . THR A 1 339 ? 45.917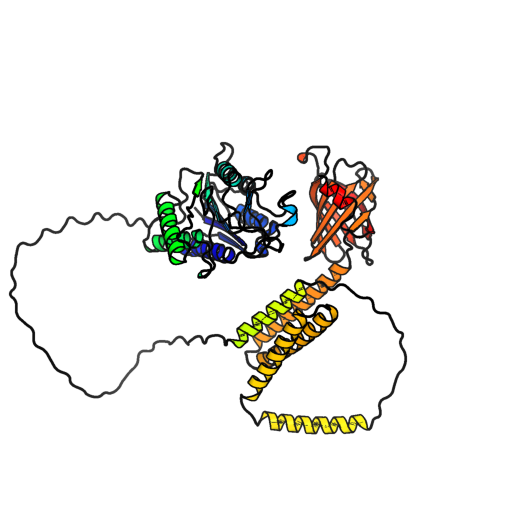 -31.216 -13.077 1.00 29.64 339 THR A CA 1
ATOM 2626 C C . THR A 1 339 ? 45.559 -32.704 -13.060 1.00 29.64 339 THR A C 1
ATOM 2628 O O . THR A 1 339 ? 44.536 -33.112 -12.513 1.00 29.64 339 THR A O 1
ATOM 2631 N N . GLU A 1 340 ? 46.368 -33.477 -13.783 1.00 27.27 340 GLU A N 1
ATOM 2632 C CA . GLU A 1 340 ? 46.146 -34.855 -14.237 1.00 27.27 340 GLU A CA 1
ATOM 2633 C C . GLU A 1 340 ? 46.322 -35.945 -13.158 1.00 27.27 340 GLU A C 1
ATOM 2635 O O . GLU A 1 340 ? 46.917 -35.688 -12.110 1.00 27.27 340 GLU A O 1
ATOM 2640 N N . PRO A 1 341 ? 45.826 -37.179 -13.406 1.00 31.53 341 PRO A N 1
ATOM 2641 C CA . PRO A 1 341 ? 45.846 -38.262 -12.433 1.00 31.53 341 PRO A CA 1
ATOM 2642 C C . PRO A 1 341 ? 47.104 -39.138 -12.528 1.00 31.53 341 PRO A C 1
ATOM 2644 O O . PRO A 1 341 ? 47.496 -39.582 -13.605 1.00 31.53 341 PRO A O 1
ATOM 2647 N N . GLY A 1 342 ? 47.645 -39.504 -11.366 1.00 33.59 342 GLY A N 1
ATOM 2648 C CA . GLY A 1 342 ? 48.532 -40.656 -11.216 1.00 33.59 342 GLY A CA 1
ATOM 2649 C C . GLY A 1 342 ? 49.495 -40.509 -10.046 1.00 33.59 342 GLY A C 1
ATOM 2650 O O . GLY A 1 342 ? 50.381 -39.667 -10.102 1.00 33.59 342 GLY A O 1
ATOM 2651 N N . THR A 1 343 ? 49.318 -41.311 -8.989 1.00 28.05 343 THR A N 1
ATOM 2652 C CA . THR A 1 343 ? 50.315 -42.239 -8.401 1.00 28.05 343 THR A CA 1
ATOM 2653 C C . THR A 1 343 ? 49.703 -42.866 -7.136 1.00 28.05 343 THR A C 1
ATOM 2655 O O . THR A 1 343 ? 49.314 -42.157 -6.212 1.00 28.05 343 THR A O 1
ATOM 2658 N N . ASN A 1 344 ? 49.604 -44.199 -7.099 1.00 39.00 344 ASN A N 1
ATOM 2659 C CA . ASN A 1 344 ? 49.239 -44.975 -5.908 1.00 39.00 344 ASN A CA 1
ATOM 2660 C C . ASN A 1 344 ? 50.409 -45.007 -4.914 1.00 39.00 344 ASN A C 1
ATOM 2662 O O . ASN A 1 344 ? 51.539 -45.260 -5.328 1.00 39.00 344 ASN A O 1
ATOM 2666 N N . ILE A 1 345 ? 50.134 -44.873 -3.613 1.00 31.31 345 ILE A N 1
ATOM 2667 C CA . ILE A 1 345 ? 51.070 -45.273 -2.553 1.00 31.31 345 ILE A CA 1
ATOM 2668 C C . ILE A 1 345 ? 50.326 -46.170 -1.557 1.00 31.31 345 ILE A C 1
ATOM 2670 O O . ILE A 1 345 ? 49.276 -45.811 -1.032 1.00 31.31 345 ILE A O 1
ATOM 2674 N N . VAL A 1 346 ? 50.886 -47.364 -1.366 1.00 38.00 346 VAL A N 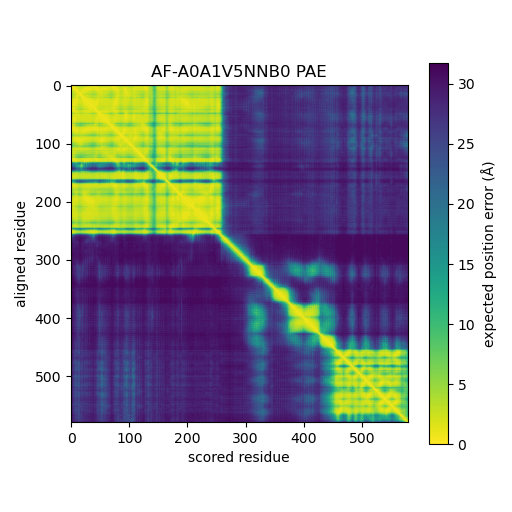1
ATOM 2675 C CA . VAL A 1 346 ? 50.461 -48.434 -0.453 1.00 38.00 346 VAL A CA 1
ATOM 2676 C C . VAL A 1 346 ? 50.800 -48.043 0.993 1.00 38.00 346 VAL A C 1
ATOM 2678 O O . VAL A 1 346 ? 51.892 -47.532 1.237 1.00 38.00 346 VAL A O 1
ATOM 2681 N N . LEU A 1 347 ? 49.887 -48.284 1.943 1.00 35.09 347 LEU A N 1
ATOM 2682 C CA . LEU A 1 347 ? 50.081 -48.021 3.377 1.00 35.09 347 LEU A CA 1
ATOM 2683 C C . LEU A 1 347 ? 50.469 -49.296 4.149 1.00 35.09 347 LEU A C 1
ATOM 2685 O O . LEU A 1 347 ? 49.980 -50.387 3.868 1.00 35.09 347 LEU A O 1
ATOM 2689 N N . ASP A 1 348 ? 51.371 -49.110 5.113 1.00 40.56 348 ASP A N 1
ATOM 2690 C CA . ASP A 1 348 ? 52.055 -50.109 5.941 1.00 40.56 348 ASP A CA 1
ATOM 2691 C C . ASP A 1 348 ? 51.185 -50.620 7.115 1.00 40.56 348 ASP A C 1
ATOM 2693 O O . ASP A 1 348 ? 50.713 -49.848 7.961 1.00 40.56 348 ASP A O 1
ATOM 2697 N N . THR A 1 349 ? 51.001 -51.944 7.167 1.00 50.59 349 THR A N 1
ATOM 2698 C CA . THR A 1 349 ? 50.104 -52.715 8.051 1.00 50.59 349 THR A CA 1
ATOM 2699 C C . THR A 1 349 ? 50.428 -52.655 9.554 1.00 50.59 349 THR A C 1
ATOM 2701 O O . THR A 1 349 ? 49.580 -52.997 10.383 1.00 50.59 349 THR A O 1
ATOM 2704 N N . GLU A 1 350 ? 51.607 -52.175 9.965 1.00 46.12 350 GLU A N 1
ATOM 2705 C CA . GLU A 1 350 ? 51.905 -51.975 11.397 1.00 46.12 350 GLU A CA 1
ATOM 2706 C C . GLU A 1 350 ? 51.195 -50.748 12.003 1.00 46.12 350 GLU A C 1
ATOM 2708 O O . GLU A 1 350 ? 50.946 -50.698 13.216 1.00 46.12 350 GLU A O 1
ATOM 2713 N N . THR A 1 351 ? 50.800 -49.778 11.173 1.00 45.31 351 THR A N 1
ATOM 2714 C CA . THR A 1 351 ? 50.160 -48.529 11.624 1.00 45.31 351 THR A CA 1
ATOM 2715 C C . THR A 1 351 ? 48.701 -48.751 12.033 1.00 45.31 351 THR A C 1
ATOM 2717 O O . THR A 1 351 ? 48.246 -48.210 13.045 1.00 45.31 351 THR A O 1
ATOM 2720 N N . GLU A 1 352 ? 47.986 -49.614 11.308 1.00 47.09 352 GLU A N 1
ATOM 2721 C CA . GLU A 1 352 ? 46.570 -49.915 11.557 1.00 47.09 352 GLU A CA 1
ATOM 2722 C C . GLU A 1 352 ? 46.367 -50.653 12.889 1.00 47.09 352 GLU A C 1
ATOM 2724 O O . GLU A 1 352 ? 45.440 -50.355 13.645 1.00 47.09 352 GLU A O 1
ATOM 2729 N N . THR A 1 353 ? 47.297 -51.544 13.249 1.00 48.56 353 THR A N 1
ATOM 2730 C CA . THR A 1 353 ? 47.201 -52.337 14.485 1.00 48.56 353 THR A CA 1
ATOM 2731 C C . THR A 1 353 ? 47.420 -51.476 15.741 1.00 48.56 353 THR A C 1
ATOM 2733 O O . THR A 1 353 ? 46.777 -51.688 16.773 1.00 48.56 353 THR A O 1
ATOM 2736 N N . ARG A 1 354 ? 48.275 -50.443 15.662 1.00 45.31 354 ARG A N 1
ATOM 2737 C CA . ARG A 1 354 ? 48.473 -49.466 16.752 1.00 45.31 354 ARG A CA 1
ATOM 2738 C C . ARG A 1 354 ? 47.309 -48.482 16.872 1.00 45.31 354 ARG A C 1
ATOM 2740 O O . ARG A 1 354 ? 46.930 -48.133 17.990 1.00 45.31 354 ARG A O 1
ATOM 2747 N N . GLN A 1 355 ? 46.715 -48.075 15.750 1.00 45.50 355 GLN A N 1
ATOM 2748 C CA . GLN A 1 355 ? 45.553 -47.183 15.738 1.00 45.50 355 GLN A CA 1
ATOM 2749 C C . GLN A 1 355 ? 44.293 -47.866 16.282 1.00 45.50 355 GLN A C 1
ATOM 2751 O O . GLN A 1 355 ? 43.559 -47.248 17.051 1.00 45.50 355 GLN A O 1
ATOM 2756 N N . ALA A 1 356 ? 44.082 -49.152 15.986 1.00 49.62 356 ALA A N 1
ATOM 2757 C CA . ALA A 1 356 ? 42.942 -49.908 16.506 1.00 49.62 356 ALA A CA 1
ATOM 2758 C C . ALA A 1 356 ? 42.990 -50.075 18.037 1.00 49.62 356 ALA A C 1
ATOM 2760 O O . ALA A 1 356 ? 41.976 -49.899 18.712 1.00 49.62 356 ALA A O 1
ATOM 2761 N N . LYS A 1 357 ? 44.176 -50.334 18.609 1.00 54.12 357 LYS A N 1
ATOM 2762 C CA . LYS A 1 357 ? 44.348 -50.440 20.068 1.00 54.12 357 LYS A CA 1
ATOM 2763 C C . LYS A 1 357 ? 44.195 -49.087 20.777 1.00 54.12 357 LYS A C 1
ATOM 2765 O O . LYS A 1 357 ? 43.548 -49.013 21.818 1.00 54.12 357 LYS A O 1
ATOM 2770 N N . ALA A 1 358 ? 44.727 -48.012 20.189 1.00 46.19 358 ALA A N 1
ATOM 2771 C CA . ALA A 1 358 ? 44.559 -46.653 20.707 1.00 46.19 358 ALA A CA 1
ATOM 2772 C C . ALA A 1 358 ? 43.093 -46.184 20.661 1.00 46.19 358 ALA A C 1
ATOM 2774 O O . ALA A 1 358 ? 42.644 -45.468 21.554 1.00 46.19 358 ALA A O 1
ATOM 2775 N N . LEU A 1 359 ? 42.337 -46.615 19.646 1.00 42.50 359 LEU A N 1
ATOM 2776 C CA . LEU A 1 359 ? 40.918 -46.302 19.499 1.00 42.50 359 LEU A CA 1
ATOM 2777 C C . LEU A 1 359 ? 40.063 -46.994 20.569 1.00 42.50 359 LEU A C 1
ATOM 2779 O O . LEU A 1 359 ? 39.127 -46.386 21.084 1.00 42.50 359 LEU A O 1
ATOM 2783 N N . GLU A 1 360 ? 40.397 -48.228 20.941 1.00 51.66 360 GLU A N 1
ATOM 2784 C CA . GLU A 1 360 ? 39.632 -48.970 21.945 1.00 51.66 360 GLU A CA 1
ATOM 2785 C C . GLU A 1 360 ? 39.918 -48.479 23.373 1.00 51.66 360 GLU A C 1
ATOM 2787 O O . GLU A 1 360 ? 38.990 -48.258 24.151 1.00 51.66 360 GLU A O 1
ATOM 2792 N N . GLU A 1 361 ? 41.175 -48.145 23.686 1.00 51.16 361 GLU A N 1
ATOM 2793 C CA . GLU A 1 361 ? 41.533 -47.477 24.947 1.00 51.16 361 GLU A CA 1
ATOM 2794 C C . GLU A 1 361 ? 40.921 -46.061 25.048 1.00 51.16 361 GLU A C 1
ATOM 2796 O O . GLU A 1 361 ? 40.546 -45.618 26.138 1.00 51.16 361 GLU A O 1
ATOM 2801 N N . ALA A 1 362 ? 40.765 -45.353 23.921 1.00 42.47 362 ALA A N 1
ATOM 2802 C CA . ALA A 1 362 ? 40.094 -44.053 23.865 1.00 42.47 362 ALA A CA 1
ATOM 2803 C C . ALA A 1 362 ? 38.575 -44.159 24.077 1.00 42.47 362 ALA A C 1
ATOM 2805 O O . ALA A 1 362 ? 38.006 -43.317 24.773 1.00 42.47 362 ALA A O 1
ATOM 2806 N N . LYS A 1 363 ? 37.919 -45.201 23.547 1.00 49.22 363 LYS A N 1
ATOM 2807 C CA . LYS A 1 363 ? 36.492 -45.462 23.806 1.00 49.22 363 LYS A CA 1
ATOM 2808 C C . LYS A 1 363 ? 36.236 -45.803 25.267 1.00 49.22 363 LYS A C 1
ATOM 2810 O O . LYS A 1 363 ? 35.306 -45.262 25.855 1.00 49.22 363 LYS A O 1
ATOM 2815 N N . GLN A 1 364 ? 37.103 -46.611 25.876 1.00 46.94 364 GLN A N 1
ATOM 2816 C CA . GLN A 1 364 ? 36.958 -46.993 27.279 1.00 46.94 364 GLN A CA 1
ATOM 2817 C C . GLN A 1 364 ? 37.194 -45.802 28.220 1.00 46.94 364 GLN A C 1
ATOM 2819 O O . GLN A 1 364 ? 36.461 -45.628 29.187 1.00 46.94 364 GLN A O 1
ATOM 2824 N N . ARG A 1 365 ? 38.129 -44.895 27.891 1.00 43.50 365 ARG A N 1
ATOM 2825 C CA . ARG A 1 365 ? 38.273 -43.599 28.587 1.00 43.50 365 ARG A CA 1
ATOM 2826 C C . ARG A 1 365 ? 37.078 -42.669 28.362 1.00 43.50 365 ARG A C 1
ATOM 2828 O O . ARG A 1 365 ? 36.717 -41.936 29.279 1.00 43.50 365 ARG A O 1
ATOM 2835 N N . ALA A 1 366 ? 36.466 -42.696 27.177 1.00 43.28 366 ALA A N 1
ATOM 2836 C CA . ALA A 1 366 ? 35.283 -41.899 26.856 1.00 43.28 366 ALA A CA 1
ATOM 2837 C C . ALA A 1 366 ? 34.019 -42.393 27.580 1.00 43.28 366 ALA A C 1
ATOM 2839 O O . ALA A 1 366 ? 33.178 -41.572 27.936 1.00 43.28 366 ALA A O 1
ATOM 2840 N N . GLU A 1 367 ? 33.899 -43.695 27.852 1.00 43.72 367 GLU A N 1
ATOM 2841 C CA . GLU A 1 367 ? 32.823 -44.263 28.675 1.00 43.72 367 GLU A CA 1
ATOM 2842 C C . GLU A 1 367 ? 32.991 -43.919 30.157 1.00 43.72 367 GLU A C 1
ATOM 2844 O O . GLU A 1 367 ? 32.054 -43.400 30.765 1.00 43.72 367 GLU A O 1
ATOM 2849 N N . THR A 1 368 ? 34.201 -44.051 30.712 1.00 41.06 368 THR A N 1
ATOM 2850 C CA . THR A 1 368 ? 34.484 -43.635 32.098 1.00 41.06 368 THR A CA 1
ATOM 2851 C C . THR A 1 368 ? 34.339 -42.115 32.290 1.00 41.06 368 THR A C 1
ATOM 2853 O O . THR A 1 368 ? 33.904 -41.660 33.346 1.00 41.06 368 THR A O 1
ATOM 2856 N N . ALA A 1 369 ? 34.636 -41.310 31.259 1.00 41.22 369 ALA A N 1
ATOM 2857 C CA . ALA A 1 369 ? 34.395 -39.861 31.245 1.00 41.22 369 ALA A CA 1
ATOM 2858 C C . ALA A 1 369 ? 32.908 -39.489 31.075 1.00 41.22 369 ALA A C 1
ATOM 2860 O O . ALA A 1 369 ? 32.498 -38.396 31.464 1.00 41.22 369 ALA A O 1
ATOM 2861 N N . ARG A 1 370 ? 32.081 -40.392 30.530 1.00 44.78 370 ARG A N 1
ATOM 2862 C CA . ARG A 1 370 ? 30.628 -40.207 30.380 1.00 44.78 370 ARG A CA 1
ATOM 2863 C C . ARG A 1 370 ? 29.881 -40.372 31.702 1.00 44.78 370 ARG A C 1
ATOM 2865 O O . ARG A 1 370 ? 28.859 -39.720 31.900 1.00 44.78 370 ARG A O 1
ATOM 2872 N N . GLU A 1 371 ? 30.394 -41.210 32.604 1.00 43.06 371 GLU A N 1
ATOM 2873 C CA . GLU A 1 371 ? 29.821 -41.425 33.941 1.00 43.06 371 GLU A CA 1
ATOM 2874 C C . GLU A 1 371 ? 30.315 -40.412 34.989 1.00 43.06 371 GLU A C 1
ATOM 2876 O O . GLU A 1 371 ? 29.646 -40.193 36.001 1.00 43.06 371 GLU A O 1
ATOM 2881 N N . ALA A 1 372 ? 31.417 -39.705 34.722 1.00 37.84 372 ALA A N 1
ATOM 2882 C CA . ALA A 1 372 ? 31.992 -38.704 35.615 1.00 37.84 372 ALA A CA 1
ATOM 2883 C C . ALA A 1 372 ? 32.022 -37.293 34.992 1.00 37.84 372 ALA A C 1
ATOM 2885 O O . ALA A 1 372 ? 33.081 -36.840 34.579 1.00 37.84 372 ALA A O 1
ATOM 2886 N N . SER A 1 373 ? 30.884 -36.579 34.951 1.00 36.88 373 SER A N 1
ATOM 2887 C CA . SER A 1 373 ? 30.780 -35.122 35.246 1.00 36.88 373 SER A CA 1
ATOM 2888 C C . SER A 1 373 ? 29.520 -34.469 34.647 1.00 36.88 373 SER A C 1
ATOM 2890 O O . SER A 1 373 ? 29.192 -34.587 33.468 1.00 36.88 373 SER A O 1
ATOM 2892 N N . ARG A 1 374 ? 28.802 -33.751 35.517 1.00 46.50 374 ARG A N 1
ATOM 2893 C CA . ARG A 1 374 ? 27.501 -33.091 35.338 1.00 46.50 374 ARG A CA 1
ATOM 2894 C C . ARG A 1 374 ? 27.663 -31.642 34.861 1.00 46.50 374 ARG A C 1
ATOM 2896 O O . ARG A 1 374 ? 28.393 -30.875 35.474 1.00 46.50 374 ARG A O 1
ATOM 2903 N N . GLU A 1 375 ? 26.844 -31.263 33.874 1.00 43.28 375 GLU A N 1
ATOM 2904 C CA . GLU A 1 375 ? 26.237 -29.935 33.606 1.00 43.28 375 GLU A CA 1
ATOM 2905 C C . GLU A 1 375 ? 27.136 -28.691 33.383 1.00 43.28 375 GLU A C 1
ATOM 2907 O O . GLU A 1 375 ? 26.697 -27.756 32.706 1.00 43.28 375 GLU A O 1
ATOM 2912 N N . THR A 1 376 ? 28.383 -28.677 33.851 1.00 38.81 376 THR A N 1
ATOM 2913 C CA . THR A 1 376 ? 29.276 -27.505 33.810 1.00 38.81 376 THR A CA 1
ATOM 2914 C C . THR A 1 376 ? 30.084 -27.424 32.505 1.00 38.81 376 THR A C 1
ATOM 2916 O O . THR A 1 376 ? 30.223 -26.338 31.944 1.00 38.81 376 THR A O 1
ATOM 2919 N N . ASP A 1 377 ? 30.506 -28.555 31.927 1.00 48.12 377 ASP A N 1
ATOM 2920 C CA . ASP A 1 377 ? 31.381 -28.567 30.737 1.00 48.12 377 ASP A CA 1
ATOM 2921 C C . ASP A 1 377 ? 30.655 -28.265 29.417 1.00 48.12 377 ASP A C 1
ATOM 2923 O O . ASP A 1 377 ? 31.210 -27.618 28.533 1.00 48.12 377 ASP A O 1
ATOM 2927 N N . VAL A 1 378 ? 29.372 -28.619 29.292 1.00 47.25 378 VAL A N 1
ATOM 2928 C CA . VAL A 1 378 ? 28.593 -28.366 28.061 1.00 47.25 378 VAL A CA 1
ATOM 2929 C C . VAL A 1 378 ? 28.259 -26.883 27.884 1.00 47.25 378 VAL A C 1
ATOM 2931 O O . VAL A 1 378 ? 28.207 -26.392 26.760 1.00 47.25 378 VAL A O 1
ATOM 2934 N N . LYS A 1 379 ? 28.065 -26.141 28.984 1.00 43.84 379 LYS A N 1
ATOM 2935 C CA . LYS A 1 379 ? 27.876 -24.682 28.925 1.00 43.84 379 LYS A CA 1
ATOM 2936 C C . LYS A 1 379 ? 29.161 -23.975 28.505 1.00 43.84 379 LYS A C 1
ATOM 2938 O O . LYS A 1 379 ? 29.092 -23.045 27.709 1.00 43.84 379 LYS A O 1
ATOM 2943 N N . ASN A 1 380 ? 30.309 -24.441 28.992 1.00 50.25 380 ASN A N 1
ATOM 2944 C CA . ASN A 1 380 ? 31.610 -23.885 28.630 1.00 50.25 380 ASN A CA 1
ATOM 2945 C C . ASN A 1 380 ? 31.987 -24.223 27.179 1.00 50.25 380 ASN A C 1
ATOM 2947 O O . ASN A 1 380 ? 32.460 -23.346 26.462 1.00 50.25 380 ASN A O 1
ATOM 2951 N N . TYR A 1 381 ? 31.687 -25.441 26.721 1.00 51.88 381 TYR A N 1
ATOM 2952 C CA . TYR A 1 381 ? 31.868 -25.858 25.329 1.00 51.88 381 TYR A CA 1
ATOM 2953 C C . TYR A 1 381 ? 30.968 -25.067 24.365 1.00 51.88 381 TYR A C 1
ATOM 2955 O O . TYR A 1 381 ? 31.456 -24.483 23.402 1.00 51.88 381 TYR A O 1
ATOM 2963 N N . ALA A 1 382 ? 29.668 -24.949 24.666 1.00 50.34 382 ALA A N 1
ATOM 2964 C CA . ALA A 1 382 ? 28.734 -24.186 23.836 1.00 50.34 382 ALA A CA 1
ATOM 2965 C C . ALA A 1 382 ? 29.044 -22.678 23.821 1.00 50.34 382 ALA A C 1
ATOM 2967 O O . ALA A 1 382 ? 28.914 -22.029 22.787 1.00 50.34 382 ALA A O 1
ATOM 2968 N N . ALA A 1 383 ? 29.489 -22.115 24.950 1.00 50.25 383 ALA A N 1
ATOM 2969 C CA . ALA A 1 383 ? 29.949 -20.729 25.009 1.00 50.25 383 ALA A CA 1
ATOM 2970 C C . ALA A 1 383 ? 31.264 -20.512 24.240 1.00 50.25 383 ALA A C 1
ATOM 2972 O O . ALA A 1 383 ? 31.482 -19.418 23.723 1.00 50.25 383 ALA A O 1
ATOM 2973 N N . GLY A 1 384 ? 32.126 -21.532 24.160 1.00 58.69 384 GLY A N 1
ATOM 2974 C CA . GLY A 1 384 ? 33.347 -21.527 23.355 1.00 58.69 384 GLY A CA 1
ATOM 2975 C C . GLY A 1 384 ? 33.048 -21.504 21.858 1.00 58.69 384 GLY A C 1
ATOM 2976 O O . GLY A 1 384 ? 33.444 -20.564 21.181 1.00 58.69 384 GLY A O 1
ATOM 2977 N N . GLU A 1 385 ? 32.273 -22.471 21.361 1.00 59.44 385 GLU A N 1
ATOM 2978 C CA . GLU A 1 385 ? 31.893 -22.563 19.940 1.00 59.44 385 GLU A CA 1
ATOM 2979 C C . GLU A 1 385 ? 31.093 -21.345 19.456 1.00 59.44 385 GLU A C 1
ATOM 2981 O O . GLU A 1 385 ? 31.304 -20.864 18.345 1.00 59.44 385 GLU A O 1
ATOM 2986 N N . PHE A 1 386 ? 30.217 -20.788 20.301 1.00 51.78 386 PHE A N 1
ATOM 2987 C CA . PHE A 1 386 ? 29.468 -19.575 19.964 1.00 51.78 386 PHE A CA 1
ATOM 2988 C C . PHE A 1 386 ? 30.383 -18.349 19.845 1.00 51.78 386 PHE A C 1
ATOM 2990 O O . PHE A 1 386 ? 30.270 -17.582 18.894 1.00 51.78 386 PHE A O 1
ATOM 2997 N N . LYS A 1 387 ? 31.342 -18.187 20.770 1.00 64.25 387 LYS A N 1
ATOM 2998 C CA . LYS A 1 387 ? 32.351 -17.118 20.681 1.00 64.25 387 LYS A CA 1
ATOM 2999 C C . LYS A 1 387 ? 33.243 -17.275 19.454 1.00 64.25 387 LYS A C 1
ATOM 3001 O O . LYS A 1 387 ? 33.596 -16.270 18.847 1.00 64.25 387 LYS A O 1
ATOM 3006 N N . THR A 1 388 ? 33.591 -18.507 19.087 1.00 67.75 388 THR A N 1
ATOM 3007 C CA . THR A 1 388 ? 34.355 -18.792 17.867 1.00 67.75 388 THR A CA 1
ATOM 3008 C C . THR A 1 388 ? 33.555 -18.406 16.625 1.00 67.75 388 THR A C 1
ATOM 3010 O O . THR A 1 388 ? 34.077 -17.699 15.768 1.00 67.75 388 THR A O 1
ATOM 3013 N N . ALA A 1 389 ? 32.276 -18.783 16.550 1.00 54.72 389 ALA A N 1
ATOM 3014 C CA . ALA A 1 389 ? 31.417 -18.444 15.420 1.00 54.72 389 ALA A CA 1
ATOM 3015 C C . ALA A 1 389 ? 31.207 -16.924 15.282 1.00 54.72 389 ALA A C 1
ATOM 3017 O O . ALA A 1 389 ? 31.369 -16.391 14.188 1.00 54.72 389 ALA A O 1
ATOM 3018 N N . ASP A 1 390 ? 30.938 -16.206 16.376 1.00 51.62 390 ASP A N 1
ATOM 3019 C CA . ASP A 1 390 ? 30.798 -14.741 16.357 1.00 51.62 390 ASP A CA 1
ATOM 3020 C C . ASP A 1 390 ? 32.104 -14.030 15.975 1.00 51.62 390 ASP A C 1
ATOM 3022 O O . ASP A 1 390 ? 32.082 -13.064 15.211 1.00 51.62 390 ASP A O 1
ATOM 3026 N N . ALA A 1 391 ? 33.252 -14.519 16.453 1.00 66.69 391 ALA A N 1
ATOM 3027 C CA . ALA A 1 391 ? 34.553 -13.967 16.086 1.00 66.69 391 ALA A CA 1
ATOM 3028 C C . ALA A 1 391 ? 34.860 -14.172 14.595 1.00 66.69 391 ALA A C 1
ATOM 3030 O O . ALA A 1 391 ? 35.323 -13.242 13.938 1.00 66.69 391 ALA A O 1
ATOM 3031 N N . LEU A 1 392 ? 34.550 -15.352 14.046 1.00 58.22 392 LEU A N 1
ATOM 3032 C CA . LEU A 1 392 ? 34.709 -15.647 12.619 1.00 58.22 392 LEU A CA 1
ATOM 3033 C C . LEU A 1 392 ? 33.767 -14.795 11.755 1.00 58.22 392 LEU A C 1
ATOM 3035 O O . LEU A 1 392 ? 34.194 -14.277 10.727 1.00 58.22 392 LEU A O 1
ATOM 3039 N N . MET A 1 393 ? 32.519 -14.584 12.192 1.00 49.38 393 MET A N 1
ATOM 3040 C CA . MET A 1 393 ? 31.549 -13.713 11.512 1.00 49.38 393 MET A CA 1
ATOM 3041 C C . MET A 1 393 ? 31.993 -12.244 11.508 1.00 49.38 393 MET A C 1
ATOM 3043 O O . MET A 1 393 ? 31.904 -11.583 10.474 1.00 49.38 393 MET A O 1
ATOM 3047 N N . ALA A 1 394 ? 32.488 -11.735 12.641 1.00 57.31 394 ALA A N 1
ATOM 3048 C CA . ALA A 1 394 ? 33.005 -10.371 12.749 1.00 57.31 394 ALA A CA 1
ATOM 3049 C C . ALA A 1 394 ? 34.278 -10.185 11.909 1.00 57.31 394 ALA A C 1
ATOM 3051 O O . ALA A 1 394 ? 34.409 -9.208 11.175 1.00 57.31 394 ALA A O 1
ATOM 3052 N N . GLN A 1 395 ? 35.183 -11.165 11.948 1.00 58.06 395 GLN A N 1
ATOM 3053 C CA . GLN A 1 395 ? 36.398 -11.157 11.141 1.00 58.06 395 GLN A CA 1
ATOM 3054 C C . GLN A 1 395 ? 36.091 -11.229 9.640 1.00 58.06 395 GLN A C 1
ATOM 3056 O O . GLN A 1 395 ? 36.785 -10.592 8.852 1.00 58.06 395 GLN A O 1
ATOM 3061 N N . ALA A 1 396 ? 35.059 -11.975 9.238 1.00 46.56 396 ALA A N 1
ATOM 3062 C CA . ALA A 1 396 ? 34.604 -12.038 7.854 1.00 46.56 396 ALA A CA 1
ATOM 3063 C C . ALA A 1 396 ? 33.944 -10.726 7.393 1.00 46.56 396 ALA A C 1
ATOM 3065 O O . ALA A 1 396 ? 34.166 -10.314 6.256 1.00 46.56 396 ALA A O 1
ATOM 3066 N N . ALA A 1 397 ? 33.203 -10.042 8.273 1.00 42.56 397 ALA A N 1
ATOM 3067 C CA . ALA A 1 397 ? 32.532 -8.775 7.970 1.00 42.56 397 ALA A CA 1
ATOM 3068 C C . ALA A 1 397 ? 33.511 -7.619 7.689 1.00 42.56 397 ALA A C 1
ATOM 3070 O O . ALA A 1 397 ? 33.242 -6.779 6.832 1.00 42.56 397 ALA A O 1
ATOM 3071 N N . ASP A 1 398 ? 34.665 -7.611 8.358 1.00 43.88 398 ASP A N 1
ATOM 3072 C CA . ASP A 1 398 ? 35.724 -6.614 8.145 1.00 43.88 398 ASP A CA 1
ATOM 3073 C C . ASP A 1 398 ? 36.709 -7.003 7.020 1.00 43.88 398 ASP A C 1
ATOM 3075 O O . ASP A 1 398 ? 37.635 -6.253 6.680 1.00 43.88 398 ASP A O 1
ATOM 3079 N N . MET A 1 399 ? 36.534 -8.182 6.414 1.00 50.47 399 MET A N 1
ATOM 3080 C CA . MET A 1 399 ? 37.462 -8.730 5.430 1.00 50.47 399 MET A CA 1
ATOM 3081 C C . MET A 1 399 ? 37.190 -8.173 4.028 1.00 50.47 399 MET A C 1
ATOM 3083 O O . MET A 1 399 ? 36.173 -8.454 3.404 1.00 50.47 399 MET A O 1
ATOM 3087 N N . ARG A 1 400 ? 38.162 -7.448 3.462 1.00 41.12 400 ARG A N 1
ATOM 3088 C CA . ARG A 1 400 ? 38.059 -6.911 2.088 1.00 41.12 400 ARG A CA 1
ATOM 3089 C C . ARG A 1 400 ? 38.206 -7.968 0.988 1.00 41.12 400 ARG A C 1
ATOM 3091 O O . ARG A 1 400 ? 37.859 -7.695 -0.155 1.00 41.12 400 ARG A O 1
ATOM 3098 N N . ASN A 1 401 ? 38.774 -9.138 1.304 1.00 46.09 401 ASN A N 1
ATOM 3099 C CA . ASN A 1 401 ? 38.950 -10.233 0.348 1.00 46.09 401 ASN A CA 1
ATOM 3100 C C . ASN A 1 401 ? 37.761 -11.216 0.444 1.00 46.09 401 ASN A C 1
ATOM 3102 O O . ASN A 1 401 ? 37.633 -11.889 1.472 1.00 46.09 401 ASN A O 1
ATOM 3106 N N . PRO A 1 402 ? 36.940 -11.344 -0.615 1.00 39.06 402 PRO A N 1
ATOM 3107 C CA . PRO A 1 402 ? 35.699 -12.117 -0.583 1.00 39.06 402 PRO A CA 1
ATOM 3108 C C . PRO A 1 402 ? 35.910 -13.636 -0.473 1.00 39.06 402 PRO A C 1
ATOM 3110 O O . PRO A 1 402 ? 35.093 -14.318 0.142 1.00 39.06 402 PRO A O 1
ATOM 3113 N N . GLU A 1 403 ? 37.017 -14.186 -0.986 1.00 41.28 403 GLU A N 1
ATOM 3114 C CA . GLU A 1 403 ? 37.320 -15.623 -0.874 1.00 41.28 403 GLU A CA 1
ATOM 3115 C C . GLU A 1 403 ? 37.721 -16.006 0.557 1.00 41.28 403 GLU A C 1
ATOM 3117 O O . GLU A 1 403 ? 37.303 -17.042 1.071 1.00 41.28 403 GLU A O 1
ATOM 3122 N N . LYS A 1 404 ? 38.473 -15.136 1.243 1.00 46.91 404 LYS A N 1
ATOM 3123 C CA . LYS A 1 404 ? 38.820 -15.338 2.659 1.00 46.91 404 LYS A CA 1
ATOM 3124 C C . LYS A 1 404 ? 37.634 -15.085 3.587 1.00 46.91 404 LYS A C 1
ATOM 3126 O O . LYS A 1 404 ? 37.476 -15.811 4.562 1.00 46.91 404 LYS A O 1
ATOM 3131 N N . ALA A 1 405 ? 36.794 -14.094 3.276 1.00 41.06 405 ALA A N 1
ATOM 3132 C CA . ALA A 1 405 ? 35.544 -13.860 4.000 1.00 41.06 405 ALA A CA 1
ATOM 3133 C C . ALA A 1 405 ? 34.631 -15.095 3.919 1.00 41.06 405 ALA A C 1
ATOM 3135 O O . ALA A 1 405 ? 34.115 -15.559 4.932 1.00 41.06 405 ALA A O 1
ATOM 3136 N N . ARG A 1 406 ? 34.510 -15.689 2.724 1.00 44.84 406 ARG A N 1
ATOM 3137 C CA . ARG A 1 406 ? 33.785 -16.945 2.490 1.00 44.84 406 ARG A CA 1
ATOM 3138 C C . ARG A 1 406 ? 34.276 -18.088 3.373 1.00 44.84 406 ARG A C 1
ATOM 3140 O O . ARG A 1 406 ? 33.448 -18.769 3.971 1.00 44.84 406 ARG A O 1
ATOM 3147 N N . ASP A 1 407 ? 35.583 -18.324 3.426 1.00 51.81 407 ASP A N 1
ATOM 3148 C CA . ASP A 1 407 ? 36.149 -19.458 4.167 1.00 51.81 407 ASP A CA 1
ATOM 3149 C C . ASP A 1 407 ? 35.863 -19.328 5.674 1.00 51.81 407 ASP A C 1
ATOM 3151 O O . ASP A 1 407 ? 35.486 -20.292 6.340 1.00 51.81 407 ASP A O 1
ATOM 3155 N N . LEU A 1 408 ? 35.917 -18.096 6.190 1.00 47.22 408 LEU A N 1
ATOM 3156 C CA . LEU A 1 408 ? 35.549 -17.768 7.568 1.00 47.22 408 LEU A CA 1
ATOM 3157 C C . LEU A 1 408 ? 34.044 -17.943 7.832 1.00 47.22 408 LEU A C 1
ATOM 3159 O O . LEU A 1 408 ? 33.670 -18.478 8.875 1.00 47.22 408 LEU A O 1
ATOM 3163 N N . TYR A 1 409 ? 33.176 -17.577 6.882 1.00 47.56 409 TYR A N 1
ATOM 3164 C CA . TYR A 1 409 ? 31.734 -17.832 6.987 1.00 47.56 409 TYR A CA 1
ATOM 3165 C C . TYR A 1 409 ? 31.394 -19.328 6.965 1.00 47.56 409 TYR A C 1
ATOM 3167 O O . TYR A 1 409 ? 30.518 -19.769 7.710 1.00 47.56 409 TYR A O 1
ATOM 3175 N N . GLN A 1 410 ? 32.101 -20.132 6.165 1.00 48.88 410 GLN A N 1
ATOM 3176 C CA . GLN A 1 410 ? 31.935 -21.590 6.145 1.00 48.88 410 GLN A CA 1
ATOM 3177 C C . GLN A 1 410 ? 32.394 -22.236 7.459 1.00 48.88 410 GLN A C 1
ATOM 3179 O O . GLN A 1 410 ? 31.720 -23.129 7.977 1.00 48.88 410 GLN A O 1
ATOM 3184 N N . GLN A 1 411 ? 33.487 -21.745 8.044 1.00 61.34 411 GLN A N 1
ATOM 3185 C CA . GLN A 1 411 ? 33.952 -22.185 9.361 1.00 61.34 411 GLN A CA 1
ATOM 3186 C C . GLN A 1 411 ? 32.959 -21.797 10.470 1.00 61.34 411 GLN A C 1
ATOM 3188 O O . GLN A 1 411 ? 32.623 -22.632 11.310 1.00 61.34 411 GLN A O 1
ATOM 3193 N N . ALA A 1 412 ? 32.397 -20.582 10.426 1.00 54.50 412 ALA A N 1
ATOM 3194 C CA . ALA A 1 412 ? 31.351 -20.154 11.357 1.00 54.50 412 ALA A CA 1
ATOM 3195 C C . ALA A 1 412 ? 30.092 -21.034 11.246 1.00 54.50 412 ALA A C 1
ATOM 3197 O O . ALA A 1 412 ? 29.529 -21.451 12.261 1.00 54.50 412 ALA A O 1
ATOM 3198 N N . ALA A 1 413 ? 29.682 -21.379 10.021 1.00 49.97 413 ALA A N 1
ATOM 3199 C CA . ALA A 1 413 ? 28.555 -22.273 9.766 1.00 49.97 413 ALA A CA 1
ATOM 3200 C C . ALA A 1 413 ? 28.764 -23.667 10.384 1.00 49.97 413 ALA A C 1
ATOM 3202 O O . ALA A 1 413 ? 27.841 -24.217 10.985 1.00 49.97 413 ALA A O 1
ATOM 3203 N N . ALA A 1 414 ? 29.977 -24.221 10.293 1.00 59.53 414 ALA A N 1
ATOM 3204 C CA . ALA A 1 414 ? 30.317 -25.520 10.875 1.00 59.53 414 ALA A CA 1
ATOM 3205 C C . ALA A 1 414 ? 30.258 -25.518 12.418 1.00 59.53 414 ALA A C 1
ATOM 3207 O O . ALA A 1 414 ? 29.752 -26.475 13.020 1.00 59.53 414 ALA A O 1
ATOM 3208 N N . SER A 1 415 ? 30.686 -24.427 13.066 1.00 59.03 415 SER A N 1
ATOM 3209 C CA . SER A 1 415 ? 30.533 -24.237 14.519 1.00 59.03 415 SER A CA 1
ATOM 3210 C C . SER A 1 415 ? 29.060 -24.107 14.929 1.00 59.03 415 SER A C 1
ATOM 3212 O O . SER A 1 415 ? 28.616 -24.761 15.877 1.00 59.03 415 SER A O 1
ATOM 3214 N N . TYR A 1 416 ? 28.250 -23.363 14.165 1.00 56.12 416 TYR A N 1
ATOM 3215 C CA . TYR A 1 416 ? 26.798 -23.280 14.379 1.00 56.12 416 TYR A CA 1
ATOM 3216 C C . TYR A 1 416 ? 26.096 -24.640 14.212 1.00 56.12 416 TYR A C 1
ATOM 3218 O O . TYR A 1 416 ? 25.202 -24.986 14.991 1.00 56.12 416 TYR A O 1
ATOM 3226 N N . PHE A 1 417 ? 26.535 -25.455 13.251 1.00 53.78 417 PHE A N 1
ATOM 3227 C CA . PHE A 1 417 ? 26.010 -26.803 13.026 1.00 53.78 417 PHE A CA 1
ATOM 3228 C C . PHE A 1 417 ? 26.346 -27.762 14.181 1.00 53.78 417 PHE A C 1
ATOM 3230 O O . PHE A 1 417 ? 25.510 -28.564 14.606 1.00 53.78 417 PHE A O 1
ATOM 3237 N N . SER A 1 418 ? 27.548 -27.640 14.747 1.00 58.56 418 SER A N 1
ATOM 3238 C CA . SER A 1 418 ? 27.990 -28.429 15.905 1.00 58.56 418 SER A CA 1
ATOM 3239 C C . SER A 1 418 ? 27.183 -28.094 17.167 1.00 58.56 418 SER A C 1
ATOM 3241 O O . SER A 1 418 ? 26.784 -28.993 17.911 1.00 58.56 418 SER A O 1
ATOM 3243 N N . LEU A 1 419 ? 26.834 -26.816 17.356 1.00 54.47 419 LEU A N 1
ATOM 3244 C CA . LEU A 1 419 ? 25.943 -26.356 18.427 1.00 54.47 419 LEU A CA 1
ATOM 3245 C C . LEU A 1 419 ? 24.512 -26.908 18.291 1.00 54.47 419 LEU A C 1
ATOM 3247 O O . LEU A 1 419 ? 23.910 -27.302 19.294 1.00 54.47 419 LEU A O 1
ATOM 3251 N N . LEU A 1 420 ? 23.978 -26.997 17.066 1.00 50.09 420 LEU A N 1
ATOM 3252 C CA . LEU A 1 420 ? 22.661 -27.597 16.799 1.00 50.09 420 LEU A CA 1
ATOM 3253 C C . LEU A 1 420 ? 22.626 -29.086 17.132 1.00 50.09 420 LEU A C 1
ATOM 3255 O O . LEU A 1 420 ? 21.640 -29.561 17.693 1.00 50.09 420 LEU A O 1
ATOM 3259 N N . LYS A 1 421 ? 23.710 -29.812 16.847 1.00 52.00 421 LYS A N 1
ATOM 3260 C CA . LYS A 1 421 ? 23.828 -31.236 17.172 1.00 52.00 421 LYS A CA 1
ATOM 3261 C C . LYS A 1 421 ? 23.749 -31.467 18.686 1.00 52.00 421 LYS A C 1
ATOM 3263 O O . LYS A 1 421 ? 22.924 -32.260 19.135 1.00 52.00 421 LYS A O 1
ATOM 3268 N N . VAL A 1 422 ? 24.487 -30.683 19.477 1.00 52.81 422 VAL A N 1
ATOM 3269 C CA . VAL A 1 422 ? 24.451 -30.730 20.955 1.00 52.81 422 VAL A CA 1
ATOM 3270 C C . VAL A 1 422 ? 23.082 -30.305 21.513 1.00 52.81 422 VAL A C 1
ATOM 3272 O O . VAL A 1 422 ? 22.612 -30.849 22.515 1.00 52.81 422 VAL A O 1
ATOM 3275 N N . ALA A 1 423 ? 22.408 -29.349 20.866 1.00 46.16 423 ALA A N 1
ATOM 3276 C CA . ALA A 1 423 ? 21.059 -28.928 21.242 1.00 46.16 423 ALA A CA 1
ATOM 3277 C C . ALA A 1 423 ? 19.986 -29.989 20.908 1.00 46.16 423 ALA A C 1
ATOM 3279 O O . ALA A 1 423 ? 19.045 -30.167 21.689 1.00 46.16 423 ALA A O 1
ATOM 3280 N N . SER A 1 424 ? 20.146 -30.714 19.792 1.00 45.03 424 SER A N 1
ATOM 3281 C CA . SER A 1 424 ? 19.235 -31.771 19.321 1.00 45.03 424 SER A CA 1
ATOM 3282 C C . SER A 1 424 ? 19.204 -32.986 20.252 1.00 45.03 424 SER A C 1
ATOM 3284 O O . SER A 1 424 ? 18.143 -33.556 20.495 1.00 45.03 424 SER A O 1
ATOM 3286 N N . GLU A 1 425 ? 20.332 -33.304 20.894 1.00 51.28 425 GLU A N 1
ATOM 3287 C CA . GLU A 1 425 ? 20.438 -34.395 21.871 1.00 51.28 425 GLU A CA 1
ATOM 3288 C C . GLU A 1 425 ? 19.661 -34.113 23.176 1.00 51.28 425 GLU A C 1
ATOM 3290 O O . GLU A 1 425 ? 19.435 -35.021 23.975 1.00 51.28 425 GLU A O 1
ATOM 3295 N N . ARG A 1 426 ? 19.213 -32.866 23.414 1.00 51.44 426 ARG A N 1
ATOM 3296 C CA . ARG A 1 426 ? 18.561 -32.446 24.672 1.00 51.44 426 ARG A CA 1
ATOM 3297 C C . ARG A 1 426 ? 17.070 -32.095 24.570 1.00 51.44 426 ARG A C 1
ATOM 3299 O O . ARG A 1 426 ? 16.459 -31.838 25.611 1.00 51.44 426 ARG A O 1
ATOM 3306 N N . LYS A 1 427 ? 16.433 -32.092 23.390 1.00 38.34 427 LYS A N 1
ATOM 3307 C CA . LYS A 1 427 ? 14.990 -31.778 23.270 1.00 38.34 427 LYS A CA 1
ATOM 3308 C C . LYS A 1 427 ? 14.298 -32.581 22.162 1.00 38.34 427 LYS A C 1
ATOM 3310 O O . LYS A 1 427 ? 14.654 -32.447 21.004 1.00 38.34 427 LYS A O 1
ATOM 3315 N N . LYS A 1 428 ? 13.300 -33.381 22.578 1.00 44.44 428 LYS A N 1
ATOM 3316 C CA . LYS A 1 428 ? 12.309 -34.162 21.800 1.00 44.44 428 LYS A CA 1
ATOM 3317 C C . LYS A 1 428 ? 12.617 -34.308 20.296 1.00 44.44 428 LYS A C 1
ATOM 3319 O O . LYS A 1 428 ? 12.304 -33.426 19.506 1.00 44.44 428 LYS A O 1
ATOM 3324 N N . ALA A 1 429 ? 13.131 -35.487 19.941 1.00 40.62 429 ALA A N 1
ATOM 3325 C CA . ALA A 1 429 ? 13.613 -35.900 18.619 1.00 40.62 429 ALA A CA 1
ATOM 3326 C C . ALA A 1 429 ? 12.742 -35.506 17.403 1.00 40.62 429 ALA A C 1
ATOM 3328 O O . ALA A 1 429 ? 13.293 -35.205 16.352 1.00 40.62 429 ALA A O 1
ATOM 3329 N N . ALA A 1 430 ? 11.413 -35.433 17.536 1.00 38.22 430 ALA A N 1
ATOM 3330 C CA . ALA A 1 430 ? 10.510 -35.178 16.408 1.00 38.22 430 ALA A CA 1
ATOM 3331 C C . ALA A 1 430 ? 10.609 -33.755 15.812 1.00 38.22 430 ALA A C 1
ATOM 3333 O O . ALA A 1 430 ? 10.542 -33.595 14.597 1.00 38.22 430 ALA A O 1
ATOM 3334 N N . ASP A 1 431 ? 10.812 -32.724 16.641 1.00 39.31 431 ASP A N 1
ATOM 3335 C CA . ASP A 1 431 ? 10.891 -31.333 16.160 1.00 39.31 431 ASP A CA 1
ATOM 3336 C C . ASP A 1 431 ? 12.273 -31.023 15.551 1.00 39.31 431 ASP A C 1
ATOM 3338 O O . ASP A 1 431 ? 12.404 -30.188 14.655 1.00 39.31 431 ASP A O 1
ATOM 3342 N N . ALA A 1 432 ? 13.316 -31.716 16.022 1.00 40.00 432 ALA A N 1
ATOM 3343 C CA . ALA A 1 432 ? 14.682 -31.578 15.522 1.00 40.00 432 ALA A CA 1
ATOM 3344 C C . ALA A 1 432 ? 14.882 -32.298 14.179 1.00 40.00 432 ALA A C 1
ATOM 3346 O O . ALA A 1 432 ? 15.581 -31.785 13.309 1.00 40.00 432 ALA A O 1
ATOM 3347 N N . GLU A 1 433 ? 14.232 -33.448 13.986 1.00 42.38 433 GLU A N 1
ATOM 3348 C CA . GLU A 1 433 ? 14.242 -34.185 12.720 1.00 42.38 433 GLU A CA 1
ATOM 3349 C C . GLU A 1 433 ? 13.458 -33.438 11.630 1.00 42.38 433 GLU A C 1
ATOM 3351 O O . GLU A 1 433 ? 13.950 -33.288 10.514 1.00 42.38 433 GLU A O 1
ATOM 3356 N N . ALA A 1 434 ? 12.313 -32.837 11.976 1.00 40.97 434 ALA A N 1
ATOM 3357 C CA . ALA A 1 434 ? 11.563 -31.968 11.067 1.00 40.97 434 ALA A CA 1
ATOM 3358 C C . ALA A 1 434 ? 12.372 -30.732 10.630 1.00 40.97 434 ALA A C 1
ATOM 3360 O O . ALA A 1 434 ? 12.361 -30.363 9.455 1.00 40.97 434 ALA A O 1
ATOM 3361 N N . LEU A 1 435 ? 13.119 -30.117 11.554 1.00 40.16 435 LEU A N 1
ATOM 3362 C CA . LEU A 1 435 ? 13.995 -28.988 11.239 1.00 40.16 435 LEU A CA 1
ATOM 3363 C C . LEU A 1 435 ? 15.213 -29.418 10.401 1.00 40.16 435 LEU A C 1
ATOM 3365 O O . LEU A 1 435 ? 15.631 -28.683 9.511 1.00 40.16 435 LEU A O 1
ATOM 3369 N N . HIS A 1 436 ? 15.760 -30.613 10.644 1.00 44.59 436 HIS A N 1
ATOM 3370 C CA . HIS A 1 436 ? 16.844 -31.186 9.844 1.00 44.59 436 HIS A CA 1
ATOM 3371 C C . HIS A 1 436 ? 16.411 -31.447 8.395 1.00 44.59 436 HIS A C 1
ATOM 3373 O O . HIS A 1 436 ? 17.111 -31.043 7.467 1.00 44.59 436 HIS A O 1
ATOM 3379 N N . VAL A 1 437 ? 15.235 -32.053 8.201 1.00 48.28 437 VAL A N 1
ATOM 3380 C CA . VAL A 1 437 ? 14.652 -32.309 6.874 1.00 48.28 437 VAL A CA 1
ATOM 3381 C C . VAL A 1 437 ? 14.349 -30.998 6.148 1.00 48.28 437 VAL A C 1
ATOM 3383 O O . VAL A 1 437 ? 14.744 -30.837 4.997 1.00 48.28 437 VAL A O 1
ATOM 3386 N N . PHE A 1 438 ? 13.744 -30.020 6.831 1.00 43.44 438 PHE A N 1
ATOM 3387 C CA . PHE A 1 438 ? 13.468 -28.699 6.259 1.00 43.44 438 PHE A CA 1
ATOM 3388 C C . PHE A 1 438 ? 14.739 -27.996 5.758 1.00 43.44 438 PHE A C 1
ATOM 3390 O O . PHE A 1 438 ? 14.748 -27.419 4.672 1.00 43.44 438 PHE A O 1
ATOM 3397 N N . LEU A 1 439 ? 15.831 -28.063 6.526 1.00 41.34 439 LEU A N 1
ATOM 3398 C CA . LEU A 1 439 ? 17.103 -27.450 6.143 1.00 41.34 439 LEU A CA 1
ATOM 3399 C C . LEU A 1 439 ? 17.788 -28.197 4.989 1.00 41.34 439 LEU A C 1
ATOM 3401 O O . LEU A 1 439 ? 18.359 -27.549 4.115 1.00 41.34 439 LEU A O 1
ATOM 3405 N N . GLN A 1 440 ? 17.708 -29.531 4.939 1.00 44.75 440 GLN A N 1
ATOM 3406 C CA . GLN A 1 440 ? 18.205 -30.300 3.792 1.00 44.75 440 GLN A CA 1
ATOM 3407 C C . GLN A 1 440 ? 17.438 -29.976 2.507 1.00 44.75 440 GLN A C 1
ATOM 3409 O O . GLN A 1 440 ? 18.056 -29.830 1.452 1.00 44.75 440 GLN A O 1
ATOM 3414 N N . ASP A 1 441 ? 16.117 -29.822 2.592 1.00 43.84 441 ASP A N 1
ATOM 3415 C CA . ASP A 1 441 ? 15.284 -29.440 1.451 1.00 43.84 441 ASP A CA 1
ATOM 3416 C C . ASP A 1 441 ? 15.561 -28.004 0.998 1.00 43.84 441 ASP A C 1
ATOM 3418 O O . ASP A 1 441 ? 15.663 -27.751 -0.202 1.00 43.84 441 ASP A O 1
ATOM 3422 N N . ALA A 1 442 ? 15.764 -27.070 1.932 1.00 41.22 442 ALA A N 1
ATOM 3423 C CA . ALA A 1 442 ? 16.135 -25.695 1.607 1.00 41.22 442 ALA A CA 1
ATOM 3424 C C . ALA A 1 442 ? 17.498 -25.613 0.893 1.00 41.22 442 ALA A C 1
ATOM 3426 O O . ALA A 1 442 ? 17.633 -24.880 -0.086 1.00 41.22 442 ALA A O 1
ATOM 3427 N N . VAL A 1 443 ? 18.490 -26.397 1.335 1.00 43.41 443 VAL A N 1
ATOM 3428 C CA . VAL A 1 443 ? 19.815 -26.465 0.694 1.00 43.41 443 VAL A CA 1
ATOM 3429 C C . VAL A 1 443 ? 19.728 -27.106 -0.690 1.00 43.41 443 VAL A C 1
ATOM 3431 O O . VAL A 1 443 ? 20.222 -26.524 -1.651 1.00 43.41 443 VAL A O 1
ATOM 3434 N N . LYS A 1 444 ? 19.034 -28.243 -0.834 1.00 45.34 444 LYS A N 1
ATOM 3435 C CA . LYS A 1 444 ? 18.824 -28.886 -2.144 1.00 45.34 444 LYS A CA 1
ATOM 3436 C C . LYS A 1 444 ? 18.092 -27.976 -3.124 1.00 45.34 444 LYS A C 1
ATOM 3438 O O . LYS A 1 444 ? 18.416 -27.960 -4.309 1.00 45.34 444 LYS A O 1
ATOM 3443 N N . LYS A 1 445 ? 17.10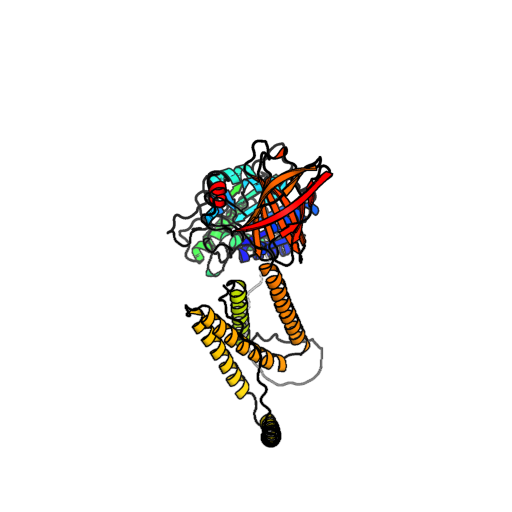8 -27.215 -2.639 1.00 40.91 445 LYS A N 1
ATOM 3444 C CA . LYS A 1 445 ? 16.370 -26.239 -3.443 1.00 40.91 445 LYS A CA 1
ATOM 3445 C C . LYS A 1 445 ? 17.287 -25.110 -3.918 1.00 40.91 445 LYS A C 1
ATOM 3447 O O . LYS A 1 445 ? 17.306 -24.828 -5.111 1.00 40.91 445 LYS A O 1
ATOM 3452 N N . ALA A 1 446 ? 18.110 -24.555 -3.028 1.00 41.56 446 ALA A N 1
ATOM 3453 C CA . ALA A 1 446 ? 19.089 -23.529 -3.383 1.00 41.56 446 ALA A CA 1
ATOM 3454 C C . ALA A 1 446 ? 20.155 -24.045 -4.374 1.00 41.56 446 ALA A C 1
ATOM 3456 O O . ALA A 1 446 ? 20.553 -23.331 -5.293 1.00 41.56 446 ALA A O 1
ATOM 3457 N N . GLU A 1 447 ? 20.598 -25.299 -4.236 1.00 43.03 447 GLU A N 1
ATOM 3458 C CA . GLU A 1 447 ? 21.526 -25.948 -5.173 1.00 43.03 447 GLU A CA 1
ATOM 3459 C C . GLU A 1 447 ? 20.894 -26.198 -6.554 1.00 43.03 447 GLU A C 1
ATOM 3461 O O . GLU A 1 447 ? 21.545 -25.984 -7.579 1.00 43.03 447 GLU A O 1
ATOM 3466 N N . ALA A 1 448 ? 19.618 -26.595 -6.604 1.00 41.22 448 ALA A N 1
ATOM 3467 C CA . ALA A 1 448 ? 18.874 -26.782 -7.851 1.00 41.22 448 ALA A CA 1
ATOM 3468 C C . ALA A 1 448 ? 18.599 -25.452 -8.574 1.00 41.22 448 ALA A C 1
ATOM 3470 O O . ALA A 1 448 ? 18.762 -25.364 -9.790 1.00 41.22 448 ALA A O 1
ATOM 3471 N N . GLU A 1 449 ? 18.242 -24.402 -7.831 1.00 41.81 449 GLU A N 1
ATOM 3472 C CA . GLU A 1 449 ? 18.070 -23.042 -8.356 1.00 41.81 449 GLU A CA 1
ATOM 3473 C C . GLU A 1 449 ? 19.400 -22.486 -8.893 1.00 41.81 449 GLU A C 1
ATOM 3475 O O . GLU A 1 449 ? 19.440 -21.910 -9.982 1.00 41.81 449 GLU A O 1
ATOM 3480 N N . ARG A 1 450 ? 20.519 -22.757 -8.207 1.00 43.09 450 ARG A N 1
ATOM 3481 C CA . ARG A 1 450 ? 21.872 -22.408 -8.670 1.00 43.09 450 ARG A CA 1
ATOM 3482 C C . ARG A 1 450 ? 22.246 -23.087 -9.994 1.00 43.09 450 ARG A C 1
ATOM 3484 O O . ARG A 1 450 ? 22.815 -22.435 -10.866 1.00 43.09 450 ARG A O 1
ATOM 3491 N N . ALA A 1 451 ? 21.895 -24.361 -10.179 1.00 45.69 451 ALA A N 1
ATOM 3492 C CA . ALA A 1 451 ? 22.163 -25.091 -11.423 1.00 45.69 451 ALA A CA 1
ATOM 3493 C C . ALA A 1 451 ? 21.359 -24.563 -12.635 1.00 45.69 451 ALA A C 1
ATOM 3495 O O . ALA A 1 451 ? 21.758 -24.778 -13.781 1.00 45.69 451 ALA A O 1
ATOM 3496 N N . ILE A 1 452 ? 20.240 -23.867 -12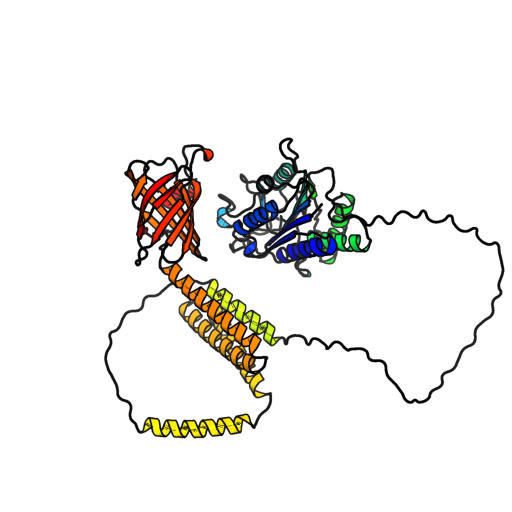.399 1.00 44.38 452 ILE A N 1
ATOM 3497 C CA . ILE A 1 452 ? 19.424 -23.211 -13.435 1.00 44.38 452 ILE A CA 1
ATOM 3498 C C . ILE A 1 452 ? 19.997 -21.825 -13.781 1.00 44.38 452 ILE A C 1
ATOM 3500 O O . ILE A 1 452 ? 20.091 -21.480 -14.962 1.00 44.38 452 ILE A O 1
ATOM 3504 N N . VAL A 1 453 ? 20.458 -21.068 -12.774 1.00 47.38 453 VAL A N 1
ATOM 3505 C CA . VAL A 1 453 ? 21.087 -19.737 -12.924 1.00 47.38 453 VAL A CA 1
ATOM 3506 C C . VAL A 1 453 ? 22.342 -19.787 -13.813 1.00 47.38 453 VAL A C 1
ATOM 3508 O O . VAL A 1 453 ? 22.583 -18.856 -14.577 1.00 47.38 453 VAL A O 1
ATOM 3511 N N . GLU A 1 454 ? 23.116 -20.878 -13.780 1.00 54.12 454 GLU A N 1
ATOM 3512 C CA . GLU A 1 454 ? 24.323 -21.042 -14.614 1.00 54.12 454 GLU A CA 1
ATOM 3513 C C . GLU A 1 454 ? 24.035 -21.381 -16.096 1.00 54.12 454 GLU A C 1
ATOM 3515 O O . GLU A 1 454 ? 24.939 -21.285 -16.929 1.00 54.12 454 GLU A O 1
ATOM 3520 N N . LYS A 1 455 ? 22.800 -21.758 -16.471 1.00 63.16 455 LYS A N 1
ATOM 3521 C CA . LYS A 1 455 ? 22.482 -22.222 -17.838 1.00 63.16 455 LYS A CA 1
ATOM 3522 C C . LYS A 1 455 ? 22.032 -21.124 -18.806 1.00 63.16 455 LYS A C 1
ATOM 3524 O O . LYS A 1 455 ? 22.327 -21.233 -19.993 1.00 63.16 455 LYS A O 1
ATOM 3529 N N . LEU A 1 456 ? 21.301 -20.095 -18.371 1.00 71.94 456 LEU A N 1
ATOM 3530 C CA . LEU A 1 456 ? 20.750 -19.074 -19.278 1.00 71.94 456 LEU A CA 1
ATOM 3531 C C . LEU A 1 456 ? 21.554 -17.770 -19.211 1.00 71.94 456 LEU A C 1
ATOM 3533 O O . LEU A 1 456 ? 21.499 -17.037 -18.228 1.00 71.94 456 LEU A O 1
ATOM 3537 N N . ASN A 1 457 ? 22.259 -17.439 -20.294 1.00 78.56 457 ASN A N 1
ATOM 3538 C CA . ASN A 1 457 ? 23.052 -16.212 -20.355 1.00 78.56 457 ASN A CA 1
ATOM 3539 C C . ASN A 1 457 ? 22.168 -14.958 -20.491 1.00 78.56 457 ASN A C 1
ATOM 3541 O O . ASN A 1 457 ? 21.438 -14.803 -21.475 1.00 78.56 457 ASN A O 1
ATOM 3545 N N . SER A 1 458 ? 22.292 -14.024 -19.542 1.00 79.12 458 SER A N 1
ATOM 3546 C CA . SER A 1 458 ? 21.712 -12.682 -19.679 1.00 79.12 458 SER A CA 1
ATOM 3547 C C . SER A 1 458 ? 22.515 -11.857 -20.684 1.00 79.12 458 SER A C 1
ATOM 3549 O O . SER A 1 458 ? 23.740 -11.786 -20.599 1.00 79.12 458 SER A O 1
ATOM 3551 N N . GLY A 1 459 ? 21.844 -11.213 -21.633 1.00 80.62 459 GLY A N 1
ATOM 3552 C CA . GLY A 1 459 ? 22.501 -10.418 -22.663 1.00 80.62 459 GLY A CA 1
ATOM 3553 C C . GLY A 1 459 ? 21.711 -10.319 -23.957 1.00 80.62 459 GLY A C 1
ATOM 3554 O O . GLY A 1 459 ? 20.493 -10.493 -23.988 1.00 80.62 459 GLY A O 1
ATOM 3555 N N . LEU A 1 460 ? 22.431 -10.028 -25.033 1.00 84.12 460 LEU A N 1
ATOM 3556 C CA . LEU A 1 460 ? 21.912 -9.913 -26.385 1.00 84.12 460 LEU A CA 1
ATOM 3557 C C . LEU A 1 460 ? 21.807 -11.286 -27.050 1.00 84.12 460 LEU A C 1
ATOM 3559 O O . LEU A 1 460 ? 22.781 -12.034 -27.142 1.00 84.12 460 LEU A O 1
ATOM 3563 N N . TRP A 1 461 ? 20.633 -11.573 -27.594 1.00 91.25 461 TRP A N 1
ATOM 3564 C CA . TRP A 1 461 ? 20.310 -12.765 -28.361 1.00 91.25 461 TRP A CA 1
ATOM 3565 C C . TRP A 1 461 ? 19.813 -12.360 -29.750 1.00 91.25 461 TRP A C 1
ATOM 3567 O O . TRP A 1 461 ? 19.044 -11.414 -29.904 1.00 91.25 461 TRP A O 1
ATOM 3577 N N . LYS A 1 462 ? 20.250 -13.077 -30.788 1.00 92.56 462 LYS A N 1
ATOM 3578 C CA . LYS A 1 462 ? 19.822 -12.835 -32.176 1.00 92.56 462 LYS A CA 1
ATOM 3579 C C . LYS A 1 462 ? 19.427 -14.130 -32.858 1.00 92.56 462 LYS A C 1
ATOM 3581 O O . LYS A 1 462 ? 20.074 -15.156 -32.642 1.00 92.56 462 LYS A O 1
ATOM 3586 N N . GLY A 1 463 ? 18.449 -14.063 -33.750 1.00 92.31 463 GLY A N 1
ATOM 3587 C CA . GLY A 1 463 ? 18.152 -15.182 -34.632 1.00 92.31 463 GLY A CA 1
ATOM 3588 C C . GLY A 1 463 ? 16.971 -14.938 -35.558 1.00 92.31 463 GLY A C 1
ATOM 3589 O O . GLY A 1 463 ? 16.867 -13.861 -36.143 1.00 92.31 463 GLY A O 1
ATOM 3590 N N . THR A 1 464 ? 16.129 -15.951 -35.751 1.00 92.88 464 THR A N 1
ATOM 3591 C CA . THR A 1 464 ? 15.079 -15.961 -36.780 1.00 92.88 464 THR A CA 1
ATOM 3592 C C . THR A 1 464 ? 13.673 -16.171 -36.221 1.00 92.88 464 THR A C 1
ATOM 3594 O O . THR A 1 464 ? 13.436 -17.039 -35.382 1.00 92.88 464 THR A O 1
ATOM 3597 N N . TRP A 1 465 ? 12.740 -15.361 -36.719 1.00 92.06 465 TRP A N 1
ATOM 3598 C CA . TRP A 1 465 ? 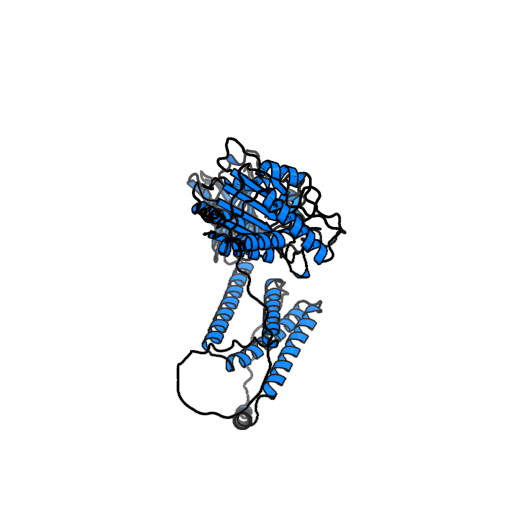11.321 -15.390 -36.392 1.00 92.06 465 TRP A CA 1
ATOM 3599 C C . TRP A 1 465 ? 10.521 -15.696 -37.654 1.00 92.06 465 TRP A C 1
ATOM 3601 O O . TRP A 1 465 ? 10.582 -14.948 -38.637 1.00 92.06 465 TRP A O 1
ATOM 3611 N N . THR A 1 466 ? 9.769 -16.791 -37.648 1.00 92.12 466 THR A N 1
ATOM 3612 C CA . THR A 1 466 ? 8.930 -17.180 -38.787 1.00 92.12 466 THR A CA 1
ATOM 3613 C C . THR A 1 466 ? 7.556 -16.549 -38.634 1.00 92.12 466 THR A C 1
ATOM 3615 O O . THR A 1 466 ? 6.838 -16.873 -37.699 1.00 92.12 466 THR A O 1
ATOM 3618 N N . LYS A 1 467 ? 7.182 -15.639 -39.533 1.00 81.62 467 LYS A N 1
ATOM 3619 C CA . LYS A 1 467 ? 5.862 -14.996 -39.551 1.00 81.62 467 LYS A CA 1
ATOM 3620 C C . LYS A 1 467 ? 4.826 -15.893 -40.233 1.00 81.62 467 LYS A C 1
ATOM 3622 O O . LYS A 1 467 ? 5.183 -16.798 -40.993 1.00 81.62 467 LYS A O 1
ATOM 3627 N N . THR A 1 468 ? 3.548 -15.580 -40.029 1.00 72.75 468 THR A N 1
ATOM 3628 C CA . THR A 1 468 ? 2.426 -16.182 -40.761 1.00 72.75 468 THR A CA 1
ATOM 3629 C C . THR A 1 468 ? 2.697 -16.127 -42.272 1.00 72.75 468 THR A C 1
ATOM 3631 O O . THR A 1 468 ? 3.048 -15.074 -42.808 1.00 72.75 468 THR A O 1
ATOM 3634 N N . GLY A 1 469 ? 2.618 -17.277 -42.954 1.00 74.81 469 GLY A N 1
ATOM 3635 C CA . GLY A 1 469 ? 2.994 -17.418 -44.371 1.00 74.81 469 GLY A CA 1
ATOM 3636 C C . GLY A 1 469 ? 4.453 -17.827 -44.639 1.00 74.81 469 GLY A C 1
ATOM 3637 O O . GLY A 1 469 ? 4.950 -17.592 -45.736 1.00 74.81 469 GLY A O 1
ATOM 3638 N N . ASN A 1 470 ? 5.152 -18.427 -43.663 1.00 77.69 470 ASN A N 1
ATOM 3639 C CA . ASN A 1 470 ? 6.534 -18.935 -43.781 1.00 77.69 470 ASN A CA 1
ATOM 3640 C C . ASN A 1 470 ? 7.612 -17.878 -44.089 1.00 77.69 470 ASN A C 1
ATOM 3642 O O . ASN A 1 470 ? 8.744 -18.215 -44.443 1.00 77.69 470 ASN A O 1
ATOM 3646 N N . ARG A 1 471 ? 7.310 -16.587 -43.915 1.00 83.94 471 ARG A N 1
ATOM 3647 C CA . ARG A 1 471 ? 8.310 -15.530 -44.088 1.00 83.94 471 ARG A CA 1
ATOM 3648 C C . ARG A 1 471 ? 9.225 -15.477 -42.871 1.00 83.94 471 ARG A C 1
ATOM 3650 O O . ARG A 1 471 ? 8.783 -15.129 -41.781 1.00 83.94 471 ARG A O 1
ATOM 3657 N N . VAL A 1 472 ? 10.510 -15.737 -43.065 1.00 87.94 472 VAL A N 1
ATOM 3658 C CA . VAL A 1 472 ? 11.511 -15.625 -41.999 1.00 87.94 472 VAL A CA 1
ATOM 3659 C C . VAL A 1 472 ? 12.003 -14.181 -41.898 1.00 87.94 472 VAL A C 1
ATOM 3661 O O . VAL A 1 472 ? 12.207 -13.500 -42.903 1.00 87.94 472 VAL A O 1
ATOM 3664 N N . SER A 1 473 ? 12.143 -13.658 -40.685 1.00 86.94 473 SER A N 1
ATOM 3665 C CA . SER A 1 473 ? 12.719 -12.337 -40.425 1.00 86.94 473 SER A CA 1
ATOM 3666 C C . SER A 1 473 ? 13.738 -12.426 -39.298 1.00 86.94 473 SER A C 1
ATOM 3668 O O . SER A 1 473 ? 13.573 -13.203 -38.360 1.00 86.94 473 SER A O 1
ATOM 3670 N N . GLU A 1 474 ? 14.811 -11.648 -39.405 1.00 88.31 474 GLU A N 1
ATOM 3671 C CA . GLU A 1 474 ? 15.789 -11.532 -38.325 1.00 88.31 474 GLU A CA 1
ATOM 3672 C C . GLU A 1 474 ? 15.142 -10.853 -37.127 1.00 88.31 474 GLU A C 1
ATOM 3674 O O . GLU A 1 474 ? 14.360 -9.916 -37.294 1.00 88.31 474 GLU A O 1
ATOM 3679 N N . PHE A 1 475 ? 15.483 -11.294 -35.928 1.00 85.12 475 PHE A N 1
ATOM 3680 C CA . PHE A 1 475 ? 15.010 -10.655 -34.713 1.00 85.12 475 PHE A CA 1
ATOM 3681 C C . PHE A 1 475 ? 16.089 -10.633 -33.639 1.00 85.12 475 PHE A C 1
ATOM 3683 O O . PHE A 1 475 ? 17.037 -11.427 -33.656 1.00 85.12 475 PHE A O 1
ATOM 3690 N N . THR A 1 476 ? 15.944 -9.668 -32.737 1.00 84.88 476 THR A N 1
ATOM 3691 C CA . THR A 1 476 ? 16.912 -9.368 -31.684 1.00 84.88 476 THR A CA 1
ATOM 3692 C C . THR A 1 476 ? 16.181 -9.256 -30.361 1.00 84.88 476 THR A C 1
ATOM 3694 O O . THR A 1 476 ? 15.264 -8.446 -30.263 1.00 84.88 476 THR A O 1
ATOM 3697 N N . PHE A 1 477 ? 16.601 -10.044 -29.371 1.00 86.94 477 PHE A N 1
ATOM 3698 C CA . PHE A 1 477 ? 16.089 -10.046 -28.003 1.00 86.94 477 PHE A CA 1
ATOM 3699 C C . PHE A 1 477 ? 17.194 -9.690 -27.018 1.00 86.94 477 PHE A C 1
ATOM 3701 O O . PHE A 1 477 ? 18.328 -10.148 -27.133 1.00 86.94 477 PHE A O 1
ATOM 3708 N N . TYR A 1 478 ? 16.828 -8.947 -25.992 1.00 84.38 478 TYR A N 1
ATOM 3709 C CA . TYR A 1 478 ? 17.643 -8.705 -24.819 1.00 84.38 478 TYR A CA 1
ATOM 3710 C C . TYR A 1 478 ? 17.009 -9.466 -23.677 1.00 84.38 478 TYR A C 1
ATOM 3712 O O . TYR A 1 478 ? 15.910 -9.127 -23.245 1.00 84.38 478 TYR A O 1
ATOM 3720 N N . ILE A 1 479 ? 17.676 -10.531 -23.244 1.00 85.62 479 ILE A N 1
ATOM 3721 C CA . ILE A 1 479 ? 17.166 -11.445 -22.228 1.00 85.62 479 ILE A CA 1
ATOM 3722 C C . ILE A 1 479 ? 17.902 -11.158 -20.927 1.00 85.62 479 ILE A C 1
ATOM 3724 O O . ILE A 1 479 ? 19.130 -11.138 -20.890 1.00 85.62 479 ILE A O 1
ATOM 3728 N N . SER A 1 480 ? 17.148 -10.952 -19.856 1.00 76.81 480 SER A N 1
ATOM 3729 C CA . SER A 1 480 ? 17.655 -10.834 -18.497 1.00 76.81 480 SER A CA 1
ATOM 3730 C C . SER A 1 480 ? 16.992 -11.894 -17.631 1.00 76.81 480 SER A C 1
ATOM 3732 O O . SER A 1 480 ? 15.765 -11.992 -17.571 1.00 76.81 480 SER A O 1
ATOM 3734 N N . TYR A 1 481 ? 17.823 -12.682 -16.960 1.00 69.19 481 TYR A N 1
ATOM 3735 C CA . TYR A 1 481 ? 17.409 -13.582 -15.898 1.00 69.19 481 TYR A CA 1
ATOM 3736 C C . TYR A 1 481 ? 17.546 -12.852 -14.559 1.00 69.19 481 TYR A C 1
ATOM 3738 O O . TYR A 1 481 ? 18.596 -12.277 -14.263 1.00 69.19 481 TYR A O 1
ATOM 3746 N N . LYS A 1 482 ? 16.487 -12.863 -13.755 1.00 58.56 482 LYS A N 1
ATOM 3747 C CA . LYS A 1 482 ? 16.516 -12.464 -12.344 1.00 58.56 482 LYS A CA 1
ATOM 3748 C C . LYS A 1 482 ? 16.297 -13.725 -11.502 1.00 58.56 482 LYS A C 1
ATOM 3750 O O . LYS A 1 482 ? 15.756 -14.702 -12.012 1.00 58.56 482 LYS A O 1
ATOM 3755 N N . GLY A 1 483 ? 16.741 -13.716 -10.242 1.00 52.19 483 GLY A N 1
ATOM 3756 C CA . GLY A 1 483 ? 16.484 -14.819 -9.302 1.00 52.19 483 GLY A CA 1
ATOM 3757 C C . GLY A 1 483 ? 15.014 -15.276 -9.299 1.00 52.19 483 GLY A C 1
ATOM 3758 O O . GLY A 1 483 ? 14.139 -14.567 -9.796 1.00 52.19 483 GLY A O 1
ATOM 3759 N N . ASP A 1 484 ? 14.754 -16.472 -8.767 1.00 53.25 484 ASP A N 1
ATOM 3760 C CA . ASP A 1 484 ? 13.429 -17.124 -8.745 1.00 53.25 484 ASP A CA 1
ATOM 3761 C C . ASP A 1 484 ? 12.888 -17.559 -10.126 1.00 53.25 484 ASP A C 1
ATOM 3763 O O . ASP A 1 484 ? 11.686 -17.513 -10.388 1.00 53.25 484 ASP A O 1
ATOM 3767 N N . ASN A 1 485 ? 13.767 -18.009 -11.032 1.00 55.50 485 ASN A N 1
ATOM 3768 C CA . ASN A 1 485 ? 13.430 -18.488 -12.383 1.00 55.50 485 ASN A CA 1
ATOM 3769 C C . ASN A 1 485 ? 12.761 -17.452 -13.302 1.00 55.50 485 ASN A C 1
ATOM 3771 O O . ASN A 1 485 ? 12.240 -17.827 -14.354 1.00 55.50 485 ASN A O 1
ATOM 3775 N N . MET A 1 486 ? 12.768 -16.163 -12.950 1.00 60.69 486 MET A N 1
ATOM 3776 C CA . MET A 1 486 ? 12.089 -15.126 -13.724 1.00 60.69 486 MET A CA 1
ATOM 3777 C C . MET A 1 486 ? 12.957 -14.634 -14.887 1.00 60.69 486 MET A C 1
ATOM 3779 O O . MET A 1 486 ? 14.068 -14.136 -14.705 1.00 60.69 486 MET A O 1
ATOM 3783 N N . VAL A 1 487 ? 12.399 -14.679 -16.096 1.00 72.31 487 VAL A N 1
ATOM 3784 C CA . VAL A 1 487 ? 13.033 -14.184 -17.320 1.00 72.31 487 VAL A CA 1
ATOM 3785 C C . VAL A 1 487 ? 12.249 -12.998 -17.861 1.00 72.31 487 VAL A C 1
ATOM 3787 O O . VAL A 1 487 ? 11.031 -13.063 -18.031 1.00 72.31 487 VAL A O 1
ATOM 3790 N N . ARG A 1 488 ? 12.953 -11.904 -18.153 1.00 78.19 488 ARG A N 1
ATOM 3791 C CA . ARG A 1 488 ? 12.430 -10.776 -18.927 1.00 78.19 488 ARG A CA 1
ATOM 3792 C C . ARG A 1 488 ? 13.151 -10.737 -20.263 1.00 78.19 488 ARG A C 1
ATOM 3794 O O . ARG A 1 488 ? 14.375 -10.844 -20.304 1.00 78.19 488 ARG A O 1
ATOM 3801 N N . ALA A 1 489 ? 12.400 -10.577 -21.341 1.00 81.19 489 ALA A N 1
ATOM 3802 C CA . ALA A 1 489 ? 12.960 -10.358 -22.661 1.00 81.19 489 ALA A CA 1
ATOM 3803 C C . ALA A 1 489 ? 12.321 -9.123 -23.284 1.00 81.19 489 ALA A C 1
ATOM 3805 O O . ALA A 1 489 ? 11.130 -8.894 -23.118 1.00 81.19 489 ALA A O 1
ATOM 3806 N N . VAL A 1 490 ? 13.093 -8.323 -24.003 1.00 80.81 490 VAL A N 1
ATOM 3807 C CA . VAL A 1 490 ? 12.546 -7.253 -24.840 1.00 80.81 490 VAL A CA 1
ATOM 3808 C C . VAL A 1 490 ? 13.241 -7.280 -26.181 1.00 80.81 490 VAL A C 1
ATOM 3810 O O . VAL A 1 490 ? 14.445 -7.531 -26.257 1.00 80.81 490 VAL A O 1
ATOM 3813 N N . GLY A 1 491 ? 12.499 -7.053 -27.253 1.00 79.88 491 GLY A N 1
ATOM 3814 C CA . GLY A 1 491 ? 13.110 -7.070 -28.564 1.00 79.88 491 GLY A CA 1
ATOM 3815 C C . GLY A 1 491 ? 12.146 -6.848 -29.704 1.00 79.88 491 GLY A C 1
ATOM 3816 O O . GLY A 1 491 ? 10.949 -6.663 -29.517 1.00 79.88 491 GLY A O 1
ATOM 3817 N N . THR A 1 492 ? 12.692 -6.862 -30.912 1.00 80.25 492 THR A N 1
ATOM 3818 C CA . THR A 1 492 ? 11.933 -6.594 -32.130 1.00 80.25 492 THR A CA 1
ATOM 3819 C C . THR A 1 492 ? 12.334 -7.539 -33.246 1.00 80.25 492 THR A C 1
ATOM 3821 O O . THR A 1 492 ? 13.473 -8.021 -33.320 1.00 80.25 492 THR A O 1
ATOM 3824 N N . VAL A 1 493 ? 11.390 -7.779 -34.147 1.00 78.44 493 VAL A N 1
ATOM 3825 C CA . VAL A 1 493 ? 11.627 -8.458 -35.414 1.00 78.44 493 VAL A CA 1
ATOM 3826 C C . VAL A 1 493 ? 11.850 -7.401 -36.486 1.00 78.44 493 VAL A C 1
ATOM 3828 O O . VAL A 1 493 ? 11.125 -6.418 -36.584 1.00 78.44 493 VAL A O 1
ATOM 3831 N N . LYS A 1 494 ? 12.830 -7.608 -37.361 1.00 76.06 494 LYS A N 1
ATOM 3832 C CA . LYS A 1 494 ? 13.123 -6.705 -38.475 1.00 76.06 494 LYS A CA 1
ATOM 3833 C C . LYS A 1 494 ? 11.861 -6.431 -39.304 1.00 76.06 494 LYS A C 1
ATOM 3835 O O . LYS A 1 494 ? 11.194 -7.347 -39.806 1.00 76.06 494 LYS A O 1
ATOM 3840 N N . GLY A 1 495 ? 11.539 -5.145 -39.438 1.00 68.50 495 GLY A N 1
ATOM 3841 C CA . GLY A 1 495 ? 10.336 -4.660 -40.113 1.00 68.50 495 GLY A CA 1
ATOM 3842 C C . GLY A 1 495 ? 9.052 -4.748 -39.281 1.00 68.50 495 GLY A C 1
ATOM 3843 O O . GLY A 1 495 ? 7.974 -4.570 -39.844 1.00 68.50 495 GLY A O 1
ATOM 3844 N N . TRP A 1 496 ? 9.131 -5.062 -37.987 1.00 74.44 496 TRP A N 1
ATOM 3845 C CA . TRP A 1 496 ? 8.064 -4.736 -37.047 1.00 74.44 496 TRP A CA 1
ATOM 3846 C C . TRP A 1 496 ? 8.080 -3.259 -36.705 1.00 74.44 496 TRP A C 1
ATOM 3848 O O . TRP A 1 496 ? 9.076 -2.555 -36.849 1.00 74.44 496 TRP A O 1
ATOM 3858 N N . SER A 1 497 ? 6.905 -2.809 -36.298 1.00 72.62 497 SER A N 1
ATOM 3859 C CA . SER A 1 497 ? 6.586 -1.415 -36.061 1.00 72.62 497 SER A CA 1
ATOM 3860 C C . SER A 1 497 ? 6.669 -1.051 -34.572 1.00 72.62 497 SER A C 1
ATOM 3862 O O . SER A 1 497 ? 6.337 0.083 -34.226 1.00 72.62 497 SER A O 1
ATOM 3864 N N . ALA A 1 498 ? 7.048 -2.027 -33.734 1.00 72.44 498 ALA A N 1
ATOM 3865 C CA . ALA A 1 498 ? 7.206 -1.959 -32.287 1.00 72.44 498 ALA A CA 1
ATOM 3866 C C . ALA A 1 498 ? 8.196 -3.027 -31.781 1.00 72.44 498 ALA A C 1
ATOM 3868 O O . ALA A 1 498 ? 8.565 -3.966 -32.499 1.00 72.44 498 ALA A O 1
ATOM 3869 N N . TRP A 1 499 ? 8.629 -2.859 -30.538 1.00 81.25 499 TRP A N 1
ATOM 3870 C CA . TRP A 1 499 ? 9.355 -3.838 -29.739 1.00 81.25 499 TRP A CA 1
ATOM 3871 C C . TRP A 1 499 ? 8.378 -4.446 -28.740 1.00 81.25 499 TRP A C 1
ATOM 3873 O O . TRP A 1 499 ? 7.603 -3.719 -28.133 1.00 81.25 499 TRP A O 1
ATOM 3883 N N . GLU A 1 500 ? 8.415 -5.754 -28.539 1.00 81.50 500 GLU A N 1
ATOM 3884 C CA . GLU A 1 500 ? 7.574 -6.426 -27.548 1.00 81.50 500 GLU A CA 1
ATOM 3885 C C . GLU A 1 500 ? 8.363 -6.692 -26.269 1.00 81.50 500 GLU A C 1
ATOM 3887 O O . GLU A 1 500 ? 9.556 -7.013 -26.307 1.00 81.50 500 GLU A O 1
ATOM 3892 N N . ILE A 1 501 ? 7.687 -6.540 -25.131 1.00 80.62 501 ILE A N 1
ATOM 3893 C CA . ILE A 1 501 ? 8.193 -6.896 -23.810 1.00 80.62 501 ILE A CA 1
ATOM 3894 C C . ILE A 1 501 ? 7.565 -8.221 -23.417 1.00 80.62 501 ILE A C 1
ATOM 3896 O O . ILE A 1 501 ? 6.344 -8.355 -23.399 1.00 80.62 501 ILE A O 1
ATOM 3900 N N . TYR A 1 502 ? 8.403 -9.157 -23.000 1.00 84.94 502 TYR A N 1
ATOM 3901 C CA . TYR A 1 502 ? 8.009 -10.461 -22.513 1.00 84.94 502 TYR A CA 1
ATOM 3902 C C . TYR A 1 502 ? 8.462 -10.687 -21.074 1.00 84.94 502 TYR A C 1
ATOM 3904 O O . TYR A 1 502 ? 9.556 -10.282 -20.663 1.00 84.94 502 TYR A O 1
ATOM 3912 N N . LYS A 1 503 ? 7.640 -11.413 -20.321 1.00 84.25 503 LYS A N 1
ATOM 3913 C CA . LYS A 1 503 ? 7.956 -11.934 -18.990 1.00 84.25 503 LYS A CA 1
ATOM 3914 C C . LYS A 1 503 ? 7.592 -13.408 -18.934 1.00 84.25 503 LYS A C 1
ATOM 3916 O O . LYS A 1 503 ? 6.561 -13.811 -19.460 1.00 84.25 503 LYS A O 1
ATOM 3921 N N . GLY A 1 504 ? 8.392 -14.206 -18.247 1.00 84.94 504 GLY A N 1
ATOM 3922 C CA . GLY A 1 504 ? 8.001 -15.572 -17.946 1.00 84.94 504 GLY A CA 1
ATOM 3923 C C . GLY A 1 504 ? 9.026 -16.313 -17.113 1.00 84.94 504 GLY A C 1
ATOM 3924 O O . GLY A 1 504 ? 9.766 -15.686 -16.352 1.00 84.94 504 GLY A O 1
ATOM 3925 N N . THR A 1 505 ? 9.026 -17.637 -17.211 1.00 78.94 505 THR A N 1
ATOM 3926 C CA . THR A 1 505 ? 9.777 -18.508 -16.306 1.00 78.94 505 THR A CA 1
ATOM 3927 C C . THR A 1 505 ? 10.609 -19.544 -17.052 1.00 78.94 505 THR A C 1
ATOM 3929 O O . THR A 1 505 ? 10.217 -20.044 -18.110 1.00 78.94 505 THR A O 1
ATOM 3932 N N . LEU A 1 506 ? 11.775 -19.865 -16.486 1.00 77.12 506 LEU A N 1
ATOM 3933 C CA . LEU A 1 506 ? 12.618 -20.978 -16.919 1.00 77.12 506 LEU A CA 1
ATOM 3934 C C . LEU A 1 506 ? 12.405 -22.173 -15.980 1.00 77.12 506 LEU A C 1
ATOM 3936 O O . LEU A 1 506 ? 12.752 -22.113 -14.804 1.00 77.12 506 LEU A O 1
ATOM 3940 N N . ALA A 1 507 ? 11.847 -23.265 -16.498 1.00 74.19 507 ALA A N 1
ATOM 3941 C CA . ALA A 1 507 ? 11.658 -24.517 -15.770 1.00 74.19 507 ALA A CA 1
ATOM 3942 C C . ALA A 1 507 ? 12.466 -25.633 -16.447 1.00 74.19 507 ALA A C 1
ATOM 3944 O O . ALA A 1 507 ? 12.139 -26.087 -17.547 1.00 74.19 507 ALA A O 1
ATOM 3945 N N . GLY A 1 508 ? 13.549 -26.069 -15.799 1.00 76.62 508 GLY A N 1
ATOM 3946 C CA . GLY A 1 508 ? 14.517 -26.977 -16.417 1.00 76.62 508 GLY A CA 1
ATOM 3947 C C . GLY A 1 508 ? 15.160 -26.327 -17.645 1.00 76.62 508 GLY A C 1
ATOM 3948 O O . GLY A 1 508 ? 15.778 -25.273 -17.530 1.00 76.62 508 GLY A O 1
ATOM 3949 N N . ASP A 1 509 ? 14.979 -26.940 -18.816 1.00 83.12 509 ASP A N 1
ATOM 3950 C CA . ASP A 1 509 ? 15.458 -26.407 -20.098 1.00 83.12 509 ASP A CA 1
ATOM 3951 C C . ASP A 1 509 ? 14.323 -25.757 -20.922 1.00 83.12 509 ASP A C 1
ATOM 3953 O O . ASP A 1 509 ? 14.515 -25.439 -22.092 1.00 83.12 509 ASP A O 1
ATOM 3957 N N . THR A 1 510 ? 13.128 -25.566 -20.347 1.00 84.12 510 THR A N 1
ATOM 3958 C CA . THR A 1 510 ? 11.979 -24.950 -21.035 1.00 84.12 510 THR A CA 1
ATOM 3959 C C . THR A 1 510 ? 11.752 -23.529 -20.540 1.00 84.12 510 THR A C 1
ATOM 3961 O O . THR A 1 510 ? 11.561 -23.297 -19.349 1.00 84.12 510 THR A O 1
ATOM 3964 N N . LEU A 1 511 ? 11.749 -22.580 -21.469 1.00 88.12 511 LEU A N 1
ATOM 3965 C CA . LEU A 1 511 ? 11.496 -21.167 -21.254 1.00 88.12 511 LEU A CA 1
ATOM 3966 C C . LEU A 1 511 ? 10.146 -20.795 -21.868 1.00 88.12 511 LEU A C 1
ATOM 3968 O O . LEU A 1 511 ? 9.980 -20.838 -23.088 1.00 88.12 511 LEU A O 1
ATOM 3972 N N . GLN A 1 512 ? 9.202 -20.395 -21.023 1.00 89.25 512 GLN A N 1
ATOM 3973 C CA . GLN A 1 512 ? 7.929 -19.832 -21.459 1.00 89.25 512 GLN A CA 1
ATOM 3974 C C . GLN A 1 512 ? 7.954 -18.324 -21.233 1.00 89.25 512 GLN A C 1
ATOM 3976 O O . GLN A 1 512 ? 8.301 -17.877 -20.144 1.00 89.25 512 GLN A O 1
ATOM 3981 N N . LEU A 1 513 ? 7.600 -17.545 -22.251 1.00 89.12 513 LEU A N 1
ATOM 3982 C CA . LEU A 1 513 ? 7.581 -16.085 -22.212 1.00 89.12 513 LEU A CA 1
ATOM 3983 C C . LEU A 1 513 ? 6.232 -15.575 -22.715 1.00 89.12 513 LEU A C 1
ATOM 3985 O O . LEU A 1 513 ? 5.801 -15.928 -23.806 1.00 89.12 513 LEU A O 1
ATOM 3989 N N . THR A 1 514 ? 5.595 -14.708 -21.942 1.00 88.06 514 THR A N 1
ATOM 3990 C CA . THR A 1 514 ? 4.322 -14.074 -22.285 1.00 88.06 514 THR A CA 1
ATOM 3991 C C . THR A 1 514 ? 4.564 -12.610 -22.600 1.00 88.06 514 THR A C 1
ATOM 3993 O O . THR A 1 514 ? 5.191 -11.911 -21.800 1.00 88.06 514 THR A O 1
ATOM 3996 N N . GLY A 1 515 ? 4.077 -12.142 -23.747 1.00 84.81 515 GLY A N 1
ATOM 3997 C CA . GLY A 1 515 ? 4.080 -10.731 -24.099 1.00 84.81 515 GLY A CA 1
ATOM 3998 C C . GLY A 1 515 ? 3.194 -9.951 -23.131 1.00 84.81 515 GLY A C 1
ATOM 3999 O O . GLY A 1 515 ? 2.039 -10.306 -22.910 1.00 84.81 515 GLY A O 1
ATOM 4000 N N . ILE A 1 516 ? 3.747 -8.907 -22.522 1.00 81.25 516 ILE A N 1
ATOM 4001 C CA . ILE A 1 516 ? 3.077 -8.070 -21.514 1.00 81.25 516 ILE A CA 1
ATOM 4002 C C . ILE A 1 516 ? 2.941 -6.610 -21.952 1.00 81.25 516 ILE A C 1
ATOM 4004 O O . ILE A 1 516 ? 2.315 -5.814 -21.257 1.00 81.25 516 ILE A O 1
ATOM 4008 N N . GLY A 1 517 ? 3.524 -6.239 -23.091 1.00 75.69 517 GLY A N 1
ATOM 4009 C CA . GLY A 1 517 ? 3.411 -4.891 -23.625 1.00 75.69 517 GLY A CA 1
ATOM 4010 C C . GLY A 1 517 ? 4.305 -4.655 -24.831 1.00 75.69 517 GLY A C 1
ATOM 4011 O O . GLY A 1 517 ? 5.045 -5.538 -25.262 1.00 75.69 517 GLY A O 1
ATOM 4012 N N . VAL A 1 518 ? 4.243 -3.430 -25.347 1.00 77.50 518 VAL A N 1
ATOM 4013 C CA . VAL A 1 518 ? 5.076 -2.958 -26.454 1.00 77.50 518 VAL A CA 1
ATOM 4014 C C . VAL A 1 518 ? 5.817 -1.681 -26.067 1.00 77.50 518 VAL A C 1
ATOM 4016 O O . VAL A 1 518 ? 5.284 -0.851 -25.335 1.00 77.50 518 VAL A O 1
ATOM 4019 N N . VAL A 1 519 ? 7.028 -1.508 -26.587 1.00 65.44 519 VAL A N 1
ATOM 4020 C CA . VAL A 1 519 ? 7.822 -0.273 -26.539 1.00 65.44 519 VAL A CA 1
ATOM 4021 C C . VAL A 1 519 ? 8.228 0.134 -27.956 1.00 65.44 519 VAL A C 1
ATOM 4023 O O . VAL A 1 519 ? 8.178 -0.678 -28.877 1.00 65.44 519 VAL A O 1
ATOM 4026 N N . GLN A 1 520 ? 8.565 1.408 -28.167 1.00 66.12 520 GLN A N 1
ATOM 4027 C CA . GLN A 1 520 ? 8.980 1.939 -29.476 1.00 66.12 520 GLN A CA 1
ATOM 4028 C C . GLN A 1 520 ? 7.966 1.667 -30.613 1.00 66.12 520 GLN A C 1
ATOM 4030 O O . GLN A 1 520 ? 8.317 1.226 -31.708 1.00 66.12 520 GLN A O 1
ATOM 4035 N N . ASN A 1 521 ? 6.680 1.900 -30.344 1.00 72.38 521 ASN A N 1
ATOM 4036 C CA . ASN A 1 521 ? 5.569 1.621 -31.249 1.00 72.38 521 ASN A CA 1
ATOM 4037 C C . ASN A 1 521 ? 5.244 2.795 -32.189 1.00 72.38 521 ASN A C 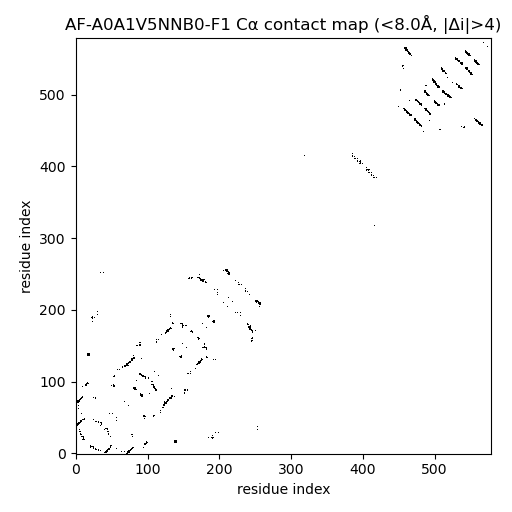1
ATOM 4039 O O . ASN A 1 521 ? 5.229 3.958 -31.806 1.00 72.38 521 ASN A O 1
ATOM 4043 N N . THR A 1 522 ? 4.874 2.478 -33.427 1.00 71.94 522 THR A N 1
ATOM 4044 C CA . THR A 1 522 ? 4.432 3.464 -34.444 1.00 71.94 522 THR A CA 1
ATOM 4045 C C . THR A 1 522 ? 2.909 3.496 -34.642 1.00 71.94 522 THR A C 1
ATOM 4047 O O . THR A 1 522 ? 2.400 4.181 -35.527 1.00 71.94 522 THR A O 1
ATOM 4050 N N . ARG A 1 523 ? 2.165 2.735 -33.829 1.00 73.81 523 ARG A N 1
ATOM 4051 C CA . ARG A 1 523 ? 0.694 2.597 -33.853 1.00 73.81 523 ARG A CA 1
ATOM 4052 C C . ARG A 1 523 ? 0.157 2.533 -32.415 1.00 73.81 523 ARG A C 1
ATOM 4054 O O . ARG A 1 523 ? 0.955 2.257 -31.519 1.00 73.81 523 ARG A O 1
ATOM 4061 N N . PRO A 1 524 ? -1.143 2.760 -32.158 1.00 73.38 524 PRO A N 1
ATOM 4062 C CA . PRO A 1 524 ? -1.725 2.637 -30.818 1.00 73.38 524 PRO A CA 1
ATOM 4063 C C . PRO A 1 524 ? -1.536 1.242 -30.202 1.00 73.38 524 PRO A C 1
ATOM 4065 O O . PRO A 1 524 ? -1.636 0.244 -30.910 1.00 73.38 524 PRO A O 1
ATOM 4068 N N . VAL A 1 525 ? -1.314 1.172 -28.883 1.00 62.62 525 VAL A N 1
ATOM 4069 C CA . VAL A 1 525 ? -1.068 -0.087 -28.141 1.00 62.62 525 VAL A CA 1
ATOM 4070 C C . VAL A 1 525 ? -2.213 -1.094 -28.310 1.00 62.62 525 VAL A C 1
ATOM 4072 O O . VAL A 1 525 ? -1.963 -2.282 -28.457 1.00 62.62 525 VAL A O 1
ATOM 4075 N N . SER A 1 526 ? -3.458 -0.617 -28.392 1.00 70.94 526 SER A N 1
ATOM 4076 C CA . SER A 1 526 ? -4.654 -1.450 -28.594 1.00 70.94 526 SER A CA 1
ATOM 4077 C C . SER A 1 526 ? -4.709 -2.185 -29.938 1.00 70.94 526 SER A C 1
ATOM 4079 O O . SER A 1 526 ? -5.584 -3.022 -30.127 1.00 70.94 526 SER A O 1
ATOM 4081 N N . GLN A 1 527 ? -3.819 -1.859 -30.879 1.00 75.94 527 GLN A N 1
ATOM 4082 C CA . GLN A 1 527 ? -3.739 -2.504 -32.192 1.00 75.94 527 GLN A CA 1
ATOM 4083 C C . GLN A 1 527 ? -2.678 -3.610 -32.259 1.00 75.94 527 GLN A C 1
ATOM 4085 O O . GLN A 1 527 ? -2.501 -4.199 -33.324 1.00 75.94 527 GLN A O 1
ATOM 4090 N N . TYR A 1 528 ? -1.946 -3.863 -31.169 1.00 77.62 528 TYR A N 1
ATOM 4091 C CA . TYR A 1 528 ? -0.959 -4.937 -31.105 1.00 77.62 528 TYR A CA 1
ATOM 4092 C C . TYR A 1 528 ? -1.552 -6.156 -30.412 1.00 77.62 528 TYR A C 1
ATOM 4094 O O . TYR A 1 528 ? -2.148 -6.049 -29.341 1.00 77.62 528 TYR A O 1
ATOM 4102 N N . VAL A 1 529 ? -1.346 -7.316 -31.025 1.00 83.62 529 VAL A N 1
ATOM 4103 C CA . VAL A 1 529 ? -1.628 -8.616 -30.423 1.00 83.62 529 VAL A CA 1
ATOM 4104 C C . VAL A 1 529 ? -0.299 -9.140 -29.905 1.00 83.62 529 VAL A C 1
ATOM 4106 O O . VAL A 1 529 ? 0.649 -9.243 -30.672 1.00 83.62 529 VAL A O 1
ATOM 4109 N N . LEU A 1 530 ? -0.220 -9.385 -28.598 1.00 86.12 530 LEU A N 1
ATOM 4110 C CA . LEU A 1 530 ? 1.020 -9.789 -27.940 1.00 86.12 530 LEU A CA 1
ATOM 4111 C C . LEU A 1 530 ? 1.277 -11.283 -28.131 1.00 86.12 530 LEU A C 1
ATOM 4113 O O . LEU A 1 530 ? 0.370 -12.102 -27.947 1.00 86.12 530 LEU A O 1
ATOM 4117 N N . ASP A 1 531 ? 2.528 -11.626 -28.422 1.00 88.31 531 ASP A N 1
ATOM 4118 C CA . ASP A 1 531 ? 2.928 -13.009 -28.646 1.00 88.31 531 ASP A CA 1
ATOM 4119 C C . ASP A 1 531 ? 3.234 -13.756 -27.339 1.00 88.31 531 ASP A C 1
ATOM 4121 O O . ASP A 1 531 ? 3.674 -13.199 -26.330 1.00 88.31 531 ASP A O 1
ATOM 4125 N N . GLN A 1 532 ? 3.056 -15.072 -27.368 1.00 91.06 532 GLN A N 1
ATOM 4126 C CA . GLN A 1 532 ? 3.572 -16.007 -26.373 1.00 91.06 532 GLN A CA 1
ATOM 4127 C C . GLN A 1 532 ? 4.641 -16.879 -27.016 1.00 91.06 532 GLN A C 1
ATOM 4129 O O . GLN A 1 532 ? 4.436 -17.398 -28.110 1.00 91.06 532 GLN A O 1
ATOM 4134 N N . LEU A 1 533 ? 5.773 -17.073 -26.341 1.00 92.88 533 LEU A N 1
ATOM 4135 C CA . LEU A 1 533 ? 6.870 -17.910 -26.812 1.00 92.88 533 LEU A CA 1
ATOM 4136 C C . LEU A 1 533 ? 7.071 -19.114 -25.898 1.00 92.88 533 LEU A C 1
ATOM 4138 O O . LEU A 1 533 ? 7.076 -19.004 -24.672 1.00 92.88 533 LEU A O 1
ATOM 4142 N N . PHE A 1 534 ? 7.349 -20.245 -26.533 1.00 93.31 534 PHE A N 1
ATOM 4143 C CA . PHE A 1 534 ? 7.692 -21.508 -25.898 1.00 93.31 534 PHE A CA 1
ATOM 4144 C C . PHE A 1 534 ? 9.008 -21.975 -26.496 1.00 93.31 534 PHE A C 1
ATOM 4146 O O . PHE A 1 534 ? 9.063 -22.357 -27.666 1.00 93.31 534 PHE A O 1
ATOM 4153 N N . LEU A 1 535 ? 10.078 -21.889 -25.712 1.00 93.38 535 LEU A N 1
ATOM 4154 C CA . LEU A 1 535 ? 11.450 -22.088 -26.160 1.00 93.38 535 LEU A CA 1
ATOM 4155 C C . LEU A 1 535 ? 12.137 -23.168 -25.324 1.00 93.38 535 LEU A C 1
ATOM 4157 O O . LEU A 1 535 ? 11.914 -23.282 -24.125 1.00 93.38 535 LEU A O 1
ATOM 4161 N N . SER A 1 536 ? 13.026 -23.928 -25.945 1.00 91.69 536 SER A N 1
ATOM 4162 C CA . SER A 1 536 ? 13.900 -24.897 -25.291 1.00 91.69 536 SER A CA 1
ATOM 4163 C C . SER A 1 536 ? 15.343 -24.410 -25.339 1.00 91.69 536 SER A C 1
ATOM 4165 O O . SER A 1 536 ? 15.854 -24.076 -26.413 1.00 91.69 536 SER A O 1
ATOM 4167 N N . LEU A 1 537 ? 15.987 -24.364 -24.176 1.00 89.12 537 LEU A N 1
ATOM 4168 C CA . LEU A 1 537 ? 17.376 -23.976 -23.980 1.00 89.12 537 LEU A CA 1
ATOM 4169 C C . LEU A 1 537 ? 18.291 -25.161 -24.287 1.00 89.12 537 LEU A C 1
ATOM 4171 O O . LEU A 1 537 ? 18.151 -26.250 -23.740 1.00 89.12 537 LEU A O 1
ATOM 4175 N N . SER A 1 538 ? 19.260 -24.946 -25.167 1.00 86.44 538 SER A N 1
ATOM 4176 C CA . SER A 1 538 ? 20.295 -25.934 -25.456 1.00 86.44 538 SER A CA 1
ATOM 4177 C C . SER A 1 538 ? 21.157 -26.209 -24.222 1.00 86.44 538 SER A C 1
ATOM 4179 O O . SER A 1 538 ? 21.451 -25.288 -23.462 1.00 86.44 538 SER A O 1
ATOM 4181 N N . SER A 1 539 ? 21.696 -27.422 -24.106 1.00 74.88 539 SER A N 1
ATOM 4182 C CA . SER A 1 539 ? 22.566 -27.847 -22.998 1.00 74.88 539 SER A CA 1
ATOM 4183 C C . SER A 1 539 ? 23.806 -26.972 -22.759 1.00 74.88 539 SER A C 1
ATOM 4185 O O . SER A 1 539 ? 24.322 -26.944 -21.647 1.00 74.88 539 SER A O 1
ATOM 4187 N N . ASN A 1 540 ? 24.284 -26.243 -23.774 1.00 76.38 540 ASN A N 1
ATOM 4188 C CA . ASN A 1 540 ? 25.412 -25.310 -23.657 1.00 76.38 540 ASN A CA 1
ATOM 4189 C C . ASN A 1 540 ? 25.008 -23.883 -23.234 1.00 76.38 540 ASN A C 1
ATOM 4191 O O . ASN A 1 540 ? 25.866 -23.001 -23.190 1.00 76.38 540 ASN A O 1
ATOM 4195 N N . GLY A 1 541 ? 23.715 -23.639 -22.998 1.00 76.81 541 GLY A N 1
ATOM 4196 C CA . GLY A 1 541 ? 23.189 -22.359 -22.531 1.00 76.81 541 GLY A CA 1
ATOM 4197 C C . GLY A 1 541 ? 23.197 -21.211 -23.545 1.00 76.81 541 GLY A C 1
ATOM 4198 O O . GLY A 1 541 ? 22.995 -20.055 -23.169 1.00 76.81 541 GLY A O 1
ATOM 4199 N N . LYS A 1 542 ? 23.481 -21.486 -24.827 1.00 83.69 542 LYS A N 1
ATOM 4200 C CA . LYS A 1 542 ? 23.730 -20.451 -25.851 1.00 83.69 542 LYS A CA 1
ATOM 4201 C C . LYS A 1 542 ? 22.737 -20.440 -27.007 1.00 83.69 542 LYS A C 1
ATOM 4203 O O . LYS A 1 542 ? 22.859 -19.582 -27.882 1.00 83.69 542 LYS A O 1
ATOM 4208 N N . SER A 1 543 ? 21.766 -21.349 -27.043 1.00 89.94 543 SER A N 1
ATOM 4209 C CA . SER A 1 543 ? 20.706 -21.350 -28.052 1.00 89.94 543 SER A CA 1
ATOM 4210 C C . SER A 1 543 ? 19.335 -21.629 -27.445 1.00 89.94 543 SER A C 1
ATOM 4212 O O . SER A 1 543 ? 19.208 -22.457 -26.549 1.00 89.94 543 SER A O 1
ATOM 4214 N N . LEU A 1 544 ? 18.319 -20.932 -27.949 1.00 92.88 544 LEU A N 1
ATOM 4215 C CA . LEU A 1 544 ? 16.912 -21.164 -27.636 1.00 92.88 544 LEU A CA 1
ATOM 4216 C C . LEU A 1 544 ? 16.176 -21.473 -28.939 1.00 92.88 544 LEU A C 1
ATOM 4218 O O . LEU A 1 544 ? 16.327 -20.745 -29.919 1.00 92.88 544 LEU A O 1
ATOM 4222 N N . THR A 1 545 ? 15.377 -22.534 -28.962 1.00 94.75 545 THR A N 1
ATOM 4223 C CA . THR A 1 545 ? 14.592 -22.929 -30.145 1.00 94.75 545 THR A CA 1
ATOM 4224 C C . THR A 1 545 ? 13.174 -23.282 -29.749 1.00 94.75 545 THR A C 1
ATOM 4226 O O . THR A 1 545 ? 12.967 -23.865 -28.693 1.00 94.75 545 THR A O 1
ATOM 4229 N N . GLY A 1 546 ? 12.193 -22.939 -30.572 1.00 95.12 546 GLY A N 1
ATOM 4230 C CA . GLY A 1 546 ? 10.806 -23.261 -30.276 1.00 95.12 546 GLY A CA 1
ATOM 4231 C C . GLY A 1 546 ? 9.840 -22.530 -31.186 1.00 95.12 546 GLY A C 1
ATOM 4232 O O . GLY A 1 546 ? 10.086 -22.415 -32.389 1.00 95.12 546 GLY A O 1
ATOM 4233 N N . TYR A 1 547 ? 8.737 -22.051 -30.628 1.00 93.94 547 TYR A N 1
ATOM 4234 C CA . TYR A 1 547 ? 7.687 -21.393 -31.395 1.00 93.94 547 TYR A CA 1
ATOM 4235 C C . TYR A 1 547 ? 7.066 -20.225 -30.636 1.00 93.94 547 TYR A C 1
ATOM 4237 O O . TYR A 1 547 ? 7.175 -20.130 -29.414 1.00 93.94 547 TYR A O 1
ATOM 4245 N N . TRP A 1 548 ? 6.413 -19.350 -31.390 1.00 93.19 548 TRP A N 1
ATOM 4246 C CA . TRP A 1 548 ? 5.524 -18.321 -30.878 1.00 93.19 548 TRP A CA 1
ATOM 4247 C C . TRP A 1 548 ? 4.087 -18.608 -31.316 1.00 93.19 548 TRP A C 1
ATOM 4249 O O . TRP A 1 548 ? 3.873 -19.295 -32.325 1.00 93.19 548 TRP A O 1
ATOM 4259 N N . HIS A 1 549 ? 3.120 -18.078 -30.577 1.00 92.69 549 HIS A N 1
ATOM 4260 C CA . HIS A 1 549 ? 1.739 -17.947 -31.022 1.00 92.69 549 HIS A CA 1
ATOM 4261 C C . HIS A 1 549 ? 1.075 -16.713 -30.408 1.00 92.69 549 HIS A C 1
ATOM 4263 O O . HIS A 1 549 ? 1.502 -16.249 -29.354 1.00 92.69 549 HIS A O 1
ATOM 4269 N N . ASP A 1 550 ? 0.006 -16.227 -31.028 1.00 88.12 550 ASP A N 1
ATOM 4270 C CA . ASP A 1 550 ? -0.786 -15.101 -30.528 1.00 88.12 550 ASP A CA 1
ATOM 4271 C C . ASP A 1 550 ? -2.214 -15.535 -30.140 1.00 88.12 550 ASP A C 1
ATOM 4273 O O . ASP A 1 550 ? -2.572 -16.718 -30.209 1.00 88.12 550 ASP A O 1
ATOM 4277 N N . ALA A 1 551 ? -3.031 -14.580 -29.688 1.00 84.38 551 ALA A N 1
ATOM 4278 C CA . ALA A 1 551 ? -4.434 -14.814 -29.338 1.00 84.38 551 ALA A CA 1
ATOM 4279 C C . ALA A 1 551 ? -5.359 -14.979 -30.564 1.00 84.38 551 ALA A C 1
ATOM 4281 O O . ALA A 1 551 ? -6.479 -15.468 -30.422 1.00 84.38 551 ALA A O 1
ATOM 4282 N N . GLU A 1 552 ? -4.902 -14.592 -31.757 1.00 85.31 552 GLU A N 1
ATOM 4283 C CA . GLU A 1 552 ? -5.641 -14.707 -33.022 1.00 85.31 552 GLU A CA 1
ATOM 4284 C C . GLU A 1 552 ? -5.389 -16.053 -33.729 1.00 85.31 552 GLU A C 1
ATOM 4286 O O . GLU A 1 552 ? -6.015 -16.364 -34.744 1.00 85.31 552 GLU A O 1
ATOM 4291 N N . GLY A 1 553 ? -4.512 -16.890 -33.167 1.00 83.69 553 GLY A N 1
ATOM 4292 C CA . GLY A 1 553 ? -4.182 -18.220 -33.671 1.00 83.69 553 GLY A CA 1
ATOM 4293 C C . GLY A 1 553 ? -3.020 -18.243 -34.664 1.00 83.69 553 GLY A C 1
ATOM 4294 O O . GLY A 1 553 ? -2.733 -19.303 -35.236 1.00 83.69 553 GLY A O 1
ATOM 4295 N N . SER A 1 554 ? -2.322 -17.122 -34.868 1.00 87.12 554 SER A N 1
ATOM 4296 C CA . SER A 1 554 ? -1.064 -17.116 -35.612 1.00 87.12 554 SER A CA 1
ATOM 4297 C C . SER A 1 554 ? 0.008 -17.871 -34.835 1.00 87.12 554 SER A C 1
ATOM 4299 O O . SER A 1 554 ? -0.003 -17.924 -33.607 1.00 87.12 554 SER A O 1
ATOM 4301 N N . ARG A 1 555 ? 0.954 -18.471 -35.560 1.00 92.25 555 ARG A N 1
ATOM 4302 C CA . ARG A 1 555 ? 2.092 -19.185 -34.975 1.00 92.25 555 ARG A CA 1
ATOM 4303 C C . ARG A 1 555 ? 3.264 -19.260 -35.934 1.00 92.25 555 ARG A C 1
ATOM 4305 O O . ARG A 1 555 ? 3.086 -19.263 -37.154 1.00 92.25 555 ARG A O 1
ATOM 4312 N N . GLY A 1 556 ? 4.455 -19.458 -35.388 1.00 91.38 556 GLY A N 1
ATOM 4313 C CA . GLY A 1 556 ? 5.644 -19.725 -36.187 1.00 91.38 556 GLY A CA 1
ATOM 4314 C C . GLY A 1 556 ? 6.851 -20.141 -35.360 1.00 91.38 556 GLY A C 1
ATOM 4315 O O . GLY A 1 556 ? 6.833 -20.098 -34.136 1.00 91.38 556 GLY A O 1
ATOM 4316 N N . ALA A 1 557 ? 7.904 -20.593 -36.038 1.00 93.44 557 ALA A N 1
ATOM 4317 C CA . ALA A 1 557 ? 9.134 -21.030 -35.388 1.00 93.44 557 ALA A CA 1
ATOM 4318 C C . ALA A 1 557 ? 10.010 -19.846 -34.952 1.00 93.44 557 ALA A C 1
ATOM 4320 O O . ALA A 1 557 ? 10.085 -18.824 -35.644 1.00 93.44 557 ALA A O 1
ATOM 4321 N N . VAL A 1 558 ? 10.712 -20.039 -33.836 1.00 93.69 558 VAL A N 1
ATOM 4322 C CA . VAL A 1 558 ? 11.642 -19.090 -33.222 1.00 93.69 558 VAL A CA 1
ATOM 4323 C C . VAL A 1 558 ? 12.977 -19.787 -32.976 1.00 93.69 558 VAL A C 1
ATOM 4325 O O . VAL A 1 558 ? 13.025 -20.900 -32.453 1.00 93.69 558 VAL A O 1
ATOM 4328 N N . THR A 1 559 ? 14.083 -19.146 -33.342 1.00 94.06 559 THR A N 1
ATOM 4329 C CA . THR A 1 559 ? 15.438 -19.615 -33.009 1.00 94.06 559 THR A CA 1
ATOM 4330 C C . THR A 1 559 ? 16.314 -18.443 -32.605 1.00 94.06 559 THR A C 1
ATOM 4332 O O . THR A 1 559 ? 16.375 -17.460 -33.334 1.00 94.06 559 THR A O 1
ATOM 4335 N N . LEU A 1 560 ? 17.020 -18.555 -31.481 1.00 92.56 560 LEU A N 1
ATOM 4336 C CA . LEU A 1 560 ? 17.911 -17.542 -30.919 1.00 92.56 560 LEU A CA 1
ATOM 4337 C C . LEU A 1 560 ? 19.276 -18.128 -30.584 1.00 92.56 560 LEU A C 1
ATOM 4339 O O . LEU A 1 560 ? 19.398 -19.276 -30.149 1.00 92.56 560 LEU A O 1
ATOM 4343 N N . HIS A 1 561 ? 20.287 -17.274 -30.694 1.00 93.25 561 HIS A N 1
ATOM 4344 C CA . HIS A 1 561 ? 21.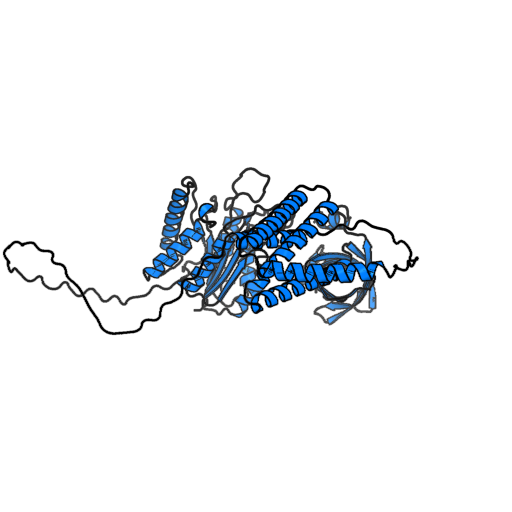645 -17.545 -30.251 1.00 93.25 561 HIS A CA 1
ATOM 4345 C C . HIS A 1 561 ? 22.173 -16.382 -29.418 1.00 93.25 561 HIS A C 1
ATOM 4347 O O . HIS A 1 561 ? 22.054 -15.220 -29.826 1.00 93.25 561 HIS A O 1
ATOM 4353 N N . TYR A 1 562 ? 22.779 -16.706 -28.279 1.00 89.19 562 TYR A N 1
ATOM 4354 C CA . TYR A 1 562 ? 23.448 -15.742 -27.416 1.00 89.19 562 TYR A CA 1
ATOM 4355 C C . TYR A 1 562 ? 24.625 -15.100 -28.154 1.00 89.19 562 TYR A C 1
ATOM 4357 O O . TYR A 1 562 ? 25.374 -15.780 -28.864 1.00 89.19 562 TYR A O 1
ATOM 4365 N N . ARG A 1 563 ? 24.783 -13.785 -28.002 1.00 88.38 563 ARG A N 1
ATOM 4366 C CA . ARG A 1 563 ? 25.845 -13.007 -28.645 1.00 88.38 563 ARG A CA 1
ATOM 4367 C C . ARG A 1 563 ? 26.814 -12.441 -27.627 1.00 88.38 563 ARG A C 1
ATOM 4369 O O . ARG A 1 563 ? 27.993 -12.773 -27.680 1.00 88.38 563 ARG A O 1
ATOM 4376 N N . GLU A 1 564 ? 26.323 -11.614 -26.718 1.00 81.62 564 GLU A N 1
ATOM 4377 C CA . GLU A 1 564 ? 27.168 -10.844 -25.807 1.00 81.62 564 GLU A CA 1
ATOM 4378 C C . GLU A 1 564 ? 26.403 -10.440 -24.541 1.00 81.62 564 GLU A C 1
ATOM 4380 O O . GLU A 1 564 ? 25.172 -10.350 -24.582 1.00 81.62 564 GLU A O 1
ATOM 4385 N N . PRO A 1 565 ? 27.102 -10.198 -23.419 1.00 75.50 565 PRO A N 1
ATOM 4386 C CA . PRO A 1 565 ? 26.468 -9.788 -22.172 1.00 75.50 565 PRO A CA 1
ATOM 4387 C C . PRO A 1 565 ? 25.948 -8.348 -22.246 1.00 75.50 565 PRO A C 1
ATOM 4389 O O . PRO A 1 565 ? 26.480 -7.500 -22.963 1.00 75.50 565 PRO A O 1
ATOM 4392 N N . LEU A 1 566 ? 24.923 -8.051 -21.446 1.00 63.38 566 LEU A N 1
ATOM 4393 C CA . LEU A 1 566 ? 24.430 -6.687 -21.241 1.00 63.38 566 LEU A CA 1
ATOM 4394 C C . LEU A 1 566 ? 25.425 -5.906 -20.369 1.00 63.38 566 LEU A C 1
ATOM 4396 O O . LEU A 1 566 ? 25.546 -6.166 -19.175 1.00 63.38 566 LEU A O 1
ATOM 4400 N N . THR A 1 567 ? 26.138 -4.947 -20.959 1.00 60.00 567 THR A N 1
ATOM 4401 C CA . THR A 1 567 ? 27.025 -4.015 -20.241 1.00 60.00 567 THR A CA 1
ATOM 4402 C C . THR A 1 567 ? 26.375 -2.637 -20.120 1.00 60.00 567 THR A C 1
ATOM 4404 O O . THR A 1 567 ? 25.486 -2.304 -20.901 1.00 60.00 567 THR A O 1
ATOM 4407 N N . SER A 1 568 ? 26.827 -1.806 -19.172 1.00 51.12 568 SER A N 1
ATOM 4408 C CA . SER A 1 568 ? 26.310 -0.438 -18.965 1.00 51.12 568 SER A CA 1
ATOM 4409 C C . SER A 1 568 ? 26.412 0.460 -20.205 1.00 51.12 568 SER A C 1
ATOM 4411 O O . SER A 1 568 ? 25.662 1.420 -20.321 1.00 51.12 568 SER A O 1
ATOM 4413 N N . ASN A 1 569 ? 27.314 0.128 -21.134 1.00 51.78 569 ASN A N 1
ATOM 4414 C CA . ASN A 1 569 ? 27.534 0.844 -22.391 1.00 51.78 569 ASN A CA 1
ATOM 4415 C C . ASN A 1 569 ? 26.875 0.146 -23.591 1.00 51.78 569 ASN A C 1
ATOM 4417 O O . ASN A 1 569 ? 27.198 0.458 -24.736 1.00 51.78 569 ASN A O 1
ATOM 4421 N N . SER A 1 570 ? 26.002 -0.839 -23.356 1.00 54.50 570 SER A N 1
ATOM 4422 C CA . SER A 1 570 ? 25.308 -1.522 -24.442 1.00 54.50 570 SER A CA 1
ATOM 4423 C C . SER A 1 570 ? 24.454 -0.507 -25.217 1.00 54.50 570 SER A C 1
ATOM 4425 O O . SER A 1 570 ? 23.670 0.205 -24.581 1.00 54.50 570 SER A O 1
ATOM 4427 N N . PRO A 1 571 ? 24.537 -0.463 -26.563 1.00 54.00 571 PRO A N 1
ATOM 4428 C CA . PRO A 1 571 ? 23.728 0.427 -27.405 1.00 54.00 571 PRO A CA 1
ATOM 4429 C C . PRO A 1 571 ? 22.229 0.344 -27.096 1.00 54.00 571 PRO A C 1
ATOM 4431 O O . PRO A 1 571 ? 21.500 1.322 -27.196 1.00 54.00 571 PRO A O 1
ATOM 4434 N N . PHE A 1 572 ? 21.795 -0.822 -26.627 1.00 55.59 572 PHE A N 1
ATOM 4435 C CA . PHE A 1 572 ? 20.459 -1.092 -26.125 1.00 55.59 572 PHE A CA 1
ATOM 4436 C C . PHE A 1 572 ? 20.044 -0.248 -24.925 1.00 55.59 572 PHE A C 1
ATOM 4438 O O . PHE A 1 572 ? 18.934 0.267 -24.911 1.00 55.59 572 PHE A O 1
ATOM 4445 N N . LEU A 1 573 ? 20.911 -0.112 -23.915 1.00 51.62 573 LEU A N 1
ATOM 4446 C CA . LEU A 1 573 ? 20.590 0.696 -22.740 1.00 51.62 573 LEU A CA 1
ATOM 4447 C C . LEU A 1 573 ? 20.493 2.166 -23.134 1.00 51.62 573 LEU A C 1
ATOM 4449 O O . LEU A 1 573 ? 19.600 2.842 -22.646 1.00 51.62 573 LEU A O 1
ATOM 4453 N N . SER A 1 574 ? 21.326 2.638 -24.066 1.00 48.28 574 SER A N 1
ATOM 4454 C CA . SER A 1 574 ? 21.188 3.987 -24.622 1.00 48.28 574 SER A CA 1
ATOM 4455 C C . SER A 1 574 ? 19.932 4.159 -25.486 1.00 48.28 574 SER A C 1
ATOM 4457 O O . SER A 1 574 ? 19.277 5.187 -25.379 1.00 48.28 574 SER A O 1
ATOM 4459 N N . GLU A 1 575 ? 19.546 3.167 -26.295 1.00 46.66 575 GLU A N 1
ATOM 4460 C CA . GLU A 1 575 ? 18.320 3.215 -27.111 1.00 46.66 575 GLU A CA 1
ATOM 4461 C C . GLU A 1 575 ? 17.042 3.139 -26.256 1.00 46.66 575 GLU A C 1
ATOM 4463 O O . GLU A 1 575 ? 16.050 3.775 -26.601 1.00 46.66 575 GLU A O 1
ATOM 4468 N N . LEU A 1 576 ? 17.083 2.449 -25.108 1.00 47.41 576 LEU A N 1
ATOM 4469 C CA . LEU A 1 576 ? 16.011 2.425 -24.101 1.00 47.41 576 LEU A CA 1
ATOM 4470 C C . LEU A 1 576 ? 16.000 3.629 -23.150 1.00 47.41 576 LEU A C 1
ATOM 4472 O O . LEU A 1 576 ? 14.961 3.890 -22.563 1.00 47.41 576 LEU A O 1
ATOM 4476 N N . GLN A 1 577 ? 17.131 4.316 -22.935 1.00 36.31 577 GLN A N 1
ATOM 4477 C CA . GLN A 1 577 ? 17.243 5.481 -22.036 1.00 36.31 577 GLN A CA 1
ATOM 4478 C C . GLN A 1 577 ? 16.923 6.822 -22.713 1.00 36.31 577 GLN A C 1
ATOM 4480 O O . GLN A 1 577 ? 16.684 7.809 -22.020 1.00 36.31 577 GLN A O 1
ATOM 4485 N N . VAL A 1 578 ? 16.974 6.890 -24.047 1.00 32.44 578 VAL A N 1
ATOM 4486 C CA . VAL A 1 578 ? 16.657 8.105 -24.827 1.00 32.44 578 VAL A CA 1
ATOM 4487 C C . VAL A 1 578 ? 15.137 8.323 -24.968 1.00 32.44 578 VAL A C 1
ATOM 4489 O O . VAL A 1 578 ? 14.711 9.373 -25.453 1.00 32.44 578 VAL A O 1
ATOM 4492 N N . GLN A 1 579 ? 14.312 7.373 -24.524 1.00 33.84 579 GLN A N 1
ATOM 4493 C CA . GLN A 1 579 ? 12.845 7.401 -24.586 1.00 33.84 579 GLN A CA 1
ATOM 4494 C C . GLN A 1 579 ? 12.242 6.964 -23.251 1.00 33.84 579 GLN A C 1
ATOM 4496 O O . GLN A 1 579 ? 11.022 7.188 -23.086 1.00 33.84 579 GLN A O 1
#

Solvent-accessible surface area (backbone atoms only — not comparable to full-atom values): 32308 Å² total; per-residue (Å²): 116,58,33,35,36,43,27,30,7,37,22,49,44,72,32,76,59,38,53,66,52,74,13,22,41,50,34,27,51,50,50,49,50,42,37,40,74,72,39,59,34,75,46,77,46,77,29,45,37,81,48,27,17,51,66,45,51,52,53,50,51,55,60,52,33,77,73,48,42,55,72,19,39,40,36,40,37,41,24,32,48,46,46,79,33,96,86,75,32,23,26,40,56,29,15,61,24,44,53,94,31,50,89,82,57,67,47,44,57,44,37,50,60,49,54,57,62,75,47,66,78,38,51,32,23,40,37,37,42,34,40,45,45,15,42,61,48,57,48,79,87,59,87,78,69,68,38,36,32,42,74,49,38,50,51,32,51,48,58,50,17,48,81,45,98,89,49,80,52,46,31,32,35,38,29,38,24,31,76,75,22,38,45,52,71,42,70,98,73,31,24,33,39,50,52,57,25,43,50,53,48,51,55,50,34,53,76,71,36,41,57,42,41,69,37,72,71,51,49,55,50,32,28,50,42,22,50,49,54,32,38,79,69,78,38,63,89,61,65,47,38,64,33,77,45,45,50,90,69,54,60,65,62,28,81,44,62,79,69,76,83,72,70,77,75,76,79,75,80,78,79,82,81,81,91,82,83,91,82,82,87,89,84,88,86,89,84,89,85,85,87,86,93,85,86,91,82,93,80,89,82,83,80,85,85,78,80,83,60,70,68,62,57,56,52,53,53,52,53,51,52,53,54,50,49,66,74,70,54,84,84,83,86,78,88,80,83,90,80,84,91,87,82,92,80,89,83,68,76,72,56,57,60,54,50,54,54,54,50,53,57,47,50,54,52,50,51,59,50,66,77,61,78,78,84,59,64,63,56,54,50,52,53,48,41,50,51,52,23,52,50,29,47,54,55,24,72,74,40,88,49,66,70,62,20,48,54,30,46,54,53,22,49,53,36,55,51,54,52,49,53,65,52,44,79,72,48,70,64,70,65,46,50,54,51,51,52,52,51,52,51,52,50,52,48,54,54,55,52,50,64,50,64,77,37,61,71,46,14,39,28,41,37,42,38,32,40,79,88,78,47,72,32,50,28,40,37,40,35,42,70,48,83,92,45,32,34,39,37,38,32,38,44,66,91,54,62,39,25,44,31,28,42,34,42,52,57,90,51,39,36,43,34,38,42,78,49,72,45,81,60,80,63,67,74,92,77,61,81,56,47,33,36,46,31,38,48,40,98,84,31,43,37,37,40,41,35,37,33,40,90,88,69,50,52,30,48,35,37,37,32,63,75,47,69,74,50,95,80,34,69,63,56,56,65,61,67,78,107

Radius of gyration: 33.86 Å; Cα contacts (8 Å, |Δi|>4): 931; chains: 1; bounding box: 94×74×114 Å

pLDDT: mean 70.26, std 23.48, range [23.56, 98.62]

Secondary structure (DSSP, 8-state):
--EEEEEEE-S--SSTTBPPPSSHHHHHHHHHHHHHHTT--SEEEEEEGGGGSHHHHHHHHHHHHTT--TT-EEEEEEES-EEEETTTEEEEEPTT--GGGTTTS--SEEEGGGHHHHHTT---SEEEEEEE---S-SBTTS--------HHHHHHHHHHH---TT---EEEEEESS-TT----EEGGGTEEHHHHHHHHHHHHHHHTT--EE--HHHHHHHHHHHHHHHHHTT-TT-----EEEE-SS--EEE---------PPPPPPPPP---------------------------PPPPPPPPPPHHHHHHHHHHHHHHHHHHH-PPPPPP----------PPPHHHHHHHHHHHHHHHHHHHHHHHS--SHHHHHHHHHHHHHHHHHHHHHHT-S-HHHHHHHHHHHHHHHHHHHHHHHTTS-HHHHHHHHHHHHHHHHHHHHHHHHHTTS--EEEEEEEEETTTEEEEEEEEEEEETTTEEEEEEEETT-SSEEEEEEEEETTEEEEEEEEEES-SS-GGGPPPPEEEEEE-TTSSEEEEEEE-TTS-EEEEEEEEEE---TT-HHHHHHH--

Foldseek 3Di:
DAEEEEFEFEQAAPAPQFHGAQARLVLSVLVQCLLCPQLVHDYYHYAYAPCQWLVNVLVVLVVVQVVAAAAYEYEYEGAAEWDAAPPLFIKAATRHWHPVCRHPHTDRIHRLLCVLVSCQSHNYAEYEYEANYQAPDGGPPDPDPRRFCEPRNVVSQQNSQDDDPPGSHQYKYKYFFDHVAGWDDLVVVSHTLLSVLLSVLSVVCSVVQHWDWPDPVSQVSSQVSSCVSCVVRVNNVGHGGMDMGHDPGTDTSHHGPPPPPPPPDPPDPDDPDDDDDDDDDDDDDDDDDDDDDDDDDDDDDDDDDDDDDPVVVVLVVLVVVLVVVVVPDDDDDDDDDDDDDDDDDDDDPVVVVVVVVVVVVVVVVVVVVVVDDDDDVVVVLLVVLQVQLVVLQVVLVPDPDVVSSVVSSVSSVVSSVVSLVVVCVPDDVPVSVVVVVVVVVVVVVVVVQVVQVVQAAFAKKKDWAQWPPRDIFIKIWGWDDDRPQKIWIWIDTVPDQWIWIWIDGDDPQKTKIWTDFTHNHPDDRVPDFTKIWIWGADPNNFKIWGKIATPVGIMDIDIIGDDDHDDPPPVVVVVVVVD

Nearest PDB structures (foldseek):
  3uoa-assembly1_B  TM=7.726E-01  e=2.390E-10  Homo sapiens
  3bij-assembly2_C  TM=6.679E-01  e=9.141E-11  Geobacter sulfurreducens PCA
  8v4x-assembly1_A  TM=7.737E-01  e=1.729E-09  Homo sapiens
  3bij-assembly1_A  TM=6.619E-01  e=1.024E-10  Geobacter sulfurreducens PCA
  5hte-assembly1_A-2  TM=4.822E-01  e=3.636E-01  Bos taurus

Mean predicted aligned error: 21.43 Å

Sequence (579 aa):
MRKHALLIGIDQYEDLGIQQLRGAENDAHEMAFMLERTCKFEQVEMLRGREACFSGVLDALERLARGLQRDDLFVFYFSGHGYDHAQQGHLLLLHDTVHRTLASMPNEVLPVRSLKEYTTGFDCRKIVFMLDACRSPLDKNRSVDAVSLGATAERDIKLLAARSDASLHDIQVLCSCSPGQQAFEIHPKRRGAFTLAFTGLVEQWAREGREVALTDTFLGNVEREMSRLLCDHGLGDKHQRPWKEGSASPAVLLPGNIRPSVAPPPPAPVPAGVAVKTTAAPLYPIGHTSAPVSGKLPQVAKAPRRPMMPWVVAFVMGLIALLAFLLTNPFEGSQYNRTEPGTNIVLDTETETRQAKALEEAKQRAETAREASRETDVKNYAAGEFKTADALMAQAADMRNPEKARDLYQQAAASYFSLLKVASERKKAADAEALHVFLQDAVKKAEAERAIVEKLNSGLWKGTWTKTGNRVSEFTFYISYKGDNMVRAVGTVKGWSAWEIYKGTLAGDTLQLTGIGVVQNTRPVSQYVLDQLFLSLSSNGKSLTGYWHDAEGSRGAVTLHYREPLTSNSPFLSELQVQ